Protein 4M99 (pdb70)

CATH classification: 3.40.50.20 (+1 more: 2.160.10.10)

Radius of gyration: 24.08 Å; Cα contacts (8 Å, |Δi|>4): 2022; chains: 3; bounding box: 70×69×48 Å

InterPro domains:
  IPR003362 Bacterial sugar transferase [PF02397] (6-180)
  IPR011004 Trimeric LpxA-like superfamily [SSF51161] (197-403)
  IPR020019 Acyltransferase PglD-like [TIGR03570] (201-401)
  IPR020019 Acyltransferase PglD-like [cd03360] (204-399)
  IPR041561 PglD, N-terminal [PF17836] (201-277)

Organism: Neisseria gonorrhoeae (strain ATCC 700825 / FA 1090) (NCBI:txid242231)

Sequence (617 aa):
GNRKLAVIGAGGHGKVVAELAAALGTYGEIVFLDDRTQGSVNGFPVIGTTLLLENSLSPEQFDITVAVGNNRIRRQITENAAALGFKLPVLIHPDATVSPSAIIGQGSVVMAKAVVQAGSVLKDGVIVNTAATVDHDCLLDAFVHISPGAHLSGNTRIGEESRIGTGACSRQQTTVGSGVTAGAGAVIVCDIPDGMTVAGNPAKPLGNRKLAVIGAGGHGKVVAELAAALGTYGEIVFLDDRTQGSVNGFPVIGTTLLLNSLSPEQFDITVAVGNNRIRRQITENAAALGFKLPVLIHPDATVSPSAIIGQGSVVMAKAVVQAGSVLKDGVIVNTAATVDHDCLLDAFVHISPGAHLSGNTRIGEESRIGTGACSRQQTTVGSGVTAGAGAVIVCDIPDGMTVAGNPAKPLGNRKLAVIGAGGHGKVVAELAAALGTYGEIVFLDDRTQGSVNGFPVIGTTLLLENSLSPEQFDITVAVGNNRIRRQITENAAALGFKLPVLIHPDATVSPSAIIGQGSVVMAKAVVQAGSVLKDGVIVNTAATVDHDCLLDAFVHISPGAHLSGNTRIGEESRIGTGACSRQQTTVGSGVTAGAGAVIVCDIPDGMTVAGNPAKPL

Nearest PDB structures (foldseek):
  4m98-assembly1_A  TM=1.001E+00  e=1.467E-33  Neisseria gonorrhoeae FA 1090
  4m99-assembly1_B  TM=1.004E+00  e=7.597E-33  Neisseria gonorrhoeae FA 1090
  4eaa-assembly1_A  TM=9.175E-01  e=2.043E-17  Caulobacter vibrioides
  4eab-assembly1_A  TM=9.177E-01  e=2.621E-17  Caulobacter vibrioides
  4ea7-assembly1_A  TM=9.152E-01  e=7.463E-17  Caulobacter vibrioides

B-factor: mean 52.98, std 10.92, range [29.69, 111.87]

Structure (mmCIF, N/CA/C/O backbone):
data_4M99
#
_entry.id   4M99
#
_cell.length_a   97.660
_cell.length_b   97.660
_cell.length_c   173.910
_cell.angle_alpha   90.000
_cell.angle_beta   90.000
_cell.angle_gamma   90.000
#
_symmetry.space_group_name_H-M   'P 43 21 2'
#
loop_
_entity.id
_entity.type
_entity.pdbx_description
1 polymer 'Pilin glycosylation protein'
2 non-polymer 'ACETYL COENZYME *A'
3 non-polymer 'SODIUM ION'
4 water water
#
loop_
_atom_site.group_PDB
_atom_site.id
_atom_site.type_symbol
_atom_site.label_atom_id
_atom_site.label_alt_id
_atom_site.label_comp_id
_atom_site.label_asym_id
_atom_site.label_entity_id
_atom_site.label_seq_id
_atom_site.pdbx_PDB_ins_code
_atom_site.Cartn_x
_atom_site.Cartn_y
_atom_site.Cartn_z
_atom_site.occupancy
_atom_site.B_iso_or_equiv
_atom_site.auth_seq_id
_atom_site.auth_comp_id
_atom_site.auth_asym_id
_atom_site.auth_atom_id
_atom_site.pdbx_PDB_model_num
ATOM 1 N N . GLY A 1 3 ? -1.420 -10.764 -47.961 1.00 52.75 198 GLY A N 1
ATOM 2 C CA . GLY A 1 3 ? -1.756 -11.002 -46.567 1.00 51.84 198 GLY A CA 1
ATOM 3 C C . GLY A 1 3 ? -2.946 -11.937 -46.411 1.00 54.24 198 GLY A C 1
ATOM 4 O O . GLY A 1 3 ? -3.663 -12.215 -47.390 1.00 46.76 198 GLY A O 1
ATOM 5 N N . ASN A 1 4 ? -3.161 -12.437 -45.194 1.00 47.16 199 ASN A N 1
ATOM 6 C CA . ASN A 1 4 ? -4.339 -13.258 -44.934 1.00 46.41 199 ASN A CA 1
ATOM 7 C C . ASN A 1 4 ? -5.622 -12.466 -45.153 1.00 44.37 199 ASN A C 1
ATOM 8 O O . ASN A 1 4 ? -5.679 -11.267 -44.858 1.00 41.82 199 ASN A O 1
ATOM 13 N N . ARG A 1 5 ? -6.644 -13.137 -45.673 1.00 39.80 200 ARG A N 1
ATOM 14 C CA . ARG A 1 5 ? -7.937 -12.507 -45.917 1.00 41.74 200 ARG A CA 1
ATOM 15 C C . ARG A 1 5 ? -8.947 -12.753 -44.773 1.00 47.21 200 ARG A C 1
ATOM 16 O O . ARG A 1 5 ? -10.062 -12.215 -44.769 1.00 43.85 200 ARG A O 1
ATOM 24 N N . LYS A 1 6 ? -8.539 -13.559 -43.799 1.00 43.08 201 LYS A N 1
ATOM 25 C CA . LYS A 1 6 ? -9.410 -13.923 -42.698 1.00 44.51 201 LYS A CA 1
ATOM 26 C C . LYS A 1 6 ? -8.760 -13.611 -41.362 1.00 45.62 201 LYS A C 1
ATOM 27 O O . LYS A 1 6 ? -7.549 -13.785 -41.185 1.00 45.95 201 LYS A O 1
ATOM 33 N N . LEU A 1 7 ? -9.573 -13.144 -40.423 1.00 40.78 202 LEU A N 1
ATOM 34 C CA . LEU A 1 7 ? -9.103 -12.882 -39.079 1.00 41.34 202 LEU A CA 1
ATOM 35 C C . LEU A 1 7 ? -9.932 -13.668 -38.058 1.00 44.12 202 LEU A C 1
ATOM 36 O O . LEU A 1 7 ? -11.169 -13.638 -38.092 1.00 42.37 202 LEU A O 1
ATOM 41 N N . ALA A 1 8 ? -9.244 -14.365 -37.160 1.00 41.45 203 ALA A N 1
ATOM 42 C CA . ALA A 1 8 ? -9.896 -15.069 -36.068 1.00 43.32 203 ALA A CA 1
ATOM 43 C C . ALA A 1 8 ? -9.623 -14.351 -34.759 1.00 46.61 203 ALA A C 1
ATOM 44 O O . ALA A 1 8 ? -8.470 -14.264 -34.311 1.00 41.05 203 ALA A O 1
ATOM 46 N N . VAL A 1 9 ? -10.699 -13.838 -34.160 1.00 42.84 204 VAL A N 1
ATOM 47 C CA . VAL A 1 9 ? -10.633 -13.126 -32.897 1.00 43.11 204 VAL A CA 1
ATOM 48 C C . VAL A 1 9 ? -10.938 -14.097 -31.769 1.00 46.17 204 VAL A C 1
ATOM 49 O O . VAL A 1 9 ? -12.052 -14.622 -31.668 1.00 42.92 204 VAL A O 1
ATOM 53 N N . ILE A 1 10 ? -9.942 -14.343 -30.928 1.00 47.83 205 ILE A N 1
ATOM 54 C CA . ILE A 1 10 ? -10.115 -15.233 -29.791 1.00 45.70 205 ILE A CA 1
ATOM 55 C C . ILE A 1 10 ? -10.680 -14.479 -28.590 1.00 44.58 205 ILE A C 1
ATOM 56 O O . ILE A 1 10 ? -10.060 -13.543 -28.078 1.00 43.68 205 ILE A O 1
ATOM 61 N N . GLY A 1 11 ? -11.869 -14.895 -28.157 1.00 42.95 206 GLY A N 1
ATOM 62 C CA . GLY A 1 11 ? -12.565 -14.244 -27.062 1.00 42.74 206 GLY A CA 1
ATOM 63 C C . GLY A 1 11 ? -13.771 -13.509 -27.601 1.00 50.38 206 GLY A C 1
ATOM 64 O O . GLY A 1 11 ? -13.614 -12.488 -28.275 1.00 52.53 206 GLY A O 1
ATOM 65 N N . ALA A 1 12 ? -14.967 -14.030 -27.335 1.00 45.72 207 ALA A N 1
ATOM 66 C CA . ALA A 1 12 ? -16.198 -13.411 -27.820 1.00 42.44 207 ALA A CA 1
ATOM 67 C C . ALA A 1 12 ? -16.943 -12.618 -26.739 1.00 44.36 207 ALA A C 1
ATOM 68 O O . ALA A 1 12 ? -18.136 -12.365 -26.852 1.00 43.18 207 ALA A O 1
ATOM 70 N N . GLY A 1 13 ? -16.233 -12.234 -25.683 1.00 49.88 208 GLY A N 1
ATOM 71 C CA . GLY A 1 13 ? -16.784 -11.335 -24.689 1.00 41.73 208 GLY A CA 1
ATOM 72 C C . GLY A 1 13 ? -16.996 -9.923 -25.225 1.00 48.66 208 GLY A C 1
ATOM 73 O O . GLY A 1 13 ? -17.022 -9.693 -26.441 1.00 50.88 208 GLY A O 1
ATOM 74 N N . GLY A 1 14 ? -17.153 -8.966 -24.312 1.00 52.99 209 GLY A N 1
ATOM 75 C CA . GLY A 1 14 ? -17.433 -7.582 -24.676 1.00 46.39 209 GLY A CA 1
ATOM 76 C C . GLY A 1 14 ? -16.227 -6.934 -25.336 1.00 48.69 209 GLY A C 1
ATOM 77 O O . GLY A 1 14 ? -16.358 -6.182 -26.318 1.00 46.63 209 GLY A O 1
ATOM 78 N N . HIS A 1 15 ? -15.049 -7.232 -24.796 1.00 41.02 210 HIS A N 1
ATOM 79 C CA . HIS A 1 15 ? -13.812 -6.846 -25.435 1.00 44.32 210 HIS A CA 1
ATOM 80 C C . HIS A 1 15 ? -13.748 -7.414 -26.861 1.00 50.23 210 HIS A C 1
ATOM 81 O O . HIS A 1 15 ? -13.486 -6.674 -27.821 1.00 44.89 210 HIS A O 1
ATOM 88 N N . GLY A 1 16 ? -13.993 -8.717 -26.991 1.00 45.34 211 GLY A N 1
ATOM 89 C CA . GLY A 1 16 ? -14.036 -9.350 -28.293 1.00 40.62 211 GLY A CA 1
ATOM 90 C C . GLY A 1 16 ? -14.935 -8.629 -29.281 1.00 42.55 211 GLY A C 1
ATOM 91 O O . GLY A 1 16 ? -14.626 -8.532 -30.465 1.00 44.39 211 GLY A O 1
ATOM 92 N N . LYS A 1 17 ? -16.051 -8.105 -28.798 1.00 42.77 212 LYS A N 1
ATOM 93 C CA . LYS A 1 17 ? -16.981 -7.433 -29.686 1.00 43.88 212 LYS A CA 1
ATOM 94 C C . LYS A 1 17 ? -16.388 -6.139 -30.212 1.00 42.61 212 LYS A C 1
ATOM 95 O O . LYS A 1 17 ? -16.596 -5.778 -31.357 1.00 43.91 212 LYS A O 1
ATOM 101 N N . VAL A 1 18 ? -15.651 -5.436 -29.364 1.00 45.32 213 VAL A N 1
ATOM 102 C CA . VAL A 1 18 ? -15.048 -4.178 -29.777 1.00 44.66 213 VAL A CA 1
ATOM 103 C C . VAL A 1 18 ? -13.888 -4.407 -30.752 1.00 43.83 213 VAL A C 1
ATOM 104 O O . VAL A 1 18 ? -13.746 -3.672 -31.736 1.00 39.83 213 VAL A O 1
ATOM 108 N N . VAL A 1 19 ? -13.065 -5.422 -30.473 1.00 41.13 214 VAL A N 1
ATOM 109 C CA . VAL A 1 19 ? -11.935 -5.745 -31.327 1.00 39.66 214 VAL A CA 1
ATOM 110 C C . VAL A 1 19 ? -12.418 -6.219 -32.700 1.00 44.27 214 VAL A C 1
ATOM 111 O O . VAL A 1 19 ? -11.849 -5.855 -33.726 1.00 44.06 214 VAL A O 1
ATOM 115 N N . ALA A 1 20 ? -13.468 -7.033 -32.717 1.00 43.59 215 ALA A N 1
ATOM 116 C CA . ALA A 1 20 ? -13.996 -7.529 -33.975 1.00 40.66 215 ALA A CA 1
ATOM 117 C C . ALA A 1 20 ? -14.503 -6.360 -34.789 1.00 42.19 215 ALA A C 1
ATOM 118 O O . ALA A 1 20 ? -14.288 -6.294 -36.002 1.00 44.54 215 ALA A O 1
ATOM 120 N N . GLU A 1 21 ? -15.172 -5.428 -34.122 1.00 41.89 216 GLU A N 1
ATOM 121 C CA . GLU A 1 21 ? -15.624 -4.217 -34.790 1.00 43.10 216 GLU A CA 1
ATOM 122 C C . GLU A 1 21 ? -14.447 -3.322 -35.205 1.00 43.98 216 GLU A C 1
ATOM 123 O O . GLU A 1 21 ? -14.512 -2.642 -36.232 1.00 43.20 216 GLU A O 1
ATOM 129 N N . LEU A 1 22 ? -13.373 -3.335 -34.422 1.00 38.96 217 LEU A N 1
ATOM 130 C CA . LEU A 1 22 ? -12.178 -2.599 -34.799 1.00 40.00 217 LEU A CA 1
ATOM 131 C C . LEU A 1 22 ? -11.701 -3.112 -36.143 1.00 44.74 217 LEU A C 1
ATOM 132 O O . LEU A 1 22 ? -11.498 -2.332 -37.077 1.00 44.86 217 LEU A O 1
ATOM 137 N N . ALA A 1 23 ? -11.515 -4.429 -36.223 1.00 45.19 218 ALA A N 1
ATOM 138 C CA . ALA A 1 23 ? -11.023 -5.081 -37.432 1.00 41.63 218 ALA A CA 1
ATOM 139 C C . ALA A 1 23 ? -11.985 -4.897 -38.591 1.00 42.00 218 ALA A C 1
ATOM 140 O O . ALA A 1 23 ? -11.566 -4.750 -39.740 1.00 47.56 218 ALA A O 1
ATOM 142 N N . ALA A 1 24 ? -13.278 -4.901 -38.293 1.00 42.34 219 ALA A N 1
ATOM 143 C CA . ALA A 1 24 ? -14.277 -4.663 -39.327 1.00 40.61 219 ALA A CA 1
ATOM 144 C C . ALA A 1 24 ? -14.146 -3.248 -39.889 1.00 41.32 219 ALA A C 1
ATOM 145 O O . ALA A 1 24 ? -14.293 -3.035 -41.094 1.00 41.00 219 ALA A O 1
ATOM 147 N N . ALA A 1 25 ? -13.851 -2.292 -39.010 1.00 42.34 220 ALA A N 1
ATOM 148 C CA . ALA A 1 25 ? -13.712 -0.889 -39.400 1.00 39.57 220 ALA A CA 1
ATOM 149 C C . ALA A 1 25 ? -12.535 -0.650 -40.353 1.00 41.82 220 ALA A C 1
ATOM 150 O O . ALA A 1 25 ? -12.599 0.251 -41.198 1.00 38.52 220 ALA A O 1
ATOM 152 N N . LEU A 1 26 ? -11.474 -1.453 -40.209 1.00 41.07 221 LEU A N 1
ATOM 153 C CA . LEU A 1 26 ? -10.301 -1.378 -41.082 1.00 36.74 221 LEU A CA 1
ATOM 154 C C . LEU A 1 26 ? -10.698 -1.629 -42.521 1.00 38.14 221 LEU A C 1
ATOM 155 O O . LEU A 1 26 ? -10.085 -1.095 -43.452 1.00 41.68 221 LEU A O 1
ATOM 160 N N . GLY A 1 27 ? -11.723 -2.455 -42.694 1.00 42.29 222 GLY A N 1
ATOM 161 C CA . GLY A 1 27 ? -12.286 -2.731 -44.003 1.00 41.15 222 GLY A CA 1
ATOM 162 C C . GLY A 1 27 ? -11.407 -3.582 -44.893 1.00 41.96 222 GLY A C 1
ATOM 163 O O . GLY A 1 27 ? -11.631 -3.634 -46.094 1.00 50.08 222 GLY A O 1
ATOM 164 N N . THR A 1 28 ? -10.416 -4.261 -44.325 1.00 41.85 223 THR A N 1
ATOM 165 C CA . THR A 1 28 ? -9.476 -4.998 -45.159 1.00 41.30 223 THR A CA 1
ATOM 166 C C . THR A 1 28 ? -9.698 -6.499 -45.202 1.00 42.53 223 THR A C 1
ATOM 167 O O . THR A 1 28 ? -9.304 -7.159 -46.159 1.00 46.80 223 THR A O 1
ATOM 171 N N . TYR A 1 29 ? -10.342 -7.052 -44.186 1.00 46.61 224 TYR A N 1
ATOM 172 C CA . TYR A 1 29 ? -10.559 -8.500 -44.167 1.00 44.61 224 TYR A CA 1
ATOM 173 C C . TYR A 1 29 ? -11.785 -8.934 -44.966 1.00 40.90 224 TYR A C 1
ATOM 174 O O . TYR A 1 29 ? -12.731 -8.176 -45.134 1.00 41.33 224 TYR A O 1
ATOM 183 N N . GLY A 1 30 ? -11.754 -10.161 -45.464 1.00 43.22 225 GLY A N 1
ATOM 184 C CA . GLY A 1 30 ? -12.894 -10.717 -46.172 1.00 45.14 225 GLY A CA 1
ATOM 185 C C . GLY A 1 30 ? -13.830 -11.461 -45.235 1.00 48.02 225 GLY A C 1
ATOM 186 O O . GLY A 1 30 ? -15.028 -11.558 -45.494 1.00 52.42 225 GLY A O 1
ATOM 187 N N . GLU A 1 31 ? -13.285 -12.008 -44.154 1.00 43.02 226 GLU A N 1
ATOM 188 C CA . GLU A 1 31 ? -14.112 -12.579 -43.099 1.00 46.33 226 GLU A CA 1
ATOM 189 C C . GLU A 1 31 ? -13.446 -12.445 -41.740 1.00 44.06 226 GLU A C 1
ATOM 190 O O . GLU A 1 31 ? -12.241 -12.646 -41.597 1.00 42.04 226 GLU A O 1
ATOM 196 N N . ILE A 1 32 ? -14.253 -12.097 -40.747 1.00 44.19 227 ILE A N 1
ATOM 197 C CA . ILE A 1 32 ? -13.807 -12.002 -39.366 1.00 45.11 227 ILE A CA 1
ATOM 198 C C . ILE A 1 32 ? -14.635 -12.939 -38.488 1.00 45.18 227 ILE A C 1
ATOM 199 O O . ILE A 1 32 ? -15.872 -12.884 -38.497 1.00 42.46 227 ILE A O 1
ATOM 204 N N . VAL A 1 33 ? -13.947 -13.805 -37.747 1.00 41.81 228 VAL A N 1
ATOM 205 C CA . VAL A 1 33 ? -14.617 -14.818 -36.942 1.00 42.65 228 VAL A CA 1
ATOM 206 C C . VAL A 1 33 ? -14.129 -14.845 -35.502 1.00 44.84 228 VAL A C 1
ATOM 207 O O . VAL A 1 33 ? -13.043 -14.336 -35.175 1.00 41.42 228 VAL A O 1
ATOM 211 N N . PHE A 1 34 ? -14.934 -15.482 -34.654 1.00 44.14 229 PHE A N 1
ATOM 212 C CA . PHE A 1 34 ? -14.640 -15.619 -33.231 1.00 45.78 229 PHE A CA 1
ATOM 213 C C . PHE A 1 34 ? -14.232 -17.048 -32.877 1.00 48.66 229 PHE A C 1
ATOM 214 O O . PHE A 1 34 ? -14.790 -18.012 -33.406 1.00 50.41 229 PHE A O 1
ATOM 222 N N . LEU A 1 35 ? -13.261 -17.180 -31.979 1.00 48.67 230 LEU A N 1
ATOM 223 C CA . LEU A 1 35 ? -13.056 -18.433 -31.256 1.00 49.13 230 LEU A CA 1
ATOM 224 C C . LEU A 1 35 ? -13.492 -18.207 -29.821 1.00 53.88 230 LEU A C 1
ATOM 225 O O . LEU A 1 35 ? -13.077 -17.228 -29.177 1.00 49.97 230 LEU A O 1
ATOM 230 N N . ASP A 1 36 ? -14.347 -19.095 -29.323 1.00 55.06 231 ASP A N 1
ATOM 231 C CA . ASP A 1 36 ? -14.781 -19.018 -27.935 1.00 53.92 231 ASP A CA 1
ATOM 232 C C . ASP A 1 36 ? -15.114 -20.396 -27.383 1.00 55.44 231 ASP A C 1
ATOM 233 O O . ASP A 1 36 ? -15.804 -21.192 -28.028 1.00 54.91 231 ASP A O 1
ATOM 238 N N . ASP A 1 37 ? -14.618 -20.661 -26.179 1.00 52.97 232 ASP A N 1
ATOM 239 C CA . ASP A 1 37 ? -14.848 -21.934 -25.511 1.00 52.55 232 ASP A CA 1
ATOM 240 C C . ASP A 1 37 ? -16.296 -22.125 -25.068 1.00 53.78 232 ASP A C 1
ATOM 241 O O . ASP A 1 37 ? -16.700 -23.241 -24.776 1.00 61.38 232 ASP A O 1
ATOM 246 N N . ARG A 1 38 ? -17.080 -21.051 -25.025 1.00 53.59 233 ARG A N 1
ATOM 247 C CA . ARG A 1 38 ? -18.457 -21.148 -24.524 1.00 53.09 233 ARG A CA 1
ATOM 248 C C . ARG A 1 38 ? -19.524 -20.621 -25.479 1.00 50.93 233 ARG A C 1
ATOM 249 O O . ARG A 1 38 ? -20.552 -21.248 -25.682 1.00 56.16 233 ARG A O 1
ATOM 257 N N . THR A 1 39 ? -19.299 -19.451 -26.051 1.00 54.55 234 THR A N 1
ATOM 258 C CA . THR A 1 39 ? -20.314 -18.860 -26.915 1.00 58.71 234 THR A CA 1
ATOM 259 C C . THR A 1 39 ? -20.470 -19.666 -28.205 1.00 57.47 234 THR A C 1
ATOM 260 O O . THR A 1 39 ? -19.502 -20.196 -28.739 1.00 60.17 234 THR A O 1
ATOM 264 N N . GLN A 1 40 ? -21.699 -19.780 -28.684 1.00 54.81 235 GLN A N 1
ATOM 265 C CA . GLN A 1 40 ? -21.971 -20.524 -29.901 1.00 53.88 235 GLN A CA 1
ATOM 266 C C . GLN A 1 40 ? -22.854 -19.675 -30.792 1.00 59.43 235 GLN A C 1
ATOM 267 O O . GLN A 1 40 ? -23.480 -18.724 -30.323 1.00 63.00 235 GLN A O 1
ATOM 273 N N . GLY A 1 41 ? -22.897 -20.017 -32.075 1.00 54.60 236 GLY A N 1
ATOM 274 C CA . GLY A 1 41 ? -23.684 -19.271 -33.032 1.00 53.19 236 GLY A CA 1
ATOM 275 C C . GLY A 1 41 ? -22.897 -18.120 -33.620 1.00 60.39 236 GLY A C 1
ATOM 276 O O . GLY A 1 41 ? -21.774 -18.297 -34.107 1.00 61.67 236 GLY A O 1
ATOM 277 N N . SER A 1 42 ? -23.492 -16.934 -33.585 1.00 58.96 237 SER A N 1
ATOM 278 C CA . SER A 1 42 ? -22.800 -15.737 -34.033 1.00 62.25 237 SER A CA 1
ATOM 279 C C . SER A 1 42 ? -22.984 -14.603 -33.030 1.00 62.52 237 SER A C 1
ATOM 280 O O . SER A 1 42 ? -24.020 -14.491 -32.380 1.00 64.57 237 SER A O 1
ATOM 283 N N . VAL A 1 43 ? -21.958 -13.775 -32.888 1.00 61.67 238 VAL A N 1
ATOM 284 C CA . VAL A 1 43 ? -22.007 -12.672 -31.940 1.00 57.99 238 VAL A CA 1
ATOM 285 C C . VAL A 1 43 ? -21.915 -11.360 -32.687 1.00 57.00 238 VAL A C 1
ATOM 286 O O . VAL A 1 43 ? -20.897 -11.065 -33.316 1.00 59.50 238 VAL A O 1
ATOM 290 N N . ASN A 1 44 ? -22.996 -10.593 -32.636 1.00 55.40 239 ASN A N 1
ATOM 291 C CA . ASN A 1 44 ? -23.031 -9.277 -33.246 1.00 56.44 239 ASN A CA 1
ATOM 292 C C . ASN A 1 44 ? -22.763 -9.363 -34.754 1.00 56.14 239 ASN A C 1
ATOM 293 O O . ASN A 1 44 ? -22.209 -8.438 -35.357 1.00 55.89 239 ASN A O 1
ATOM 298 N N . GLY A 1 45 ? -23.159 -10.489 -35.351 1.00 57.20 240 GLY A N 1
ATOM 299 C CA . GLY A 1 45 ? -23.027 -10.702 -36.785 1.00 48.82 240 GLY A CA 1
ATOM 300 C C . GLY A 1 45 ? -21.813 -11.551 -37.121 1.00 54.96 240 GLY A C 1
ATOM 301 O O . GLY A 1 45 ? -21.741 -12.160 -38.198 1.00 50.57 240 GLY A O 1
ATOM 302 N N . PHE A 1 46 ? -20.853 -11.586 -36.197 1.00 49.36 241 PHE A N 1
ATOM 303 C CA . PHE A 1 46 ? -19.621 -12.336 -36.403 1.00 49.99 241 PHE A CA 1
ATOM 304 C C . PHE A 1 46 ? -19.821 -13.778 -35.981 1.00 55.90 241 PHE A C 1
ATOM 305 O O . PHE A 1 46 ? -20.219 -14.041 -34.839 1.00 60.09 241 PHE A O 1
ATOM 313 N N . PRO A 1 47 ? -19.559 -14.721 -36.896 1.00 51.16 242 PRO A N 1
ATOM 314 C CA . PRO A 1 47 ? -19.767 -16.137 -36.571 1.00 50.51 242 PRO A CA 1
ATOM 315 C C . PRO A 1 47 ? -18.725 -16.644 -35.589 1.00 53.60 242 PRO A C 1
ATOM 316 O O . PRO A 1 47 ? -17.546 -16.276 -35.698 1.00 50.96 242 PRO A O 1
ATOM 320 N N . VAL A 1 48 ? -19.157 -17.448 -34.619 1.00 53.53 243 VAL A N 1
ATOM 321 C CA . VAL A 1 48 ? -18.218 -18.200 -33.803 1.00 48.82 243 VAL A CA 1
ATOM 322 C C . VAL A 1 48 ? -18.025 -19.522 -34.518 1.00 49.05 243 VAL A C 1
ATOM 323 O O . VAL A 1 48 ? -18.986 -20.250 -34.739 1.00 51.91 243 VAL A O 1
ATOM 327 N N . ILE A 1 49 ? -16.799 -19.827 -34.917 1.00 46.49 244 ILE A N 1
ATOM 328 C CA . ILE A 1 49 ? -16.576 -21.022 -35.730 1.00 51.86 244 ILE A CA 1
ATOM 329 C C . ILE A 1 49 ? -16.136 -22.201 -34.878 1.00 51.93 244 ILE A C 1
ATOM 330 O O . ILE A 1 49 ? -16.205 -23.354 -35.303 1.00 55.62 244 ILE A O 1
ATOM 335 N N . GLY A 1 50 ? -15.709 -21.908 -33.658 1.00 52.12 245 GLY A N 1
ATOM 336 C CA . GLY A 1 50 ? -15.315 -22.958 -32.753 1.00 48.85 245 GLY A CA 1
ATOM 337 C C . GLY A 1 50 ? -14.728 -22.406 -31.485 1.00 48.31 245 GLY A C 1
ATOM 338 O O . GLY A 1 50 ? -14.937 -21.246 -31.146 1.00 55.09 245 GLY A O 1
ATOM 339 N N . THR A 1 51 ? -13.981 -23.253 -30.794 1.00 45.89 246 THR A N 1
ATOM 340 C CA . THR A 1 51 ? -13.373 -22.917 -29.525 1.00 53.32 246 THR A CA 1
ATOM 341 C C . THR A 1 51 ? -11.904 -22.583 -29.724 1.00 55.32 246 THR A C 1
ATOM 342 O O . THR A 1 51 ? -11.394 -22.672 -30.844 1.00 53.20 246 THR A O 1
ATOM 346 N N . THR A 1 52 ? -11.206 -22.259 -28.633 1.00 55.22 247 THR A N 1
ATOM 347 C CA . THR A 1 52 ? -9.785 -21.929 -28.724 1.00 53.23 247 THR A CA 1
ATOM 348 C C . THR A 1 52 ? -8.939 -23.118 -29.185 1.00 57.23 247 THR A C 1
ATOM 349 O O . THR A 1 52 ? -7.727 -23.001 -29.353 1.00 58.76 247 THR A O 1
ATOM 353 N N . LEU A 1 53 ? -9.579 -24.263 -29.389 1.00 60.21 248 LEU A N 1
ATOM 354 C CA . LEU A 1 53 ? -8.855 -25.459 -29.808 1.00 62.69 248 LEU A CA 1
ATOM 355 C C . LEU A 1 53 ? -8.632 -25.508 -31.313 1.00 58.28 248 LEU A C 1
ATOM 356 O O . LEU A 1 53 ? -7.713 -26.189 -31.767 1.00 59.97 248 LEU A O 1
ATOM 361 N N . LEU A 1 54 ? -9.465 -24.797 -32.079 1.00 56.49 249 LEU A N 1
ATOM 362 C CA . LEU A 1 54 ? -9.265 -24.685 -33.528 1.00 54.62 249 LEU A CA 1
ATOM 363 C C . LEU A 1 54 ? -7.891 -24.116 -33.845 1.00 54.78 249 LEU A C 1
ATOM 364 O O . LEU A 1 54 ? -7.307 -24.418 -34.876 1.00 56.87 249 LEU A O 1
ATOM 369 N N . LEU A 1 55 ? -7.384 -23.299 -32.931 1.00 57.12 250 LEU A N 1
ATOM 370 C CA . LEU A 1 55 ? -6.051 -22.730 -33.030 1.00 57.48 250 LEU A CA 1
ATOM 371 C C . LEU A 1 55 ? -4.991 -23.816 -33.198 1.00 58.49 250 LEU A C 1
ATOM 372 O O . LEU A 1 55 ? -4.101 -23.702 -34.036 1.00 60.10 250 LEU A O 1
ATOM 377 N N . GLU A 1 56 ? -5.103 -24.876 -32.408 1.00 62.41 251 GLU A N 1
ATOM 378 C CA . GLU A 1 56 ? -4.109 -25.940 -32.396 1.00 60.71 251 GLU A CA 1
ATOM 379 C C . GLU A 1 56 ? -4.393 -26.982 -33.453 1.00 61.25 251 GLU A C 1
ATOM 380 O O . GLU A 1 56 ? -3.473 -27.619 -33.962 1.00 65.41 251 GLU A O 1
ATOM 386 N N . ASN A 1 57 ? -5.669 -27.154 -33.784 1.00 62.17 252 ASN A N 1
ATOM 387 C CA . ASN A 1 57 ? -6.108 -28.360 -34.481 1.00 62.78 252 ASN A CA 1
ATOM 388 C C . ASN A 1 57 ? -6.622 -28.201 -35.902 1.00 65.01 252 ASN A C 1
ATOM 389 O O . ASN A 1 57 ? -6.766 -29.196 -36.610 1.00 74.42 252 ASN A O 1
ATOM 394 N N . SER A 1 58 ? -6.898 -26.976 -36.336 1.00 65.55 253 SER A N 1
ATOM 395 C CA . SER A 1 58 ? -7.626 -26.808 -37.593 1.00 61.68 253 SER A CA 1
ATOM 396 C C . SER A 1 58 ? -7.321 -25.531 -38.375 1.00 61.82 253 SER A C 1
ATOM 397 O O . SER A 1 58 ? -7.370 -25.525 -39.609 1.00 66.21 253 SER A O 1
ATOM 400 N N . LEU A 1 59 ? -7.040 -24.441 -37.669 1.00 62.64 254 LEU A N 1
ATOM 401 C CA . LEU A 1 59 ? -6.778 -23.168 -38.343 1.00 57.10 254 LEU A CA 1
ATOM 402 C C . LEU A 1 59 ? -5.372 -23.131 -38.929 1.00 55.84 254 LEU A C 1
ATOM 403 O O . LEU A 1 59 ? -4.395 -23.515 -38.275 1.00 50.69 254 LEU A O 1
ATOM 408 N N . SER A 1 60 ? -5.283 -22.669 -40.171 1.00 54.29 255 SER A N 1
ATOM 409 C CA . SER A 1 60 ? -3.993 -22.515 -40.808 1.00 52.01 255 SER A CA 1
ATOM 410 C C . SER A 1 60 ? -3.438 -21.110 -40.628 1.00 50.22 255 SER A C 1
ATOM 411 O O . SER A 1 60 ? -4.141 -20.120 -40.856 1.00 50.50 255 SER A O 1
ATOM 414 N N . PRO A 1 61 ? -2.163 -21.021 -40.227 1.00 49.11 256 PRO A N 1
ATOM 415 C CA . PRO A 1 61 ? -1.431 -19.750 -40.183 1.00 52.36 256 PRO A CA 1
ATOM 416 C C . PRO A 1 61 ? -1.316 -19.102 -41.570 1.00 49.84 256 PRO A C 1
ATOM 417 O O . PRO A 1 61 ? -0.985 -17.924 -41.667 1.00 49.44 256 PRO A O 1
ATOM 421 N N . GLU A 1 62 ? -1.588 -19.859 -42.626 1.00 49.00 257 GLU A N 1
ATOM 422 C CA . GLU A 1 62 ? -1.544 -19.297 -43.975 1.00 51.65 257 GLU A CA 1
ATOM 423 C C . GLU A 1 62 ? -2.915 -18.914 -44.484 1.00 49.07 257 GLU A C 1
ATOM 424 O O . GLU A 1 62 ? -3.056 -18.510 -45.638 1.00 60.63 257 GLU A O 1
ATOM 430 N N . GLN A 1 63 ? -3.925 -19.037 -43.630 1.00 48.58 258 GLN A N 1
ATOM 431 C CA . GLN A 1 63 ? -5.258 -18.552 -43.976 1.00 50.05 258 GLN A CA 1
ATOM 432 C C . GLN A 1 63 ? -5.762 -17.522 -42.966 1.00 48.74 258 GLN A C 1
ATOM 433 O O . GLN A 1 63 ? -6.522 -16.621 -43.322 1.00 48.13 258 GLN A O 1
ATOM 439 N N . PHE A 1 64 ? -5.325 -17.647 -41.714 1.00 44.65 259 PHE A N 1
ATOM 440 C CA . PHE A 1 64 ? -5.892 -16.844 -40.638 1.00 44.25 259 PHE A CA 1
ATOM 441 C C . PHE A 1 64 ? -4.887 -15.989 -39.902 1.00 46.83 259 PHE A C 1
ATOM 442 O O . PHE A 1 64 ? -3.871 -16.500 -39.413 1.00 45.41 259 PHE A O 1
ATOM 450 N N . ASP A 1 65 ? -5.179 -14.691 -39.817 1.00 42.04 260 ASP A N 1
ATOM 451 C CA . ASP A 1 65 ? -4.531 -13.841 -38.825 1.00 44.60 260 ASP A CA 1
ATOM 452 C C . ASP A 1 65 ? -5.219 -14.069 -37.495 1.00 44.71 260 ASP A C 1
ATOM 453 O O . ASP A 1 65 ? -6.424 -14.320 -37.435 1.00 46.02 260 ASP A O 1
ATOM 458 N N . ILE A 1 66 ? -4.465 -13.959 -36.420 1.00 45.74 261 ILE A N 1
ATOM 459 C CA . ILE A 1 66 ? -5.043 -14.164 -35.106 1.00 46.19 261 ILE A CA 1
ATOM 460 C C . ILE A 1 66 ? -4.931 -12.923 -34.245 1.00 47.87 261 ILE A C 1
ATOM 461 O O . ILE A 1 66 ? -3.888 -12.254 -34.216 1.00 49.59 261 ILE A O 1
ATOM 466 N N . THR A 1 67 ? -6.005 -12.605 -33.537 1.00 47.17 262 THR A N 1
ATOM 467 C CA . THR A 1 67 ? -5.888 -11.633 -32.463 1.00 45.13 262 THR A CA 1
ATOM 468 C C . THR A 1 67 ? -6.527 -12.180 -31.175 1.00 45.05 262 THR A C 1
ATOM 469 O O . THR A 1 67 ? -7.534 -12.891 -31.209 1.00 45.82 262 THR A O 1
ATOM 473 N N . VAL A 1 68 ? -5.916 -11.884 -30.036 1.00 48.68 263 VAL A N 1
ATOM 474 C CA . VAL A 1 68 ? -6.445 -12.366 -28.758 1.00 43.58 263 VAL A CA 1
ATOM 475 C C . VAL A 1 68 ? -7.205 -11.269 -28.018 1.00 42.00 263 VAL A C 1
ATOM 476 O O . VAL A 1 68 ? -6.615 -10.398 -27.379 1.00 41.45 263 VAL A O 1
ATOM 480 N N . ALA A 1 69 ? -8.526 -11.318 -28.116 1.00 39.77 264 ALA A N 1
ATOM 481 C CA . ALA A 1 69 ? -9.373 -10.329 -27.465 1.00 43.30 264 ALA A CA 1
ATOM 482 C C . ALA A 1 69 ? -9.778 -10.744 -26.039 1.00 48.98 264 ALA A C 1
ATOM 483 O O . ALA A 1 69 ? -10.964 -10.761 -25.692 1.00 48.73 264 ALA A O 1
ATOM 485 N N . VAL A 1 70 ? -8.795 -11.090 -25.217 1.00 45.50 265 VAL A N 1
ATOM 486 C CA . VAL A 1 70 ? -9.073 -11.458 -23.837 1.00 48.17 265 VAL A CA 1
ATOM 487 C C . VAL A 1 70 ? -8.499 -10.400 -22.887 1.00 50.62 265 VAL A C 1
ATOM 488 O O . VAL A 1 70 ? -7.287 -10.131 -22.897 1.00 48.45 265 VAL A O 1
ATOM 492 N N . GLY A 1 71 ? -9.375 -9.812 -22.073 1.00 48.84 266 GLY A N 1
ATOM 493 C CA . GLY A 1 71 ? -9.001 -8.724 -21.186 1.00 42.57 266 GLY A CA 1
ATOM 494 C C . GLY A 1 71 ? -8.008 -9.095 -20.107 1.00 48.53 266 GLY A C 1
ATOM 495 O O . GLY A 1 71 ? -7.184 -8.276 -19.705 1.00 50.84 266 GLY A O 1
ATOM 496 N N . ASN A 1 72 ? -8.078 -10.328 -19.620 1.00 51.49 267 ASN A N 1
ATOM 497 C CA . ASN A 1 72 ? -7.168 -10.749 -18.564 1.00 49.56 267 ASN A CA 1
ATOM 498 C C . ASN A 1 72 ? -5.743 -10.864 -19.089 1.00 51.92 267 ASN A C 1
ATOM 499 O O . ASN A 1 72 ? -5.433 -11.752 -19.887 1.00 55.29 267 ASN A O 1
ATOM 504 N N . ASN A 1 73 ? -4.883 -9.965 -18.630 1.00 45.71 268 ASN A N 1
ATOM 505 C CA . ASN A 1 73 ? -3.516 -9.886 -19.113 1.00 43.06 268 ASN A CA 1
ATOM 506 C C . ASN A 1 73 ? -2.767 -11.209 -19.121 1.00 53.41 268 ASN A C 1
ATOM 507 O O . ASN A 1 73 ? -2.156 -11.570 -20.136 1.00 56.77 268 ASN A O 1
ATOM 512 N N . ARG A 1 74 ? -2.846 -11.955 -18.022 1.00 59.76 269 ARG A N 1
ATOM 513 C CA . ARG A 1 74 ? -2.143 -13.237 -17.943 1.00 59.57 269 ARG A CA 1
ATOM 514 C C . ARG A 1 74 ? -2.672 -14.275 -18.941 1.00 57.55 269 ARG A C 1
ATOM 515 O O . ARG A 1 74 ? -1.882 -14.996 -19.563 1.00 57.68 269 ARG A O 1
ATOM 523 N N . ILE A 1 75 ? -3.992 -14.349 -19.098 1.00 51.97 270 ILE A N 1
ATOM 524 C CA . ILE A 1 75 ? -4.577 -15.253 -20.088 1.00 54.28 270 ILE A CA 1
ATOM 525 C C . ILE A 1 75 ? -4.301 -14.777 -21.509 1.00 54.95 270 ILE A C 1
ATOM 526 O O . ILE A 1 75 ? -4.055 -15.587 -22.407 1.00 56.01 270 ILE A O 1
ATOM 531 N N . ARG A 1 76 ? -4.331 -13.464 -21.720 1.00 54.72 271 ARG A N 1
ATOM 532 C CA . ARG A 1 76 ? -3.972 -12.939 -23.028 1.00 54.87 271 ARG A CA 1
ATOM 533 C C . ARG A 1 76 ? -2.531 -13.336 -23.351 1.00 50.46 271 ARG A C 1
ATOM 534 O O . ARG A 1 76 ? -2.239 -13.749 -24.464 1.00 48.20 271 ARG A O 1
ATOM 542 N N . ARG A 1 77 ? -1.639 -13.254 -22.373 1.00 49.39 272 ARG A N 1
ATOM 543 C CA . ARG A 1 77 ? -0.257 -13.669 -22.616 1.00 50.55 272 ARG A CA 1
ATOM 544 C C . ARG A 1 77 ? -0.171 -15.145 -22.985 1.00 55.22 272 ARG A C 1
ATOM 545 O O . ARG A 1 77 ? 0.562 -15.548 -23.897 1.00 55.06 272 ARG A O 1
ATOM 553 N N . GLN A 1 78 ? -0.942 -15.939 -22.257 1.00 59.15 273 GLN A N 1
ATOM 554 C CA . GLN A 1 78 ? -0.984 -17.381 -22.419 1.00 59.06 273 GLN A CA 1
ATOM 555 C C . GLN A 1 78 ? -1.331 -17.758 -23.855 1.00 54.97 273 GLN A C 1
ATOM 556 O O . GLN A 1 78 ? -0.557 -18.440 -24.522 1.00 54.89 273 GLN A O 1
ATOM 562 N N . ILE A 1 79 ? -2.485 -17.287 -24.321 1.00 53.82 274 ILE A N 1
ATOM 563 C CA . ILE A 1 79 ? -2.994 -17.609 -25.649 1.00 49.14 274 ILE A CA 1
ATOM 564 C C . ILE A 1 79 ? -2.197 -16.946 -26.772 1.00 52.34 274 ILE A C 1
ATOM 565 O O . ILE A 1 79 ? -2.054 -17.515 -27.859 1.00 56.67 274 ILE A O 1
ATOM 570 N N . THR A 1 80 ? -1.669 -15.751 -26.508 1.00 54.03 275 THR A N 1
ATOM 571 C CA . THR A 1 80 ? -0.858 -15.016 -27.491 1.00 53.78 275 THR A CA 1
ATOM 572 C C . THR A 1 80 ? 0.467 -15.720 -27.758 1.00 53.83 275 THR A C 1
ATOM 573 O O . THR A 1 80 ? 0.849 -15.939 -28.908 1.00 54.75 275 THR A O 1
ATOM 577 N N . GLU A 1 81 ? 1.175 -16.056 -26.689 1.00 52.92 276 GLU A N 1
ATOM 578 C CA . GLU A 1 81 ? 2.425 -16.794 -26.824 1.00 54.35 276 GLU A CA 1
ATOM 579 C C . GLU A 1 81 ? 2.164 -18.113 -27.535 1.00 56.56 276 GLU A C 1
ATOM 580 O O . GLU A 1 81 ? 2.909 -18.500 -28.447 1.00 56.09 276 GLU A O 1
ATOM 586 N N . ASN A 1 82 ? 1.078 -18.772 -27.143 1.00 52.14 277 ASN A N 1
ATOM 587 C CA . ASN A 1 82 ? 0.642 -19.995 -27.803 1.00 59.20 277 ASN A CA 1
ATOM 588 C C . ASN A 1 82 ? 0.519 -19.826 -29.313 1.00 58.90 277 ASN A C 1
ATOM 589 O O . ASN A 1 82 ? 1.170 -20.538 -30.076 1.00 59.32 277 ASN A O 1
ATOM 594 N N . ALA A 1 83 ? -0.321 -18.879 -29.730 1.00 60.37 278 ALA A N 1
ATOM 595 C CA . ALA A 1 83 ? -0.566 -18.618 -31.143 1.00 55.42 278 ALA A CA 1
ATOM 596 C C . ALA A 1 83 ? 0.725 -18.337 -31.900 1.00 54.67 278 ALA A C 1
ATOM 597 O O . ALA A 1 83 ? 0.928 -18.850 -33.006 1.00 58.52 278 ALA A O 1
ATOM 599 N N . ALA A 1 84 ? 1.597 -17.531 -31.301 1.00 49.35 279 ALA A N 1
ATOM 600 C CA . ALA A 1 84 ? 2.856 -17.163 -31.945 1.00 53.27 279 ALA A CA 1
ATOM 601 C C . ALA A 1 84 ? 3.765 -18.375 -32.136 1.00 55.41 279 ALA A C 1
ATOM 602 O O . ALA A 1 84 ? 4.515 -18.460 -33.105 1.00 56.33 279 ALA A O 1
ATOM 604 N N . ALA A 1 85 ? 3.689 -19.314 -31.204 1.00 59.47 280 ALA A N 1
ATOM 605 C CA . ALA A 1 85 ? 4.537 -20.489 -31.253 1.00 54.06 280 ALA A CA 1
ATOM 606 C C . ALA A 1 85 ? 4.064 -21.447 -32.337 1.00 56.93 280 ALA A C 1
ATOM 607 O O . ALA A 1 85 ? 4.833 -22.278 -32.814 1.00 62.61 280 ALA A O 1
ATOM 609 N N . LEU A 1 86 ? 2.802 -21.318 -32.737 1.00 53.89 281 LEU A N 1
ATOM 610 C CA . LEU A 1 86 ? 2.243 -22.139 -33.809 1.00 54.65 281 LEU A CA 1
ATOM 611 C C . LEU A 1 86 ? 2.348 -21.430 -35.159 1.00 56.85 281 LEU A C 1
ATOM 612 O O . LEU A 1 86 ? 1.720 -21.839 -36.143 1.00 54.63 281 LEU A O 1
ATOM 617 N N . GLY A 1 87 ? 3.125 -20.352 -35.194 1.00 56.40 282 GLY A N 1
ATOM 618 C CA . GLY A 1 87 ? 3.415 -19.659 -36.438 1.00 55.89 282 GLY A CA 1
ATOM 619 C C . GLY A 1 87 ? 2.300 -18.817 -37.033 1.00 57.41 282 GLY A C 1
ATOM 620 O O . GLY A 1 87 ? 2.301 -18.536 -38.235 1.00 52.15 282 GLY A O 1
ATOM 621 N N . PHE A 1 88 ? 1.343 -18.409 -36.207 1.00 55.97 283 PHE A N 1
ATOM 622 C CA . PHE A 1 88 ? 0.313 -17.502 -36.688 1.00 52.52 283 PHE A CA 1
ATOM 623 C C . PHE A 1 88 ? 0.862 -16.089 -36.675 1.00 55.18 283 PHE A C 1
ATOM 624 O O . PHE A 1 88 ? 1.751 -15.765 -35.869 1.00 51.52 283 PHE A O 1
ATOM 632 N N . LYS A 1 89 ? 0.343 -15.252 -37.566 1.00 49.72 284 LYS A N 1
ATOM 633 C CA . LYS A 1 89 ? 0.601 -13.830 -37.460 1.00 46.75 284 LYS A CA 1
ATOM 634 C C . LYS A 1 89 ? -0.388 -13.210 -36.471 1.00 48.01 284 LYS A C 1
ATOM 635 O O . LYS A 1 89 ? -1.579 -13.529 -36.473 1.00 45.05 284 LYS A O 1
ATOM 641 N N . LEU A 1 90 ? 0.117 -12.323 -35.629 1.00 43.85 285 LEU A N 1
ATOM 642 C CA . LEU A 1 90 ? -0.715 -11.578 -34.700 1.00 45.34 285 LEU A CA 1
ATOM 643 C C . LEU A 1 90 ? -0.590 -10.083 -35.008 1.00 47.07 285 LEU A C 1
ATOM 644 O O . LEU A 1 90 ? 0.147 -9.355 -34.330 1.00 43.85 285 LEU A O 1
ATOM 649 N N . PRO A 1 91 ? -1.312 -9.618 -36.037 1.00 41.95 286 PRO A N 1
ATOM 650 C CA . PRO A 1 91 ? -1.163 -8.241 -36.510 1.00 42.93 286 PRO A CA 1
ATOM 651 C C . PRO A 1 91 ? -1.486 -7.241 -35.420 1.00 43.91 286 PRO A C 1
ATOM 652 O O . PRO A 1 91 ? -2.475 -7.422 -34.723 1.00 50.25 286 PRO A O 1
ATOM 656 N N . VAL A 1 92 ? -0.660 -6.213 -35.265 1.00 39.90 287 VAL A N 1
ATOM 657 C CA . VAL A 1 92 ? -1.042 -5.056 -34.470 1.00 40.09 287 VAL A CA 1
ATOM 658 C C . VAL A 1 92 ? -2.311 -4.442 -35.059 1.00 40.50 287 VAL A C 1
ATOM 659 O O . VAL A 1 92 ? -2.325 -4.025 -36.221 1.00 46.74 287 VAL A O 1
ATOM 663 N N . LEU A 1 93 ? -3.389 -4.416 -34.283 1.00 37.71 288 LEU A N 1
ATOM 664 C CA . LEU A 1 93 ? -4.658 -3.895 -34.793 1.00 38.03 288 LEU A CA 1
ATOM 665 C C . LEU A 1 93 ? -4.892 -2.462 -34.313 1.00 39.39 288 LEU A C 1
ATOM 666 O O . LEU A 1 93 ? -5.029 -2.211 -33.113 1.00 40.74 288 LEU A O 1
ATOM 671 N N . ILE A 1 94 ? -4.926 -1.521 -35.253 1.00 38.16 289 ILE A N 1
ATOM 672 C CA . ILE A 1 94 ? -5.094 -0.119 -34.913 1.00 36.30 289 ILE A CA 1
ATOM 673 C C . ILE A 1 94 ? -6.378 0.421 -35.493 1.00 36.07 289 ILE A C 1
ATOM 674 O O . ILE A 1 94 ? -6.523 0.450 -36.708 1.00 40.72 289 ILE A O 1
ATOM 679 N N . HIS A 1 95 ? -7.302 0.866 -34.640 1.00 35.47 290 HIS A N 1
ATOM 680 C CA . HIS A 1 95 ? -8.574 1.425 -35.113 1.00 33.86 290 HIS A CA 1
ATOM 681 C C . HIS A 1 95 ? -8.365 2.606 -36.080 1.00 36.96 290 HIS A C 1
ATOM 682 O O . HIS A 1 95 ? -7.491 3.447 -35.849 1.00 37.44 290 HIS A O 1
ATOM 689 N N . PRO A 1 96 ? -9.170 2.679 -37.160 1.00 38.78 291 PRO A N 1
ATOM 690 C CA . PRO A 1 96 ? -9.076 3.808 -38.105 1.00 40.35 291 PRO A CA 1
ATOM 691 C C . PRO A 1 96 ? -9.160 5.167 -37.419 1.00 36.03 291 PRO A C 1
ATOM 692 O O . PRO A 1 96 ? -8.624 6.142 -37.935 1.00 41.68 291 PRO A O 1
ATOM 696 N N . ASP A 1 97 ? -9.819 5.237 -36.271 1.00 36.91 292 ASP A N 1
ATOM 697 C CA . ASP A 1 97 ? -9.942 6.510 -35.564 1.00 34.63 292 ASP A CA 1
ATOM 698 C C . ASP A 1 97 ? -8.991 6.634 -34.405 1.00 33.52 292 ASP A C 1
ATOM 699 O O . ASP A 1 97 ? -9.148 7.506 -33.573 1.00 39.69 292 ASP A O 1
ATOM 704 N N . ALA A 1 98 ? -8.009 5.749 -34.338 1.00 36.57 293 ALA A N 1
ATOM 705 C CA . ALA A 1 98 ? -6.905 5.941 -33.412 1.00 35.58 293 ALA A CA 1
ATOM 706 C C . ALA A 1 98 ? -5.832 6.750 -34.135 1.00 43.38 293 ALA A C 1
ATOM 707 O O . ALA A 1 98 ? -5.862 6.883 -35.378 1.00 43.37 293 ALA A O 1
ATOM 709 N N . THR A 1 99 ? -4.892 7.301 -33.373 1.00 38.32 294 THR A N 1
ATOM 710 C CA . THR A 1 99 ? -3.764 7.993 -33.977 1.00 39.00 294 THR A CA 1
ATOM 711 C C . THR A 1 99 ? -2.503 7.407 -33.399 1.00 40.36 294 THR A C 1
ATOM 712 O O . THR A 1 99 ? -2.231 7.575 -32.217 1.00 42.23 294 THR A O 1
ATOM 716 N N . VAL A 1 100 ? -1.734 6.717 -34.227 1.00 40.25 295 VAL A N 1
ATOM 717 C CA . VAL A 1 100 ? -0.493 6.097 -33.771 1.00 41.67 295 VAL A CA 1
ATOM 718 C C . VAL A 1 100 ? 0.703 6.731 -34.473 1.00 44.66 295 VAL A C 1
ATOM 719 O O . VAL A 1 100 ? 0.749 6.777 -35.707 1.00 45.53 295 VAL A O 1
ATOM 723 N N . SER A 1 101 ? 1.663 7.216 -33.687 1.00 40.70 296 SER A N 1
ATOM 724 C CA . SER A 1 101 ? 2.852 7.863 -34.231 1.00 39.26 296 SER A CA 1
ATOM 725 C C . SER A 1 101 ? 3.672 6.932 -35.117 1.00 42.97 296 SER A C 1
ATOM 726 O O . SER A 1 101 ? 3.791 5.732 -34.842 1.00 42.78 296 SER A O 1
ATOM 729 N N . PRO A 1 102 ? 4.242 7.485 -36.198 1.00 45.85 297 PRO A N 1
ATOM 730 C CA . PRO A 1 102 ? 5.035 6.665 -37.117 1.00 42.20 297 PRO A CA 1
ATOM 731 C C . PRO A 1 102 ? 6.352 6.237 -36.474 1.00 41.49 297 PRO A C 1
ATOM 732 O O . PRO A 1 102 ? 7.006 5.318 -36.953 1.00 44.51 297 PRO A O 1
ATOM 736 N N . SER A 1 103 ? 6.742 6.891 -35.394 1.00 41.68 298 SER A N 1
ATOM 737 C CA . SER A 1 103 ? 7.984 6.518 -34.743 1.00 42.47 298 SER A CA 1
ATOM 738 C C . SER A 1 103 ? 7.698 5.632 -33.538 1.00 45.53 298 SER A C 1
ATOM 739 O O . SER A 1 103 ? 8.609 5.267 -32.803 1.00 48.85 298 SER A O 1
ATOM 742 N N . ALA A 1 104 ? 6.429 5.283 -33.335 1.00 46.40 299 ALA A N 1
ATOM 743 C CA . ALA A 1 104 ? 6.083 4.350 -32.263 1.00 45.95 299 ALA A CA 1
ATOM 744 C C . ALA A 1 104 ? 6.439 2.928 -32.703 1.00 45.26 299 ALA A C 1
ATOM 745 O O . ALA A 1 104 ? 6.370 2.604 -33.895 1.00 45.25 299 ALA A O 1
ATOM 747 N N . ILE A 1 105 ? 6.847 2.102 -31.746 1.00 40.05 300 ILE A N 1
ATOM 748 C CA . ILE A 1 105 ? 7.095 0.694 -31.996 1.00 41.29 300 ILE A CA 1
ATOM 749 C C . ILE A 1 105 ? 6.097 -0.106 -31.173 1.00 42.98 300 ILE A C 1
ATOM 750 O O . ILE A 1 105 ? 5.983 0.092 -29.960 1.00 46.05 300 ILE A O 1
ATOM 755 N N . ILE A 1 106 ? 5.356 -0.993 -31.832 1.00 40.28 301 ILE A N 1
ATOM 756 C CA . ILE A 1 106 ? 4.274 -1.712 -31.168 1.00 40.94 301 ILE A CA 1
ATOM 757 C C . ILE A 1 106 ? 4.319 -3.205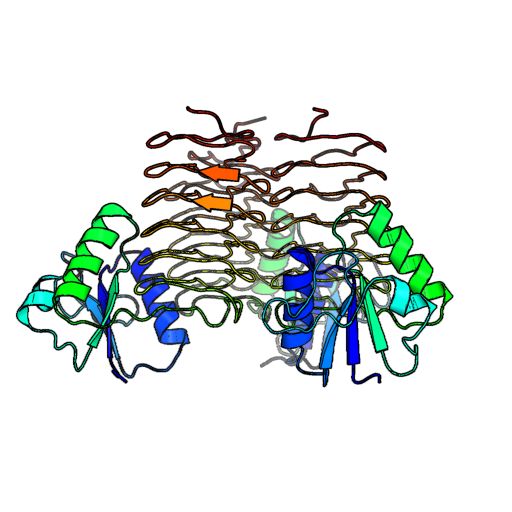 -31.463 1.00 44.55 301 ILE A C 1
ATOM 758 O O . ILE A 1 106 ? 4.234 -3.627 -32.630 1.00 47.04 301 ILE A O 1
ATOM 763 N N . GLY A 1 107 ? 4.463 -3.997 -30.405 1.00 39.14 302 GLY A N 1
ATOM 764 C CA . GLY A 1 107 ? 4.633 -5.429 -30.541 1.00 40.60 302 GLY A CA 1
ATOM 765 C C . GLY A 1 107 ? 3.389 -6.162 -30.987 1.00 41.20 302 GLY A C 1
ATOM 766 O O . GLY A 1 107 ? 2.275 -5.659 -30.853 1.00 43.12 302 GLY A O 1
ATOM 767 N N . GLN A 1 108 ? 3.586 -7.363 -31.510 1.00 42.54 303 GLN A N 1
ATOM 768 C CA . GLN A 1 108 ? 2.497 -8.147 -32.092 1.00 42.95 303 GLN A CA 1
ATOM 769 C C . GLN A 1 108 ? 1.346 -8.392 -31.124 1.00 42.16 303 GLN A C 1
ATOM 770 O O . GLN A 1 108 ? 1.539 -8.508 -29.910 1.00 41.16 303 GLN A O 1
ATOM 776 N N . GLY A 1 109 ? 0.143 -8.474 -31.675 1.00 41.48 304 GLY A N 1
ATOM 777 C CA . GLY A 1 109 ? -1.025 -8.795 -30.889 1.00 39.43 304 GLY A CA 1
ATOM 778 C C . GLY A 1 109 ? -1.601 -7.621 -30.125 1.00 40.95 304 GLY A C 1
ATOM 779 O O . GLY A 1 109 ? -2.706 -7.719 -29.599 1.00 39.48 304 GLY A O 1
ATOM 780 N N . SER A 1 110 ? -0.865 -6.516 -30.049 1.00 38.09 305 SER A N 1
ATOM 781 C CA . SER A 1 110 ? -1.405 -5.314 -29.436 1.00 35.22 305 SER A CA 1
ATOM 782 C C . SER A 1 110 ? -2.651 -4.796 -30.162 1.00 39.32 305 SER A C 1
ATOM 783 O O . SER A 1 110 ? -2.917 -5.117 -31.322 1.00 38.31 305 SER A O 1
ATOM 786 N N . VAL A 1 111 ? -3.414 -3.977 -29.457 1.00 42.40 306 VAL A N 1
ATOM 787 C CA . VAL A 1 111 ? -4.699 -3.485 -29.949 1.00 42.77 306 VAL A CA 1
ATOM 788 C C . VAL A 1 111 ? -4.833 -2.024 -29.518 1.00 42.48 306 VAL A C 1
ATOM 789 O O . VAL A 1 111 ? -4.691 -1.718 -28.321 1.00 39.69 306 VAL A O 1
ATOM 793 N N . VAL A 1 112 ? -5.067 -1.129 -30.482 1.00 36.13 307 VAL A N 1
ATOM 794 C CA . VAL A 1 112 ? -5.220 0.291 -30.182 1.00 37.21 307 VAL A CA 1
ATOM 795 C C . VAL A 1 112 ? -6.620 0.748 -30.583 1.00 40.66 307 VAL A C 1
ATOM 796 O O . VAL A 1 112 ? -6.983 0.730 -31.778 1.00 39.61 307 VAL A O 1
ATOM 800 N N . MET A 1 113 ? -7.398 1.179 -29.593 1.00 35.67 308 MET A N 1
ATOM 801 C CA . MET A 1 113 ? -8.835 1.355 -29.796 1.00 40.70 308 MET A CA 1
ATOM 802 C C . MET A 1 113 ? -9.233 2.689 -30.436 1.00 37.01 308 MET A C 1
ATOM 803 O O . MET A 1 113 ? -8.403 3.588 -30.594 1.00 36.35 308 MET A O 1
ATOM 808 N N . ALA A 1 114 ? -10.507 2.806 -30.803 1.00 33.10 309 ALA A N 1
ATOM 809 C CA . ALA A 1 114 ? -11.047 4.065 -31.289 1.00 33.81 309 ALA A CA 1
ATOM 810 C C . ALA A 1 114 ? -10.606 5.230 -30.400 1.00 39.28 309 ALA A C 1
ATOM 811 O O . ALA A 1 114 ? -10.562 5.102 -29.161 1.00 40.47 309 ALA A O 1
ATOM 813 N N . LYS A 1 115 ? -10.219 6.334 -31.048 1.00 36.41 310 LYS A N 1
ATOM 814 C CA . LYS A 1 115 ? -9.825 7.569 -30.373 1.00 35.17 310 LYS A CA 1
ATOM 815 C C . LYS A 1 115 ? -8.581 7.493 -29.478 1.00 38.34 310 LYS A C 1
ATOM 816 O O . LYS A 1 115 ? -8.236 8.468 -28.812 1.00 39.67 310 LYS A O 1
ATOM 822 N N . ALA A 1 116 ? -7.899 6.356 -29.451 1.00 37.89 311 ALA A N 1
ATOM 823 C CA . ALA A 1 116 ? -6.686 6.267 -28.642 1.00 36.43 311 ALA A CA 1
ATOM 824 C C . ALA A 1 116 ? -5.506 6.880 -29.404 1.00 36.62 311 ALA A C 1
ATOM 825 O O . ALA A 1 116 ? -5.513 6.949 -30.632 1.00 40.94 311 ALA A O 1
ATOM 827 N N . VAL A 1 117 ? -4.496 7.336 -28.677 1.00 38.67 312 VAL A N 1
ATOM 828 C CA . VAL A 1 117 ? -3.338 7.983 -29.290 1.00 37.02 312 VAL A CA 1
ATOM 829 C C . VAL A 1 117 ? -2.047 7.439 -28.692 1.00 39.88 312 VAL A C 1
ATOM 830 O O . VAL A 1 117 ? -1.935 7.287 -27.464 1.00 37.92 312 VAL A O 1
ATOM 834 N N . VAL A 1 118 ? -1.087 7.127 -29.561 1.00 36.40 313 VAL A N 1
ATOM 835 C CA . VAL A 1 118 ? 0.256 6.748 -29.125 1.00 35.97 313 VAL A CA 1
ATOM 836 C C . VAL A 1 118 ? 1.254 7.682 -29.796 1.00 40.69 313 VAL A C 1
ATOM 837 O O . VAL A 1 118 ? 1.379 7.691 -31.027 1.00 44.23 313 VAL A O 1
ATOM 841 N N . GLN A 1 119 ? 1.961 8.469 -28.991 1.00 41.36 314 GLN A N 1
ATOM 842 C CA . GLN A 1 119 ? 2.824 9.520 -29.520 1.00 38.40 314 GLN A CA 1
ATOM 843 C C . GLN A 1 119 ? 4.263 9.077 -29.770 1.00 43.36 314 GLN A C 1
ATOM 844 O O . GLN A 1 119 ? 4.645 7.930 -29.485 1.00 41.89 314 GLN A O 1
ATOM 850 N N . ALA A 1 120 ? 5.046 10.016 -30.301 1.00 42.17 315 ALA A N 1
ATOM 851 C CA . ALA A 1 120 ? 6.402 9.768 -30.776 1.00 41.85 315 ALA A CA 1
ATOM 852 C C . ALA A 1 120 ? 7.277 8.998 -29.798 1.00 46.97 315 ALA A C 1
ATOM 853 O O . ALA A 1 120 ? 7.295 9.284 -28.585 1.00 46.37 315 ALA A O 1
ATOM 855 N N . GLY A 1 121 ? 8.011 8.027 -30.339 1.00 47.78 316 GLY A N 1
ATOM 856 C CA . GLY A 1 121 ? 9.055 7.340 -29.596 1.00 46.49 316 GLY A CA 1
ATOM 857 C C . GLY A 1 121 ? 8.581 6.374 -28.530 1.00 48.97 316 GLY A C 1
ATOM 858 O O . GLY A 1 121 ? 9.400 5.806 -27.809 1.00 54.40 316 GLY A O 1
ATOM 859 N N . SER A 1 122 ? 7.268 6.182 -28.422 1.00 47.78 317 SER A N 1
ATOM 860 C CA . SER A 1 122 ? 6.733 5.204 -27.487 1.00 43.79 317 SER A CA 1
ATOM 861 C C . SER A 1 122 ? 6.989 3.777 -27.957 1.00 45.10 317 SER A C 1
ATOM 862 O O . SER A 1 122 ? 6.941 3.467 -29.152 1.00 42.88 317 SER A O 1
ATOM 865 N N . VAL A 1 123 ? 7.282 2.910 -26.995 1.00 47.56 318 VAL A N 1
ATOM 866 C CA . VAL A 1 123 ? 7.525 1.506 -27.283 1.00 44.21 318 VAL A CA 1
ATOM 867 C C . VAL A 1 123 ? 6.495 0.645 -26.568 1.00 45.79 318 VAL A C 1
ATOM 868 O O . VAL A 1 123 ? 6.368 0.699 -25.340 1.00 52.12 318 VAL A O 1
ATOM 872 N N . LEU A 1 124 ? 5.748 -0.134 -27.342 1.00 44.91 319 LEU A N 1
ATOM 873 C CA . LEU A 1 124 ? 4.770 -1.055 -26.778 1.00 43.11 319 LEU A CA 1
ATOM 874 C C . LEU A 1 124 ? 5.195 -2.472 -27.087 1.00 44.80 319 LEU A C 1
ATOM 875 O O . LEU A 1 124 ? 5.389 -2.823 -28.253 1.00 49.28 319 LEU A O 1
ATOM 880 N N . LYS A 1 125 ? 5.344 -3.292 -26.055 1.00 43.63 320 LYS A N 1
ATOM 881 C CA . LYS A 1 125 ? 5.671 -4.686 -26.286 1.00 44.80 320 LYS A CA 1
ATOM 882 C C . LYS A 1 125 ? 4.476 -5.475 -26.828 1.00 44.10 320 LYS A C 1
ATOM 883 O O . LYS A 1 125 ? 3.513 -4.894 -27.339 1.00 48.28 320 LYS A O 1
ATOM 889 N N . ASP A 1 126 ? 4.549 -6.796 -26.739 1.00 42.74 321 ASP A N 1
ATOM 890 C CA . ASP A 1 126 ? 3.496 -7.655 -27.269 1.00 42.17 321 ASP A CA 1
ATOM 891 C C . ASP A 1 126 ? 2.167 -7.573 -26.501 1.00 44.74 321 ASP A C 1
ATOM 892 O O . ASP A 1 126 ? 2.134 -7.342 -25.280 1.00 43.21 321 ASP A O 1
ATOM 897 N N . GLY A 1 127 ? 1.079 -7.778 -27.237 1.00 41.97 322 GLY A N 1
ATOM 898 C CA . GLY A 1 127 ? -0.258 -7.881 -26.674 1.00 42.85 322 GLY A CA 1
ATOM 899 C C . GLY A 1 127 ? -0.741 -6.750 -25.779 1.00 46.35 322 GLY A C 1
ATOM 900 O O . GLY A 1 127 ? -1.593 -6.967 -24.908 1.00 49.01 322 GLY A O 1
ATOM 901 N N . VAL A 1 128 ? -0.218 -5.545 -25.977 1.00 39.11 323 VAL A N 1
ATOM 902 C CA . VAL A 1 128 ? -0.680 -4.414 -25.189 1.00 38.01 323 VAL A CA 1
ATOM 903 C C . VAL A 1 128 ? -2.088 -4.022 -25.620 1.00 39.85 323 VAL A C 1
ATOM 904 O O . VAL A 1 128 ? -2.468 -4.233 -26.766 1.00 42.75 323 VAL A O 1
ATOM 908 N N . ILE A 1 129 ? -2.888 -3.503 -24.694 1.00 42.69 324 ILE A N 1
ATOM 909 C CA . ILE A 1 129 ? -4.174 -2.904 -25.045 1.00 37.11 324 ILE A CA 1
ATOM 910 C C . ILE A 1 129 ? -4.158 -1.430 -24.681 1.00 38.18 324 ILE A C 1
ATOM 911 O O . ILE A 1 129 ? -3.896 -1.061 -23.535 1.00 45.74 324 ILE A O 1
ATOM 916 N N . VAL A 1 130 ? -4.421 -0.580 -25.659 1.00 40.74 325 VAL A N 1
ATOM 917 C CA . VAL A 1 130 ? -4.631 0.831 -25.392 1.00 38.65 325 VAL A CA 1
ATOM 918 C C . VAL A 1 130 ? -6.101 1.033 -25.711 1.00 38.69 325 VAL A C 1
ATOM 919 O O . VAL A 1 130 ? -6.495 1.085 -26.875 1.00 38.29 325 VAL A O 1
ATOM 923 N N . ASN A 1 131 ? -6.925 1.081 -24.670 1.00 42.37 326 ASN A N 1
ATOM 924 C CA . ASN A 1 131 ? -8.370 1.005 -24.865 1.00 39.41 326 ASN A CA 1
ATOM 925 C C . ASN A 1 131 ? -8.998 2.344 -25.250 1.00 40.26 326 ASN A C 1
ATOM 926 O O . ASN A 1 131 ? -8.273 3.316 -25.493 1.00 40.37 326 ASN A O 1
ATOM 931 N N . THR A 1 132 ? -10.330 2.384 -25.316 1.00 36.19 327 THR A N 1
ATOM 932 C CA . THR A 1 132 ? -11.060 3.537 -25.862 1.00 36.55 327 THR A CA 1
ATOM 933 C C . THR A 1 132 ? -10.569 4.910 -25.374 1.00 42.42 327 THR A C 1
ATOM 934 O O . THR A 1 132 ? -10.603 5.203 -24.184 1.00 42.96 327 THR A O 1
ATOM 938 N N . ALA A 1 133 ? -10.104 5.743 -26.306 1.00 44.09 328 ALA A N 1
ATOM 939 C CA . ALA A 1 133 ? -9.700 7.121 -25.999 1.00 42.03 328 ALA A CA 1
ATOM 940 C C . ALA A 1 133 ? -8.558 7.241 -24.970 1.00 39.79 328 ALA A C 1
ATOM 941 O O . ALA A 1 133 ? -8.314 8.309 -24.416 1.00 42.96 328 ALA A O 1
ATOM 943 N N . ALA A 1 134 ? -7.852 6.145 -24.730 1.00 38.19 329 ALA A N 1
ATOM 944 C CA . ALA A 1 134 ? -6.660 6.192 -23.904 1.00 36.37 329 ALA A CA 1
ATOM 945 C C . ALA A 1 134 ? -5.495 6.804 -24.686 1.00 40.95 329 ALA A C 1
ATOM 946 O O . ALA A 1 134 ? -5.346 6.584 -25.890 1.00 41.45 329 ALA A O 1
ATOM 948 N N . THR A 1 135 ? -4.660 7.579 -24.013 1.00 41.27 330 THR A N 1
ATOM 949 C CA . THR A 1 135 ? -3.496 8.141 -24.682 1.00 40.38 330 THR A CA 1
ATOM 950 C C . THR A 1 135 ? -2.179 7.788 -23.995 1.00 43.25 330 THR A C 1
ATOM 951 O O . THR A 1 135 ? -2.026 7.916 -22.781 1.00 43.16 330 THR A O 1
ATOM 955 N N . VAL A 1 136 ? -1.235 7.337 -24.805 1.00 38.69 331 VAL A N 1
ATOM 956 C CA . VAL A 1 136 ? 0.097 7.046 -24.354 1.00 37.09 331 VAL A CA 1
ATOM 957 C C . VAL A 1 136 ? 0.997 8.121 -24.930 1.00 43.62 331 VAL A C 1
ATOM 958 O O . VAL A 1 136 ? 1.234 8.160 -26.152 1.00 42.82 331 VAL A O 1
ATOM 962 N N . ASP A 1 137 ? 1.488 9.023 -24.085 1.00 43.59 332 ASP A N 1
ATOM 963 C CA . ASP A 1 137 ? 2.234 10.137 -24.649 1.00 44.21 332 ASP A CA 1
ATOM 964 C C . ASP A 1 137 ? 3.672 9.829 -25.077 1.00 48.05 332 ASP A C 1
ATOM 965 O O . ASP A 1 137 ? 4.073 8.659 -25.172 1.00 44.90 332 ASP A O 1
ATOM 970 N N . HIS A 1 138 ? 4.437 10.875 -25.376 1.00 47.15 333 HIS A N 1
ATOM 971 C CA . HIS A 1 138 ? 5.750 10.666 -25.973 1.00 47.73 333 HIS A CA 1
ATOM 972 C C . HIS A 1 138 ? 6.724 9.929 -25.035 1.00 48.36 333 HIS A C 1
ATOM 973 O O . HIS A 1 138 ? 6.796 10.215 -23.842 1.00 45.51 333 HIS A O 1
ATOM 980 N N . ASP A 1 139 ? 7.449 8.972 -25.606 1.00 47.21 334 ASP A N 1
ATOM 981 C CA . ASP A 1 139 ? 8.571 8.310 -24.949 1.00 48.19 334 ASP A CA 1
ATOM 982 C C . ASP A 1 139 ? 8.187 7.399 -23.792 1.00 50.50 334 ASP A C 1
ATOM 983 O O . ASP A 1 139 ? 8.992 7.163 -22.886 1.00 50.11 334 ASP A O 1
ATOM 988 N N . CYS A 1 140 ? 6.967 6.877 -23.838 1.00 46.71 335 CYS A N 1
ATOM 989 C CA . CYS A 1 140 ? 6.534 5.908 -22.852 1.00 42.68 335 CYS A CA 1
ATOM 990 C C . CYS A 1 140 ? 7.020 4.522 -23.209 1.00 49.80 335 CYS A C 1
ATOM 991 O O . CYS A 1 140 ? 7.324 4.231 -24.378 1.00 48.13 335 CYS A O 1
ATOM 994 N N . LEU A 1 141 ? 7.095 3.666 -22.195 1.00 49.39 336 LEU A N 1
ATOM 995 C CA . LEU A 1 141 ? 7.384 2.260 -22.417 1.00 49.55 336 LEU A CA 1
ATOM 996 C C . LEU A 1 141 ? 6.297 1.420 -21.757 1.00 52.63 336 LEU A C 1
ATOM 997 O O . LEU A 1 141 ? 6.090 1.486 -20.534 1.00 52.74 336 LEU A O 1
ATOM 1002 N N . LEU A 1 142 ? 5.588 0.649 -22.575 1.00 48.85 337 LEU A N 1
ATOM 1003 C CA . LEU A 1 142 ? 4.525 -0.207 -22.073 1.00 46.62 337 LEU A CA 1
ATOM 1004 C C . LEU A 1 142 ? 4.938 -1.646 -22.292 1.00 49.95 337 LEU A C 1
ATOM 1005 O O . LEU A 1 142 ? 5.027 -2.100 -23.448 1.00 48.28 337 LEU A O 1
ATOM 1010 N N . ASP A 1 143 ? 5.206 -2.357 -21.193 1.00 50.33 338 ASP A N 1
ATOM 1011 C CA . ASP A 1 143 ? 5.738 -3.713 -21.287 1.00 47.69 338 ASP A CA 1
ATOM 1012 C C . ASP A 1 143 ? 4.683 -4.743 -21.694 1.00 44.28 338 ASP A C 1
ATOM 1013 O O . ASP A 1 143 ? 3.512 -4.406 -21.851 1.00 45.56 338 ASP A O 1
ATOM 1018 N N . ALA A 1 144 ? 5.105 -5.990 -21.880 1.00 43.42 339 ALA A N 1
ATOM 1019 C CA . ALA A 1 144 ? 4.228 -7.015 -22.447 1.00 43.68 339 ALA A CA 1
ATOM 1020 C C . ALA A 1 144 ? 2.873 -7.166 -21.730 1.00 48.85 339 ALA A C 1
ATOM 1021 O O . ALA A 1 144 ? 2.785 -7.226 -20.495 1.00 44.14 339 ALA A O 1
ATOM 1023 N N . PHE A 1 145 ? 1.816 -7.191 -22.533 1.00 50.53 340 PHE A N 1
ATOM 1024 C CA . PHE A 1 145 ? 0.465 -7.488 -22.056 1.00 49.43 340 PHE A CA 1
ATOM 1025 C C . PHE A 1 145 ? -0.126 -6.514 -21.036 1.00 45.22 340 PHE A C 1
ATOM 1026 O O . PHE A 1 145 ? -1.072 -6.843 -20.340 1.00 46.80 340 PHE A O 1
ATOM 1034 N N . VAL A 1 146 ? 0.424 -5.305 -20.985 1.00 42.91 341 VAL A N 1
ATOM 1035 C CA . VAL A 1 146 ? -0.182 -4.194 -20.257 1.00 42.81 341 VAL A CA 1
ATOM 1036 C C . VAL A 1 146 ? -1.538 -3.822 -20.866 1.00 42.69 341 VAL A C 1
ATOM 1037 O O . VAL A 1 146 ? -1.758 -3.988 -22.064 1.00 45.47 341 VAL A O 1
ATOM 1041 N N . HIS A 1 147 ? -2.452 -3.343 -20.034 1.00 44.22 342 HIS A N 1
ATOM 1042 C CA . HIS A 1 147 ? -3.744 -2.862 -20.496 1.00 44.20 342 HIS A CA 1
ATOM 1043 C C . HIS A 1 147 ? -3.939 -1.426 -20.010 1.00 46.91 342 HIS A C 1
ATOM 1044 O O . HIS A 1 147 ? -3.935 -1.180 -18.800 1.00 46.54 342 HIS A O 1
ATOM 1051 N N . ILE A 1 148 ? -4.098 -0.476 -20.935 1.00 42.09 343 ILE A N 1
ATOM 1052 C CA . ILE A 1 148 ? -4.484 0.882 -20.554 1.00 39.78 343 ILE A CA 1
ATOM 1053 C C . ILE A 1 148 ? -5.980 1.029 -20.822 1.00 44.65 343 ILE A C 1
ATOM 1054 O O . ILE A 1 148 ? -6.421 0.999 -21.984 1.00 45.43 343 ILE A O 1
ATOM 1059 N N . SER A 1 149 ? -6.760 1.169 -19.752 1.00 43.14 344 SER A N 1
ATOM 1060 C CA . SER A 1 149 ? -8.224 1.184 -19.845 1.00 44.15 344 SER A CA 1
ATOM 1061 C C . SER A 1 14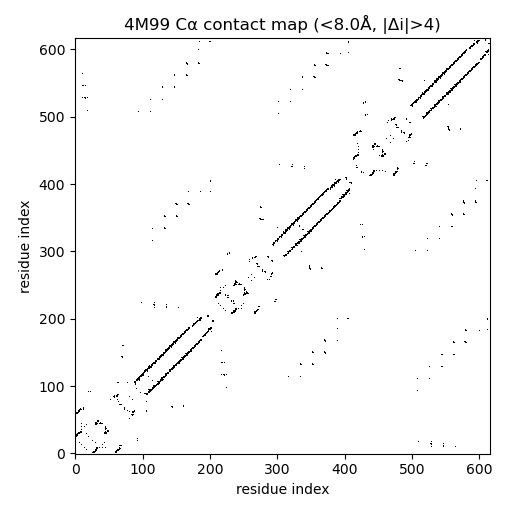9 ? -8.740 2.506 -20.414 1.00 44.43 344 SER A C 1
ATOM 1062 O O . SER A 1 149 ? -7.984 3.485 -20.480 1.00 41.77 344 SER A O 1
ATOM 1065 N N . PRO A 1 150 ? -10.021 2.536 -20.839 1.00 42.43 345 PRO A N 1
ATOM 1066 C CA . PRO A 1 150 ? -10.603 3.722 -21.473 1.00 40.57 345 PRO A CA 1
ATOM 1067 C C . PRO A 1 150 ? -10.339 5.058 -20.781 1.00 43.84 345 PRO A C 1
ATOM 1068 O O . PRO A 1 150 ? -10.481 5.185 -19.564 1.00 42.09 345 PRO A O 1
ATOM 1072 N N . GLY A 1 151 ? -9.933 6.045 -21.577 1.00 42.56 346 GLY A N 1
ATOM 1073 C CA . GLY A 1 151 ? -9.756 7.402 -21.098 1.00 42.53 346 GLY A CA 1
ATOM 1074 C C . GLY A 1 151 ? -8.614 7.624 -20.121 1.00 44.72 346 GLY A C 1
ATOM 1075 O O . GLY A 1 151 ? -8.556 8.668 -19.462 1.00 48.93 346 GLY A O 1
ATOM 1076 N N . ALA A 1 152 ? -7.702 6.664 -20.014 1.00 39.87 347 ALA A N 1
ATOM 1077 C CA . ALA A 1 152 ? -6.544 6.860 -19.152 1.00 41.59 347 ALA A CA 1
ATOM 1078 C C . ALA A 1 152 ? -5.520 7.662 -19.927 1.00 46.82 347 ALA A C 1
ATOM 1079 O O . ALA A 1 152 ? -5.405 7.513 -21.154 1.00 43.18 347 ALA A O 1
ATOM 1081 N N . HIS A 1 153 ? -4.763 8.502 -19.232 1.00 44.41 348 HIS A N 1
ATOM 1082 C CA . HIS A 1 153 ? -3.767 9.318 -19.918 1.00 44.58 348 HIS A CA 1
ATOM 1083 C C . HIS A 1 153 ? -2.406 9.219 -19.244 1.00 49.23 348 HIS A C 1
ATOM 1084 O O . HIS A 1 153 ? -2.248 9.584 -18.082 1.00 49.64 348 HIS A O 1
ATOM 1091 N N . LEU A 1 154 ? -1.423 8.720 -19.980 1.00 47.92 349 LEU A N 1
ATOM 1092 C CA . LEU A 1 154 ? -0.062 8.668 -19.482 1.00 47.92 349 LEU A CA 1
ATOM 1093 C C . LEU A 1 154 ? 0.702 9.892 -19.982 1.00 52.14 349 LEU A C 1
ATOM 1094 O O . LEU A 1 154 ? 0.700 10.182 -21.173 1.00 48.48 349 LEU A O 1
ATOM 1099 N N . SER A 1 155 ? 1.343 10.625 -19.075 1.00 51.35 350 SER A N 1
ATOM 1100 C CA . SER A 1 155 ? 2.169 11.740 -19.505 1.00 47.63 350 SER A CA 1
ATOM 1101 C C . SER A 1 155 ? 3.458 11.199 -20.120 1.00 50.17 350 SER A C 1
ATOM 1102 O O . SER A 1 155 ? 3.672 9.982 -20.151 1.00 50.72 350 SER A O 1
ATOM 1105 N N . GLY A 1 156 ? 4.302 12.088 -20.633 1.00 45.51 351 GLY A N 1
ATOM 1106 C CA . GLY A 1 156 ? 5.494 11.661 -21.344 1.00 48.06 351 GLY A CA 1
ATOM 1107 C C . GLY A 1 156 ? 6.430 10.840 -20.472 1.00 52.26 351 GLY A C 1
ATOM 1108 O O . GLY A 1 156 ? 6.412 10.983 -19.245 1.00 52.98 351 GLY A O 1
ATOM 1109 N N . ASN A 1 157 ? 7.239 9.988 -21.103 1.00 47.23 352 ASN A N 1
ATOM 1110 C CA . ASN A 1 157 ? 8.192 9.140 -20.394 1.00 49.01 352 ASN A CA 1
ATOM 1111 C C . ASN A 1 157 ? 7.592 8.380 -19.218 1.00 54.41 352 ASN A C 1
ATOM 1112 O O . ASN A 1 157 ? 8.196 8.324 -18.145 1.00 57.18 352 ASN A O 1
ATOM 1117 N N . THR A 1 158 ? 6.399 7.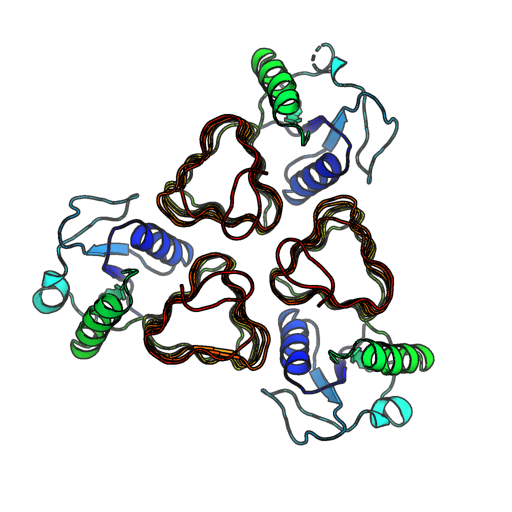825 -19.402 1.00 51.09 353 THR A N 1
ATOM 1118 C CA . THR A 1 158 ? 5.815 6.960 -18.391 1.00 51.63 353 THR A CA 1
ATOM 1119 C C . THR A 1 158 ? 6.186 5.524 -18.725 1.00 53.63 353 THR A C 1
ATOM 1120 O O . THR A 1 158 ? 6.017 5.098 -19.870 1.00 51.47 353 THR A O 1
ATOM 1124 N N . ARG A 1 159 ? 6.713 4.782 -17.752 1.00 48.77 354 ARG A N 1
ATOM 1125 C CA . ARG A 1 159 ? 6.900 3.347 -17.950 1.00 50.41 354 ARG A CA 1
ATOM 1126 C C . ARG A 1 159 ? 5.844 2.525 -17.208 1.00 51.84 354 ARG A C 1
ATOM 1127 O O . ARG A 1 159 ? 5.528 2.816 -16.055 1.00 49.13 354 ARG A O 1
ATOM 1135 N N . ILE A 1 160 ? 5.302 1.503 -17.870 1.00 48.00 355 ILE A N 1
ATOM 1136 C CA . ILE A 1 160 ? 4.390 0.574 -17.218 1.00 44.68 355 ILE A CA 1
ATOM 1137 C C . ILE A 1 160 ? 4.910 -0.845 -17.380 1.00 52.71 355 ILE A C 1
ATOM 1138 O O . ILE A 1 160 ? 5.224 -1.262 -18.497 1.00 53.64 355 ILE A O 1
ATOM 1143 N N . GLY A 1 161 ? 4.997 -1.587 -16.273 1.00 48.67 356 GLY A N 1
ATOM 1144 C CA . GLY A 1 161 ? 5.590 -2.915 -16.286 1.00 42.50 356 GLY A CA 1
ATOM 1145 C C . GLY A 1 161 ? 4.657 -4.005 -16.774 1.00 45.11 356 GLY A C 1
ATOM 1146 O O . GLY A 1 161 ? 3.443 -3.815 -16.823 1.00 44.40 356 GLY A O 1
ATOM 1147 N N . GLU A 1 162 ? 5.237 -5.151 -17.121 1.00 46.03 357 GLU A N 1
ATOM 1148 C CA . GLU A 1 162 ? 4.510 -6.302 -17.663 1.00 47.20 357 GLU A CA 1
ATOM 1149 C C . GLU A 1 162 ? 3.193 -6.617 -16.941 1.00 48.19 357 GLU A C 1
ATOM 1150 O O . GLU A 1 162 ? 3.130 -6.609 -15.712 1.00 54.11 357 GLU A O 1
ATOM 1152 N N . GLU A 1 163 ? 2.147 -6.869 -17.724 1.00 48.91 358 GLU A N 1
ATOM 1153 C CA . GLU A 1 163 ? 0.840 -7.300 -17.221 1.00 49.50 358 GLU A CA 1
ATOM 1154 C C . GLU A 1 163 ? 0.114 -6.314 -16.297 1.00 46.85 358 GLU A C 1
ATOM 1155 O O . GLU A 1 163 ? -0.987 -6.605 -15.799 1.00 38.28 358 GLU A O 1
ATOM 1161 N N . SER A 1 164 ? 0.706 -5.147 -16.077 1.00 46.18 359 SER A N 1
ATOM 1162 C CA . SER A 1 164 ? 0.046 -4.144 -15.250 1.00 46.58 359 SER A CA 1
ATOM 1163 C C . SER A 1 164 ? -1.237 -3.644 -15.909 1.00 48.70 359 SER A C 1
ATOM 1164 O O . SER A 1 164 ? -1.434 -3.773 -17.126 1.00 47.83 359 SER A O 1
ATOM 1167 N N . ARG A 1 165 ? -2.116 -3.085 -15.091 1.00 47.94 360 ARG A N 1
ATOM 1168 C CA . ARG A 1 165 ? -3.435 -2.716 -15.555 1.00 44.58 360 ARG A CA 1
ATOM 1169 C C . ARG A 1 165 ? -3.696 -1.309 -15.076 1.00 49.20 360 ARG A C 1
ATOM 1170 O O . ARG A 1 165 ? -3.678 -1.051 -13.874 1.00 50.37 360 ARG A O 1
ATOM 1178 N N . ILE A 1 166 ? -3.896 -0.383 -16.008 1.00 49.88 361 ILE A N 1
ATOM 1179 C CA . ILE A 1 166 ? -4.167 0.998 -15.630 1.00 44.29 361 ILE A CA 1
ATOM 1180 C C . ILE A 1 166 ? -5.629 1.270 -15.921 1.00 46.24 361 ILE A C 1
ATOM 1181 O O . ILE A 1 166 ? -6.086 1.062 -17.046 1.00 47.61 361 ILE A O 1
ATOM 1186 N N . GLY A 1 167 ? -6.366 1.716 -14.907 1.00 46.23 362 GLY A N 1
ATOM 1187 C CA . GLY A 1 167 ? -7.811 1.742 -14.986 1.00 41.36 362 GLY A CA 1
ATOM 1188 C C . GLY A 1 167 ? -8.434 2.933 -15.676 1.00 43.36 362 GLY A C 1
ATOM 1189 O O . GLY A 1 167 ? -7.782 3.963 -15.877 1.00 41.59 362 GLY A O 1
ATOM 1190 N N . THR A 1 168 ? -9.710 2.775 -16.033 1.00 42.60 363 THR A N 1
ATOM 1191 C CA . THR A 1 168 ? -10.494 3.809 -16.705 1.00 40.87 363 THR A CA 1
ATOM 1192 C C . THR A 1 168 ? -10.308 5.177 -16.069 1.00 46.83 363 THR A C 1
ATOM 1193 O O . THR A 1 168 ? -10.429 5.326 -14.857 1.00 47.15 363 THR A O 1
ATOM 1197 N N . GLY A 1 169 ? -9.980 6.169 -16.887 1.00 42.52 364 GLY A N 1
ATOM 1198 C CA . GLY A 1 169 ? -9.878 7.531 -16.410 1.00 41.88 364 GLY A CA 1
ATOM 1199 C C . GLY A 1 169 ? -8.671 7.821 -15.537 1.00 43.23 364 GLY A C 1
ATOM 1200 O O . GLY A 1 169 ? -8.571 8.911 -14.970 1.00 46.78 364 GLY A O 1
ATOM 1201 N N . ALA A 1 170 ? -7.753 6.869 -15.406 1.00 41.27 365 ALA A N 1
ATOM 1202 C CA . ALA A 1 170 ? -6.559 7.122 -14.597 1.00 43.81 365 ALA A CA 1
ATOM 1203 C C . ALA A 1 170 ? -5.643 8.078 -15.318 1.00 45.12 365 ALA A C 1
ATOM 1204 O O . ALA A 1 170 ? -5.887 8.424 -16.462 1.00 50.19 365 ALA A O 1
ATOM 1206 N N . CYS A 1 171 ? -4.580 8.506 -14.658 1.00 47.10 366 CYS A N 1
ATOM 1207 C CA . CYS A 1 171 ? -3.584 9.324 -15.338 1.00 48.78 366 CYS A CA 1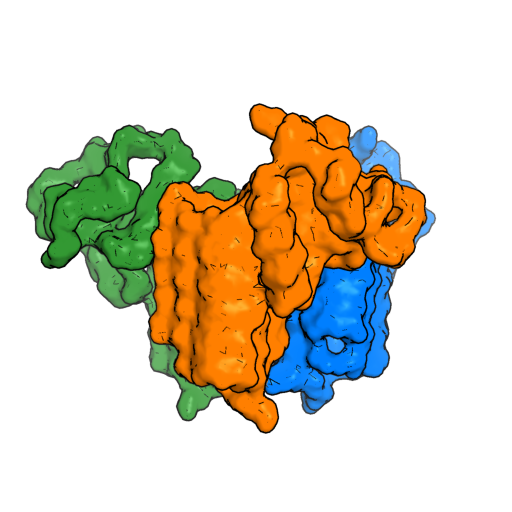
ATOM 1208 C C . CYS A 1 171 ? -2.257 9.238 -14.631 1.00 48.81 366 CYS A C 1
ATOM 1209 O O . CYS A 1 171 ? -2.173 8.709 -13.530 1.00 52.37 366 CYS A O 1
ATOM 1212 N N . SER A 1 172 ? -1.216 9.752 -15.268 1.00 46.62 367 SER A N 1
ATOM 1213 C CA . SER A 1 172 ? 0.099 9.760 -14.649 1.00 51.43 367 SER A CA 1
ATOM 1214 C C . SER A 1 172 ? 0.817 11.067 -14.915 1.00 53.28 367 SER A C 1
ATOM 1215 O O . SER A 1 172 ? 0.588 11.736 -15.915 1.00 56.97 367 SER A O 1
ATOM 1218 N N . ARG A 1 173 ? 1.678 11.427 -13.984 1.00 56.50 368 ARG A N 1
ATOM 1219 C CA . ARG A 1 173 ? 2.557 12.561 -14.125 1.00 56.26 368 ARG A CA 1
ATOM 1220 C C . ARG A 1 173 ? 3.681 12.078 -15.037 1.00 56.13 368 ARG A C 1
ATOM 1221 O O . ARG A 1 173 ? 3.885 10.868 -15.182 1.00 54.96 368 ARG A O 1
ATOM 1229 N N . GLN A 1 174 ? 4.406 13.000 -15.661 1.00 55.61 369 GLN A N 1
ATOM 1230 C CA . GLN A 1 174 ? 5.500 12.605 -16.527 1.00 52.94 369 GLN A CA 1
ATOM 1231 C C . GLN A 1 174 ? 6.635 11.979 -15.718 1.00 53.01 369 GLN A C 1
ATOM 1232 O O . GLN A 1 174 ? 6.740 12.200 -14.518 1.00 60.19 369 GLN A O 1
ATOM 1238 N N . GLN A 1 175 ? 7.467 11.184 -16.380 1.00 53.60 370 GLN A N 1
ATOM 1239 C CA . GLN A 1 175 ? 8.610 10.522 -15.745 1.00 57.39 370 GLN A CA 1
ATOM 1240 C C . GLN A 1 175 ? 8.232 9.581 -14.598 1.00 58.26 370 GLN A C 1
ATOM 1241 O O . GLN A 1 175 ? 9.056 9.305 -13.734 1.00 56.81 370 GLN A O 1
ATOM 1247 N N . THR A 1 176 ? 6.999 9.085 -14.584 1.00 58.43 371 THR A N 1
ATOM 1248 C CA . THR A 1 176 ? 6.597 8.140 -13.540 1.00 59.49 371 THR A CA 1
ATOM 1249 C C . THR A 1 176 ? 6.816 6.684 -13.979 1.00 54.89 371 THR A C 1
ATOM 1250 O O . THR A 1 176 ? 6.753 6.372 -15.164 1.00 56.17 371 THR A O 1
ATOM 1254 N N . THR A 1 177 ? 7.090 5.808 -13.017 1.00 53.74 372 THR A N 1
ATOM 1255 C CA . THR A 1 177 ? 7.388 4.409 -13.311 1.00 53.39 372 THR A CA 1
ATOM 1256 C C . THR A 1 177 ? 6.466 3.461 -12.542 1.00 55.20 372 THR A C 1
ATOM 1257 O O . THR A 1 177 ? 6.415 3.493 -11.318 1.00 58.72 372 THR A O 1
ATOM 1261 N N . VAL A 1 178 ? 5.737 2.626 -13.269 1.00 50.79 373 VAL A N 1
ATOM 1262 C CA . VAL A 1 178 ? 4.862 1.640 -12.669 1.00 48.70 373 VAL A CA 1
ATOM 1263 C C . VAL A 1 178 ? 5.445 0.263 -12.940 1.00 52.45 373 VAL A C 1
ATOM 1264 O O . VAL A 1 178 ? 5.844 -0.034 -14.069 1.00 51.32 373 VAL A O 1
ATOM 1268 N N . GLY A 1 179 ? 5.510 -0.573 -11.902 1.00 55.78 374 GLY A N 1
ATOM 1269 C CA . GLY A 1 179 ? 6.086 -1.899 -12.031 1.00 48.37 374 GLY A CA 1
ATOM 1270 C C . GLY A 1 179 ? 5.146 -2.876 -12.707 1.00 48.59 374 GLY A C 1
ATOM 1271 O O . GLY A 1 179 ? 4.114 -2.482 -13.256 1.00 45.33 374 GLY A O 1
ATOM 1272 N N . SER A 1 180 ? 5.503 -4.157 -12.655 1.00 50.52 375 SER A N 1
ATOM 1273 C CA . SER A 1 180 ? 4.683 -5.226 -13.224 1.00 48.59 375 SER A CA 1
ATOM 1274 C C . SER A 1 180 ? 3.581 -5.672 -12.261 1.00 53.76 375 SER A C 1
ATOM 1275 O O . SER A 1 180 ? 3.587 -5.308 -11.078 1.00 52.15 375 SER A O 1
ATOM 1278 N N . GLY A 1 181 ? 2.624 -6.442 -12.778 1.00 54.09 376 GLY A N 1
ATOM 1279 C CA . GLY A 1 181 ? 1.453 -6.861 -12.019 1.00 49.07 376 GLY A CA 1
ATOM 1280 C C . GLY A 1 181 ? 0.762 -5.808 -11.158 1.00 50.04 376 GLY A C 1
ATOM 1281 O O . GLY A 1 181 ? 0.083 -6.152 -10.183 1.00 58.56 376 GLY A O 1
ATOM 1282 N N . VAL A 1 182 ? 0.934 -4.533 -11.499 1.00 44.36 377 VAL A N 1
ATOM 1283 C CA . VAL A 1 182 ? 0.291 -3.439 -10.772 1.00 44.70 377 VAL A CA 1
ATOM 1284 C C . VAL A 1 182 ? -1.161 -3.263 -11.240 1.00 49.16 377 VAL A C 1
ATOM 1285 O O . VAL A 1 182 ? -1.519 -3.652 -12.358 1.00 50.89 377 VAL A O 1
ATOM 1289 N N . THR A 1 183 ? -2.013 -2.729 -10.369 1.00 52.58 378 THR A N 1
ATOM 1290 C CA . THR A 1 183 ? -3.382 -2.379 -10.740 1.00 48.79 378 THR A CA 1
ATOM 1291 C C . THR A 1 183 ? -3.676 -0.966 -10.259 1.00 52.59 378 THR A C 1
ATOM 1292 O O . THR A 1 183 ? -3.776 -0.711 -9.061 1.00 55.11 378 THR A O 1
ATOM 1296 N N . ALA A 1 184 ? -3.789 -0.034 -11.191 1.00 54.07 379 ALA A N 1
ATOM 1297 C CA . ALA A 1 184 ? -4.218 1.302 -10.835 1.00 52.17 379 ALA A CA 1
ATOM 1298 C C . ALA A 1 184 ? -5.704 1.301 -11.089 1.00 50.68 379 ALA A C 1
ATOM 1299 O O . ALA A 1 184 ? -6.148 0.885 -12.164 1.00 54.01 379 ALA A O 1
ATOM 1301 N N . GLY A 1 185 ? -6.483 1.733 -10.105 1.00 50.29 380 GLY A N 1
ATOM 1302 C CA . GLY A 1 185 ? -7.927 1.725 -10.263 1.00 50.36 380 GLY A CA 1
ATOM 1303 C C . GLY A 1 185 ? -8.428 2.798 -11.211 1.00 49.31 380 GLY A C 1
ATOM 1304 O O . GLY A 1 185 ? -7.690 3.710 -11.599 1.00 49.20 380 GLY A O 1
ATOM 1305 N N . ALA A 1 186 ? -9.691 2.690 -11.591 1.00 46.36 381 ALA A N 1
ATOM 1306 C CA . ALA A 1 186 ? -10.339 3.779 -12.291 1.00 46.35 381 ALA A CA 1
ATOM 1307 C C . ALA A 1 186 ? -10.055 5.097 -11.560 1.00 51.05 381 ALA A C 1
ATOM 1308 O O . ALA A 1 186 ? -10.102 5.145 -10.335 1.00 56.24 381 ALA A O 1
ATOM 1310 N N . GLY A 1 187 ? -9.724 6.150 -12.305 1.00 50.36 382 GLY A N 1
ATOM 1311 C CA . GLY A 1 187 ? -9.548 7.474 -11.732 1.00 40.93 382 GLY A CA 1
ATOM 1312 C C . GLY A 1 187 ? -8.228 7.718 -11.023 1.00 46.14 382 GLY A C 1
ATOM 1313 O O . GLY A 1 187 ? -7.962 8.841 -10.592 1.00 50.75 382 GLY A O 1
ATOM 1314 N N . ALA A 1 188 ? -7.394 6.688 -10.894 1.00 43.82 383 ALA A N 1
ATOM 1315 C CA . ALA A 1 188 ? -6.135 6.835 -10.153 1.00 46.14 383 ALA A CA 1
ATOM 1316 C C . ALA A 1 188 ? -5.216 7.905 -10.735 1.00 49.14 383 ALA A C 1
ATOM 1317 O O . ALA A 1 188 ? -4.925 7.891 -11.927 1.00 55.58 383 ALA A O 1
ATOM 1319 N N . VAL A 1 189 ? -4.757 8.825 -9.889 1.00 54.11 384 VAL A N 1
ATOM 1320 C CA . VAL A 1 189 ? -3.822 9.872 -10.296 1.00 46.89 384 VAL A CA 1
ATOM 1321 C C . VAL A 1 189 ? -2.408 9.515 -9.843 1.00 51.70 384 VAL A C 1
ATOM 1322 O O . VAL A 1 189 ? -2.025 9.755 -8.707 1.00 55.20 384 VAL A O 1
ATOM 1326 N N . ILE A 1 190 ? -1.631 8.938 -10.746 1.00 52.89 385 ILE A N 1
ATOM 1327 C CA . ILE A 1 190 ? -0.338 8.382 -10.388 1.00 52.31 385 ILE A CA 1
ATOM 1328 C C . ILE A 1 190 ? 0.773 9.428 -10.409 1.00 58.41 385 ILE A C 1
ATOM 1329 O O . ILE A 1 190 ? 1.376 9.685 -11.453 1.00 61.75 385 ILE A O 1
ATOM 1334 N N . VAL A 1 191 ? 1.051 10.026 -9.254 1.00 56.11 386 VAL A N 1
ATOM 1335 C CA . VAL A 1 191 ? 2.061 11.076 -9.180 1.00 57.24 386 VAL A CA 1
ATOM 1336 C C . VAL A 1 191 ? 3.408 10.616 -8.611 1.00 58.76 386 VAL A C 1
ATOM 1337 O O . VAL A 1 191 ? 4.273 11.437 -8.318 1.00 60.23 386 VAL A O 1
ATOM 1341 N N . CYS A 1 192 ? 3.596 9.310 -8.474 1.00 54.20 387 CYS A N 1
ATOM 1342 C CA . CYS A 1 192 ? 4.875 8.778 -8.003 1.00 59.69 387 CYS A CA 1
ATOM 1343 C C . CYS A 1 192 ? 5.018 7.304 -8.373 1.00 54.40 387 CYS A C 1
ATOM 1344 O O . CYS A 1 192 ? 4.020 6.602 -8.530 1.00 59.06 387 CYS A O 1
ATOM 1347 N N . ASP A 1 193 ? 6.256 6.837 -8.485 1.00 48.24 388 ASP A N 1
ATOM 1348 C CA . ASP A 1 193 ? 6.520 5.463 -8.882 1.00 53.15 388 ASP A CA 1
ATOM 1349 C C . ASP A 1 193 ? 5.721 4.439 -8.070 1.00 58.46 388 ASP A C 1
ATOM 1350 O O . ASP A 1 193 ? 5.428 4.652 -6.893 1.00 61.88 388 ASP A O 1
ATOM 1355 N N . ILE A 1 194 ? 5.341 3.346 -8.724 1.00 58.65 389 ILE A N 1
ATOM 1356 C CA . ILE A 1 194 ? 4.543 2.310 -8.084 1.00 58.90 389 ILE A CA 1
ATOM 1357 C C . ILE A 1 194 ? 5.253 0.972 -8.201 1.00 58.97 389 ILE A C 1
ATOM 1358 O O . ILE A 1 194 ? 5.454 0.469 -9.311 1.00 61.30 389 ILE A O 1
ATOM 1363 N N . PRO A 1 195 ? 5.633 0.393 -7.051 1.00 62.79 390 PRO A N 1
ATOM 1364 C CA . PRO A 1 195 ? 6.350 -0.887 -6.947 1.00 57.89 390 PRO A CA 1
ATOM 1365 C C . PRO A 1 195 ? 5.522 -2.033 -7.523 1.00 51.04 390 PRO A C 1
ATOM 1366 O O . PRO A 1 195 ? 4.307 -1.889 -7.642 1.00 52.45 390 PRO A O 1
ATOM 1370 N N . ASP A 1 196 ? 6.166 -3.151 -7.846 1.00 49.34 391 ASP A N 1
ATOM 1371 C CA . ASP A 1 196 ? 5.488 -4.299 -8.443 1.00 50.78 391 ASP A CA 1
ATOM 1372 C C . ASP A 1 196 ? 4.305 -4.796 -7.604 1.00 50.34 391 ASP A C 1
ATOM 1373 O O . ASP A 1 196 ? 4.219 -4.514 -6.417 1.00 58.02 391 ASP A O 1
ATOM 1378 N N . GLY A 1 197 ? 3.385 -5.519 -8.239 1.00 52.07 392 GLY A N 1
ATOM 1379 C CA . GLY A 1 197 ? 2.269 -6.165 -7.563 1.00 49.76 392 GLY A CA 1
ATOM 1380 C C . GLY A 1 197 ? 1.246 -5.322 -6.812 1.00 52.66 392 GLY A C 1
ATOM 1381 O O . GLY A 1 197 ? 0.177 -5.827 -6.451 1.00 50.44 392 GLY A O 1
ATOM 1382 N N . MET A 1 198 ? 1.552 -4.048 -6.571 1.00 52.25 393 MET A N 1
ATOM 1383 C CA . MET A 1 198 ? 0.672 -3.202 -5.761 1.00 52.67 393 MET A CA 1
ATOM 1384 C C . MET A 1 198 ? -0.659 -2.878 -6.442 1.00 55.07 393 MET A C 1
ATOM 1385 O O . MET A 1 198 ? -0.788 -2.952 -7.663 1.00 55.97 393 MET A O 1
ATOM 1387 N N . THR A 1 199 ? -1.651 -2.539 -5.628 1.00 53.98 394 THR A N 1
ATOM 1388 C CA . THR A 1 199 ? -2.949 -2.097 -6.118 1.00 50.98 394 THR A CA 1
ATOM 1389 C C . THR A 1 199 ? -3.228 -0.747 -5.500 1.00 54.46 394 THR A C 1
ATOM 1390 O O . THR A 1 199 ? -3.383 -0.630 -4.285 1.00 60.69 394 THR A O 1
ATOM 1394 N N . VAL A 1 200 ? -3.277 0.274 -6.343 1.00 52.19 395 VAL A N 1
ATOM 1395 C CA . VAL A 1 200 ? -3.409 1.635 -5.873 1.00 51.79 395 VAL A CA 1
ATOM 1396 C C . VAL A 1 200 ? -4.677 2.268 -6.430 1.00 52.90 395 VAL A C 1
ATOM 1397 O O . VAL A 1 200 ? -5.270 1.767 -7.373 1.00 56.70 395 VAL A O 1
ATOM 1401 N N . ALA A 1 201 ? -5.085 3.376 -5.834 1.00 53.75 396 ALA A N 1
ATOM 1402 C CA . ALA A 1 201 ? -6.257 4.109 -6.282 1.00 53.45 396 ALA A CA 1
ATOM 1403 C C . ALA A 1 201 ? -6.268 5.482 -5.610 1.00 57.93 396 ALA A C 1
ATOM 1404 O O . ALA A 1 201 ? -5.368 5.805 -4.833 1.00 58.30 396 ALA A O 1
ATOM 1406 N N . GLY A 1 202 ? -7.268 6.296 -5.929 1.00 57.87 397 GLY A N 1
ATOM 1407 C CA . GLY A 1 202 ? -7.386 7.611 -5.341 1.00 54.95 397 GLY A CA 1
ATOM 1408 C C . GLY A 1 202 ? -6.502 8.682 -5.951 1.00 59.81 397 GLY A C 1
ATOM 1409 O O . GLY A 1 202 ? -5.683 8.420 -6.832 1.00 57.81 397 GLY A O 1
ATOM 1410 N N . ASN A 1 203 ? -6.680 9.899 -5.445 1.00 63.45 398 ASN A N 1
ATOM 1411 C CA . ASN A 1 203 ? -6.022 11.106 -5.928 1.00 58.25 398 ASN A CA 1
ATOM 1412 C C . ASN A 1 203 ? -5.331 11.807 -4.742 1.00 64.42 398 ASN A C 1
ATOM 1413 O O . ASN A 1 203 ? -5.988 12.518 -3.970 1.00 56.38 398 ASN A O 1
ATOM 1418 N N . PRO A 1 204 ? -4.002 11.618 -4.593 1.00 64.37 399 PRO A N 1
ATOM 1419 C CA . PRO A 1 204 ? -3.102 10.854 -5.461 1.00 59.19 399 PRO A CA 1
ATOM 1420 C C . PRO A 1 204 ? -3.229 9.359 -5.257 1.00 59.53 399 PRO A C 1
ATOM 1421 O O . PRO A 1 204 ? -3.802 8.914 -4.263 1.00 59.18 399 PRO A O 1
ATOM 1425 N N . ALA A 1 205 ? -2.686 8.600 -6.203 1.00 59.33 400 ALA A N 1
ATOM 1426 C CA . ALA A 1 205 ? -2.757 7.149 -6.177 1.00 60.13 400 ALA A CA 1
ATOM 1427 C C . ALA A 1 205 ? -1.974 6.560 -5.000 1.00 60.77 400 ALA A C 1
ATOM 1428 O O . ALA A 1 205 ? -0.768 6.774 -4.853 1.00 54.76 400 ALA A O 1
ATOM 1430 N N . LYS A 1 206 ? -2.677 5.810 -4.161 1.00 66.15 401 LYS A N 1
ATOM 1431 C CA . LYS A 1 206 ? -2.068 5.185 -2.983 1.00 67.96 401 LYS A CA 1
ATOM 1432 C C . LYS A 1 206 ? -2.660 3.796 -2.754 1.00 61.92 401 LYS A C 1
ATOM 1433 O O . LYS A 1 206 ? -3.806 3.538 -3.135 1.00 61.78 401 LYS A O 1
ATOM 1439 N N . PRO A 1 207 ? -1.865 2.885 -2.176 1.00 60.94 402 PRO A N 1
ATOM 1440 C CA . PRO A 1 207 ? -2.288 1.491 -1.997 1.00 64.49 402 PRO A CA 1
ATOM 1441 C C . PRO A 1 207 ? -3.659 1.389 -1.347 1.00 68.25 402 PRO A C 1
ATOM 1442 O O . PRO A 1 207 ? -3.877 2.026 -0.319 1.00 64.91 402 PRO A O 1
ATOM 1446 N N . LEU A 1 208 ? -4.570 0.631 -1.955 1.00 66.97 403 LEU A N 1
ATOM 1447 C CA . LEU A 1 208 ? -5.864 0.359 -1.341 1.00 68.94 403 LEU A CA 1
ATOM 1448 C C . LEU A 1 208 ? -5.671 -0.622 -0.200 1.00 77.69 403 LEU A C 1
ATOM 1449 O O . LEU A 1 208 ? -6.323 -0.538 0.847 1.00 84.74 403 LEU A O 1
ATOM 1455 N N . GLY B 1 3 ? 2.701 30.440 -49.444 1.00 66.65 198 GLY B N 1
ATOM 1456 C CA . GLY B 1 3 ? 3.207 30.387 -48.084 1.00 62.81 198 GLY B CA 1
ATOM 1457 C C . GLY B 1 3 ? 4.549 29.681 -48.003 1.00 64.64 198 GLY B C 1
ATOM 1458 O O . GLY B 1 3 ? 4.952 28.997 -48.950 1.00 65.16 198 GLY B O 1
ATOM 1459 N N . ASN B 1 4 ? 5.242 29.843 -46.875 1.00 59.29 199 ASN B N 1
ATOM 1460 C CA . ASN B 1 4 ? 6.538 29.192 -46.681 1.00 60.55 199 ASN B CA 1
ATOM 1461 C C . ASN B 1 4 ? 6.482 27.668 -46.789 1.00 61.91 199 ASN B C 1
ATOM 1462 O O . ASN B 1 4 ? 5.549 27.034 -46.303 1.00 62.86 199 ASN B O 1
ATOM 1467 N N . ARG B 1 5 ? 7.490 27.092 -47.432 1.00 59.40 200 ARG B N 1
ATOM 1468 C CA . ARG B 1 5 ? 7.537 25.658 -47.657 1.00 54.24 200 ARG B CA 1
ATOM 1469 C C . ARG B 1 5 ? 8.342 24.958 -46.569 1.00 56.48 200 ARG B C 1
ATOM 1470 O O . ARG B 1 5 ? 8.285 23.735 -46.439 1.00 59.62 200 ARG B O 1
ATOM 1478 N N . LYS B 1 6 ? 9.093 25.723 -45.786 1.00 51.31 201 LYS B N 1
ATOM 1479 C CA . LYS B 1 6 ? 9.955 25.127 -44.776 1.00 52.72 201 LYS B CA 1
ATOM 1480 C C . LYS B 1 6 ? 9.514 25.516 -43.384 1.00 54.79 201 LYS B C 1
ATOM 1481 O O . LYS B 1 6 ? 9.041 26.635 -43.161 1.00 56.39 201 LYS B O 1
ATOM 1487 N N . LEU B 1 7 ? 9.677 24.591 -42.442 1.00 52.99 202 LEU B N 1
ATOM 1488 C CA . LEU B 1 7 ? 9.323 24.859 -41.050 1.00 54.09 202 LEU B CA 1
ATOM 1489 C C . LEU B 1 7 ? 10.485 24.547 -40.120 1.00 53.70 202 LEU B C 1
ATOM 1490 O O . LEU B 1 7 ? 11.113 23.491 -40.239 1.00 51.65 202 LEU B O 1
ATOM 1495 N N . ALA B 1 8 ? 10.768 25.467 -39.199 1.00 52.14 203 ALA B N 1
ATOM 1496 C CA . ALA B 1 8 ? 11.756 25.211 -38.163 1.00 50.46 203 ALA B CA 1
ATOM 1497 C C . ALA B 1 8 ? 11.060 25.097 -36.829 1.00 50.60 203 ALA B C 1
ATOM 1498 O O . ALA B 1 8 ? 10.291 25.979 -36.429 1.00 54.30 203 ALA B O 1
ATOM 1500 N N . VAL B 1 9 ? 11.332 23.989 -36.154 1.00 48.54 204 VAL B N 1
ATOM 1501 C CA . VAL B 1 9 ? 10.771 23.719 -34.847 1.00 51.83 204 VAL B CA 1
ATOM 1502 C C . VAL B 1 9 ? 11.851 23.930 -33.796 1.00 50.57 204 VAL B C 1
ATOM 1503 O O . VAL B 1 9 ? 12.858 23.220 -33.781 1.00 50.28 204 VAL B O 1
ATOM 1507 N N . ILE B 1 10 ? 11.636 24.909 -32.925 1.00 50.53 205 ILE B N 1
ATOM 1508 C CA . ILE B 1 10 ? 12.593 25.221 -31.871 1.00 54.36 205 ILE B CA 1
ATOM 1509 C C . ILE B 1 10 ? 12.329 24.353 -30.637 1.00 51.74 205 ILE B C 1
ATOM 1510 O O . ILE B 1 10 ? 11.278 24.455 -29.991 1.00 47.34 205 ILE B O 1
ATOM 1515 N N . GLY B 1 11 ? 13.293 23.494 -30.322 1.00 50.60 206 GLY B N 1
ATOM 1516 C CA . GLY B 1 11 ? 13.181 22.588 -29.193 1.00 48.99 206 GLY B CA 1
ATOM 1517 C C . GLY B 1 11 ? 13.047 21.168 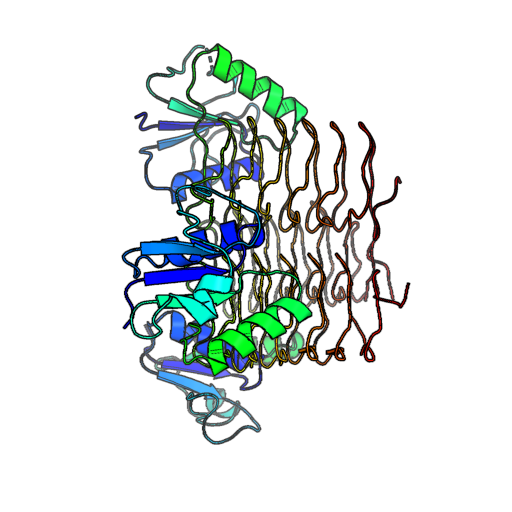-29.693 1.00 54.24 206 GLY B C 1
ATOM 1518 O O . GLY B 1 11 ? 12.010 20.793 -30.249 1.00 56.65 206 GLY B O 1
ATOM 1519 N N . ALA B 1 12 ? 14.092 20.369 -29.518 1.00 50.73 207 ALA B N 1
ATOM 1520 C CA . ALA B 1 12 ? 14.067 19.010 -30.050 1.00 51.31 207 ALA B CA 1
ATOM 1521 C C . ALA B 1 12 ? 13.830 17.968 -28.968 1.00 49.90 207 ALA B C 1
ATOM 1522 O O . ALA B 1 12 ? 14.155 16.796 -29.154 1.00 49.47 207 ALA B O 1
ATOM 1524 N N . GLY B 1 13 ? 13.245 18.387 -27.847 1.00 46.70 208 GLY B N 1
ATOM 1525 C CA . GLY B 1 13 ? 12.870 17.445 -26.810 1.00 42.13 208 GLY B CA 1
ATOM 1526 C C . GLY B 1 13 ? 11.698 16.555 -27.222 1.00 50.31 208 GLY B C 1
ATOM 1527 O O . GLY B 1 13 ? 11.341 16.475 -28.407 1.00 49.42 208 GLY B O 1
ATOM 1528 N N . GLY B 1 14 ? 11.095 15.885 -26.240 1.00 47.84 209 GLY B N 1
ATOM 1529 C CA . GLY B 1 14 ? 9.978 14.992 -26.487 1.00 44.84 209 GLY B CA 1
ATOM 1530 C C . GLY B 1 14 ? 8.782 15.718 -27.070 1.00 46.91 209 GLY B C 1
ATOM 1531 O O . GLY B 1 14 ? 8.152 15.234 -28.013 1.00 47.07 209 GLY B O 1
ATOM 1532 N N . HIS B 1 15 ? 8.477 16.881 -26.506 1.00 42.75 210 HIS B N 1
ATOM 1533 C CA . HIS B 1 15 ? 7.423 17.745 -27.013 1.00 41.65 210 HIS B CA 1
ATOM 1534 C C . HIS B 1 15 ? 7.724 18.147 -28.445 1.00 47.41 210 HIS B C 1
ATOM 1535 O O . HIS B 1 15 ? 6.833 18.197 -29.305 1.00 45.49 210 HIS B O 1
ATOM 1542 N N . GLY B 1 16 ? 8.995 18.443 -28.692 1.00 47.93 211 GLY B N 1
ATOM 1543 C CA . GLY B 1 16 ? 9.416 18.912 -29.993 1.00 44.59 211 GLY B CA 1
ATOM 1544 C C . GLY B 1 16 ? 9.295 17.812 -31.020 1.00 47.56 211 GLY B C 1
ATOM 1545 O O . GLY B 1 16 ? 9.094 18.081 -32.207 1.00 47.44 211 GLY B O 1
ATOM 1546 N N . LYS B 1 17 ? 9.431 16.570 -30.566 1.00 42.65 212 LYS B N 1
ATOM 1547 C CA . LYS B 1 17 ? 9.276 15.443 -31.462 1.00 47.22 212 LYS B CA 1
ATOM 1548 C C . LYS B 1 17 ? 7.816 15.293 -31.874 1.00 44.70 212 LYS B C 1
ATOM 1549 O O . LYS B 1 17 ? 7.510 15.045 -33.028 1.00 44.60 212 LYS B O 1
ATOM 1555 N N . VAL B 1 18 ? 6.917 15.470 -30.917 1.00 47.29 213 VAL B N 1
ATOM 1556 C CA . VAL B 1 18 ? 5.485 15.375 -31.172 1.00 43.71 213 VAL B CA 1
ATOM 1557 C C . VAL B 1 18 ? 5.059 16.481 -32.138 1.00 44.94 213 VAL B C 1
ATOM 1558 O O . VAL B 1 18 ? 4.338 16.226 -33.107 1.00 40.63 213 VAL B O 1
ATOM 1562 N N . VAL B 1 19 ? 5.509 17.708 -31.864 1.00 45.75 214 VAL B N 1
ATOM 1563 C CA . VAL B 1 19 ? 5.187 18.850 -32.708 1.00 44.01 214 VAL B CA 1
ATOM 1564 C C . VAL B 1 19 ? 5.718 18.623 -34.119 1.00 43.09 214 VAL B C 1
ATOM 1565 O O . VAL B 1 19 ? 5.015 18.865 -35.091 1.00 45.38 214 VAL B O 1
ATOM 1569 N N . ALA B 1 20 ? 6.941 18.122 -34.236 1.00 39.80 215 ALA B N 1
ATOM 1570 C CA . ALA B 1 20 ? 7.512 17.889 -35.551 1.00 42.95 215 ALA B CA 1
ATOM 1571 C C . ALA B 1 20 ? 6.674 16.843 -36.298 1.00 47.52 215 ALA B C 1
ATOM 1572 O O . ALA B 1 20 ? 6.377 16.988 -37.503 1.00 42.08 215 ALA B O 1
ATOM 1574 N N . GLU B 1 21 ? 6.264 15.805 -35.577 1.00 41.58 216 GLU B N 1
ATOM 1575 C CA . GLU B 1 21 ? 5.392 14.815 -36.177 1.00 40.15 216 GLU B CA 1
ATOM 1576 C C . GLU B 1 21 ? 4.021 15.392 -36.530 1.00 39.86 216 GLU B C 1
ATOM 1577 O O . GLU B 1 21 ? 3.410 14.983 -37.505 1.00 38.07 216 GLU B O 1
ATOM 1583 N N . LEU B 1 22 ? 3.549 16.352 -35.744 1.00 37.45 217 LEU B N 1
ATOM 1584 C CA . LEU B 1 22 ? 2.276 16.995 -36.026 1.00 37.31 217 LEU B CA 1
ATOM 1585 C C . LEU B 1 22 ? 2.388 17.712 -37.351 1.00 42.08 217 LEU B C 1
ATOM 1586 O O . LEU B 1 22 ? 1.528 17.580 -38.219 1.00 41.33 217 LEU B O 1
ATOM 1591 N N . ALA B 1 23 ? 3.463 18.480 -37.488 1.00 43.80 218 ALA B N 1
ATOM 1592 C CA . ALA B 1 23 ? 3.721 19.268 -38.677 1.00 43.13 218 ALA B CA 1
ATOM 1593 C C . ALA B 1 23 ? 3.857 18.377 -39.910 1.00 46.35 218 ALA B C 1
ATOM 1594 O O . ALA B 1 23 ? 3.336 18.708 -40.994 1.00 46.52 218 ALA B O 1
ATOM 1596 N N . ALA B 1 24 ? 4.543 17.247 -39.742 1.00 38.57 219 ALA B N 1
ATOM 1597 C CA . ALA B 1 24 ? 4.686 16.289 -40.827 1.00 37.86 219 ALA B CA 1
ATOM 1598 C C . ALA B 1 24 ? 3.326 15.708 -41.183 1.00 41.09 219 ALA B C 1
ATOM 1599 O O . ALA B 1 24 ? 3.032 15.476 -42.356 1.00 42.26 219 ALA B O 1
ATOM 1601 N N . ALA B 1 25 ? 2.493 15.471 -40.172 1.00 44.10 220 ALA B N 1
ATOM 1602 C CA . ALA B 1 25 ? 1.159 14.924 -40.409 1.00 42.61 220 ALA B CA 1
ATOM 1603 C C . ALA B 1 25 ? 0.332 15.869 -41.284 1.00 41.83 220 ALA B C 1
ATOM 1604 O O . ALA B 1 25 ? -0.554 15.439 -42.009 1.00 39.58 220 ALA B O 1
ATOM 1606 N N . LEU B 1 26 ? 0.638 17.159 -41.216 1.00 41.96 221 LEU B N 1
ATOM 1607 C CA . LEU B 1 26 ? -0.063 18.144 -42.018 1.00 43.81 221 LEU B CA 1
ATOM 1608 C C . LEU B 1 26 ? 0.207 17.959 -43.516 1.00 41.52 221 LEU B C 1
ATOM 1609 O O . LEU B 1 26 ? -0.640 18.275 -44.342 1.00 46.29 221 LEU B O 1
ATOM 1614 N N . GLY B 1 27 ? 1.385 17.449 -43.853 1.00 42.49 222 GLY B N 1
ATOM 1615 C CA . GLY B 1 27 ? 1.734 17.140 -45.227 1.00 42.00 222 GLY B CA 1
ATOM 1616 C C . GLY B 1 27 ? 1.924 18.341 -46.136 1.00 46.31 222 GLY B C 1
ATOM 1617 O O . GLY B 1 27 ? 1.844 18.208 -47.352 1.00 50.06 222 GLY B O 1
ATOM 1618 N N . THR B 1 28 ? 2.191 19.513 -45.568 1.00 50.44 223 THR B N 1
ATOM 1619 C CA . THR B 1 28 ? 2.205 20.738 -46.366 1.00 50.36 223 THR B CA 1
ATOM 1620 C C . THR B 1 28 ? 3.553 21.444 -46.413 1.00 51.93 223 THR B C 1
ATOM 1621 O O . THR B 1 28 ? 3.668 22.527 -46.976 1.00 56.90 223 THR B O 1
ATOM 1625 N N . TYR B 1 29 ? 4.567 20.845 -45.809 1.00 53.04 224 TYR B N 1
ATOM 1626 C CA . TYR B 1 29 ? 5.899 21.425 -45.824 1.00 48.31 224 TYR B CA 1
ATOM 1627 C C . TYR B 1 29 ? 6.807 20.525 -46.641 1.00 50.23 224 TYR B C 1
ATOM 1628 O O . TYR B 1 29 ? 6.558 19.330 -46.745 1.00 47.77 224 TYR B O 1
ATOM 1637 N N . GLY B 1 30 ? 7.849 21.100 -47.235 1.00 53.90 225 GLY B N 1
ATOM 1638 C CA . GLY B 1 30 ? 8.811 20.322 -47.989 1.00 52.21 225 GLY B CA 1
ATOM 1639 C C . GLY B 1 30 ? 9.905 19.833 -47.062 1.00 54.14 225 GLY B C 1
ATOM 1640 O O . GLY B 1 30 ? 10.506 18.766 -47.263 1.00 52.55 225 GLY B O 1
ATOM 1641 N N . GLU B 1 31 ? 10.173 20.623 -46.032 1.00 48.46 226 GLU B N 1
ATOM 1642 C CA . GLU B 1 31 ? 11.144 20.213 -45.045 1.00 51.32 226 GLU B CA 1
ATOM 1643 C C . GLU B 1 31 ? 10.825 20.809 -43.695 1.00 50.55 226 GLU B C 1
ATOM 1644 O O . GLU B 1 31 ? 10.417 21.970 -43.599 1.00 52.36 226 GLU B O 1
ATOM 1650 N N . ILE B 1 32 ? 10.990 19.982 -42.665 1.00 49.81 227 ILE B N 1
ATOM 1651 C CA . ILE B 1 32 ? 10.773 20.371 -41.280 1.00 48.22 227 ILE B CA 1
ATOM 1652 C C . ILE B 1 32 ? 12.073 20.093 -40.555 1.00 48.49 227 ILE B C 1
ATOM 1653 O O . ILE B 1 32 ? 12.617 18.983 -40.647 1.00 46.61 227 ILE B O 1
ATOM 1658 N N . VAL B 1 33 ? 12.586 21.102 -39.856 1.00 44.98 228 VAL B N 1
ATOM 1659 C CA . VAL B 1 33 ? 13.889 20.981 -39.216 1.00 49.57 228 VAL B CA 1
ATOM 1660 C C . VAL B 1 33 ? 13.844 21.435 -37.773 1.00 48.10 228 VAL B C 1
ATOM 1661 O O . VAL B 1 33 ? 12.959 22.203 -37.376 1.00 46.57 228 VAL B O 1
ATOM 1665 N N . PHE B 1 34 ? 14.831 20.981 -37.007 1.00 47.45 229 PHE B N 1
ATOM 1666 C CA . PHE B 1 34 ? 14.955 21.338 -35.596 1.00 52.32 229 PHE B CA 1
ATOM 1667 C C . PHE B 1 34 ? 16.045 22.373 -35.326 1.00 54.30 229 PHE B C 1
ATOM 1668 O O . PHE B 1 34 ? 17.153 22.276 -35.853 1.00 57.73 229 PHE B O 1
ATOM 1676 N N . LEU B 1 35 ? 15.727 23.357 -34.494 1.00 54.62 230 LEU B N 1
ATOM 1677 C CA . LEU B 1 35 ? 16.751 24.175 -33.846 1.00 59.54 230 LEU B CA 1
ATOM 1678 C C . LEU B 1 35 ? 16.867 23.698 -32.403 1.00 63.61 230 LEU B C 1
ATOM 1679 O O . LEU B 1 35 ? 15.885 23.713 -31.657 1.00 60.81 230 LEU B O 1
ATOM 1684 N N . ASP B 1 36 ? 18.056 23.259 -32.009 1.00 70.90 231 ASP B N 1
ATOM 1685 C CA . ASP B 1 36 ? 18.267 22.817 -30.639 1.00 73.06 231 ASP B CA 1
ATOM 1686 C C . ASP B 1 36 ? 19.651 23.223 -30.145 1.00 78.13 231 ASP B C 1
ATOM 1687 O O . ASP B 1 36 ? 20.655 22.995 -30.827 1.00 77.83 231 ASP B O 1
ATOM 1692 N N . ASP B 1 37 ? 19.697 23.820 -28.955 1.00 80.97 232 ASP B N 1
ATOM 1693 C CA . ASP B 1 37 ? 20.950 24.316 -28.387 1.00 81.37 232 ASP B CA 1
ATOM 1694 C C . ASP B 1 37 ? 21.846 23.181 -27.929 1.00 80.54 232 ASP B C 1
ATOM 1695 O O . ASP B 1 37 ? 23.039 23.365 -27.700 1.00 83.01 232 ASP B O 1
ATOM 1700 N N . ARG B 1 38 ? 21.265 22.000 -27.797 1.00 82.20 233 ARG B N 1
ATOM 1701 C CA . ARG B 1 38 ? 22.029 20.853 -27.351 1.00 84.62 233 ARG B CA 1
ATOM 1702 C C . ARG B 1 38 ? 22.325 19.925 -28.519 1.00 83.09 233 ARG B C 1
ATOM 1703 O O . ARG B 1 38 ? 23.386 20.003 -29.139 1.00 85.01 233 ARG B O 1
ATOM 1705 N N . THR B 1 39 ? 21.359 19.066 -28.824 1.00 84.04 234 THR B N 1
ATOM 1706 C CA . THR B 1 39 ? 21.556 17.949 -29.741 1.00 85.14 234 THR B CA 1
ATOM 1707 C C . THR B 1 39 ? 22.043 18.368 -31.125 1.00 84.69 234 THR B C 1
ATOM 1708 O O . THR B 1 39 ? 21.877 19.521 -31.534 1.00 84.25 234 THR B O 1
ATOM 1712 N N . GLN B 1 40 ? 22.665 17.422 -31.826 1.00 81.24 235 GLN B N 1
ATOM 1713 C CA . GLN B 1 40 ? 23.202 17.656 -33.160 1.00 82.71 235 GLN B CA 1
ATOM 1714 C C . GLN B 1 40 ? 22.921 16.443 -34.054 1.00 82.80 235 GLN B C 1
ATOM 1715 O O . GLN B 1 40 ? 22.862 15.305 -33.573 1.00 79.72 235 GLN B O 1
ATOM 1721 N N . GLY B 1 41 ? 22.741 16.689 -35.349 1.00 67.49 236 GLY B N 1
ATOM 1722 C CA . GLY B 1 41 ? 22.481 15.620 -36.294 1.00 68.00 236 GLY B CA 1
ATOM 1723 C C . GLY B 1 41 ? 21.021 15.595 -36.699 1.00 69.38 236 GLY B C 1
ATOM 1724 O O . GLY B 1 41 ? 20.475 16.604 -37.154 1.00 69.12 236 GLY B O 1
ATOM 1725 N N . SER B 1 42 ? 20.382 14.441 -36.548 1.00 68.85 237 SER B N 1
ATOM 1726 C CA . SER B 1 42 ? 18.937 14.370 -36.730 1.00 63.99 237 SER B CA 1
ATOM 1727 C C . SER B 1 42 ? 18.253 13.768 -35.508 1.00 60.71 237 SER B C 1
ATOM 1728 O O . SER B 1 42 ? 18.829 12.943 -34.797 1.00 60.29 237 SER B O 1
ATOM 1731 N N . VAL B 1 43 ? 17.030 14.219 -35.257 1.00 60.10 238 VAL B N 1
ATOM 1732 C CA . VAL B 1 43 ? 16.205 13.693 -34.176 1.00 52.19 238 VAL B CA 1
ATOM 1733 C C . VAL B 1 43 ? 14.906 13.168 -34.773 1.00 50.05 238 VAL B C 1
ATOM 1734 O O . VAL B 1 43 ? 14.086 13.954 -35.278 1.00 50.63 238 VAL B O 1
ATOM 1738 N N . ASN B 1 44 ? 14.728 11.851 -34.725 1.00 40.96 239 ASN B N 1
ATOM 1739 C CA . ASN B 1 44 ? 13.492 11.234 -35.185 1.00 44.61 239 ASN B CA 1
ATOM 1740 C C . ASN B 1 44 ? 13.302 11.455 -36.687 1.00 47.76 239 ASN B C 1
ATOM 1741 O O . ASN B 1 44 ? 12.190 11.669 -37.169 1.00 44.35 239 ASN B O 1
ATOM 1746 N N . GLY B 1 45 ? 14.411 11.432 -37.417 1.00 50.36 240 GLY B N 1
ATOM 1747 C CA . GLY B 1 45 ? 14.391 11.610 -38.858 1.00 47.48 240 GLY B CA 1
ATOM 1748 C C . GLY B 1 45 ? 14.384 13.063 -39.300 1.00 49.74 240 GLY B C 1
ATOM 1749 O O . GLY B 1 45 ? 14.563 13.354 -40.482 1.00 48.16 240 GLY B O 1
ATOM 1750 N N . PHE B 1 46 ? 14.158 13.976 -38.361 1.00 48.36 241 PHE B N 1
ATOM 1751 C CA . PHE B 1 46 ? 14.170 15.399 -38.683 1.00 51.68 241 PHE B CA 1
ATOM 1752 C C . PHE B 1 46 ? 15.561 15.958 -38.421 1.00 54.01 241 PHE B C 1
ATOM 1753 O O . PHE B 1 46 ? 16.140 15.730 -37.358 1.00 58.25 241 PHE B O 1
ATOM 1761 N N . PRO B 1 47 ? 16.101 16.707 -39.382 1.00 53.03 242 PRO B N 1
ATOM 1762 C CA . PRO B 1 47 ? 17.455 17.222 -39.189 1.00 58.29 242 PRO B CA 1
ATOM 1763 C C . PRO B 1 47 ? 17.500 18.411 -38.227 1.00 58.15 242 PRO B C 1
ATOM 1764 O O . PRO B 1 47 ? 16.651 19.304 -38.297 1.00 56.59 242 PRO B O 1
ATOM 1768 N N . VAL B 1 48 ? 18.462 18.386 -37.306 1.00 61.21 243 VAL B N 1
ATOM 1769 C CA . VAL B 1 48 ? 18.815 19.570 -36.534 1.00 59.08 243 VAL B CA 1
ATOM 1770 C C . VAL B 1 48 ? 19.825 20.352 -37.354 1.00 58.61 243 VAL B C 1
ATOM 1771 O O . VAL B 1 48 ? 20.847 19.803 -37.771 1.00 61.07 243 VAL B O 1
ATOM 1775 N N . ILE B 1 49 ? 19.542 21.624 -37.605 1.00 57.85 244 ILE B N 1
ATOM 1776 C CA . ILE B 1 49 ? 20.402 22.418 -38.482 1.00 61.58 244 ILE B CA 1
ATOM 1777 C C . ILE B 1 49 ? 21.150 23.531 -37.743 1.00 61.07 244 ILE B C 1
ATOM 1778 O O . ILE B 1 49 ? 21.852 24.337 -38.361 1.00 60.75 244 ILE B O 1
ATOM 1783 N N . GLY B 1 50 ? 21.003 23.569 -36.426 1.00 56.67 245 GLY B N 1
ATOM 1784 C CA . GLY B 1 50 ? 21.696 24.556 -35.629 1.00 59.74 245 GLY B CA 1
ATOM 1785 C C . GLY B 1 50 ? 20.962 24.858 -34.343 1.00 66.98 245 GLY B C 1
ATOM 1786 O O . GLY B 1 50 ? 20.141 24.066 -33.865 1.00 72.50 245 GLY B O 1
ATOM 1787 N N . THR B 1 51 ? 21.258 26.020 -33.783 1.00 65.82 246 THR B N 1
ATOM 1788 C CA . THR B 1 51 ? 20.699 26.417 -32.508 1.00 69.17 246 THR B CA 1
ATOM 1789 C C . THR B 1 51 ? 19.760 27.582 -32.718 1.00 69.31 246 THR B C 1
ATOM 1790 O O . THR B 1 51 ? 19.651 28.107 -33.838 1.00 66.77 246 THR B O 1
ATOM 1794 N N . THR B 1 52 ? 19.111 28.001 -31.634 1.00 72.49 247 THR B N 1
ATOM 1795 C CA . THR B 1 52 ? 18.190 29.128 -31.668 1.00 73.16 247 THR B CA 1
ATOM 1796 C C . THR B 1 52 ? 18.866 30.405 -32.174 1.00 74.86 247 THR B C 1
ATOM 1797 O O . THR B 1 52 ? 18.206 31.401 -32.451 1.00 72.32 247 THR B O 1
ATOM 1801 N N . LEU B 1 53 ? 20.188 30.369 -32.284 1.00 76.31 248 LEU B N 1
ATOM 1802 C CA . LEU B 1 53 ? 20.956 31.505 -32.771 1.00 74.90 248 LEU B CA 1
ATOM 1803 C C . LEU B 1 53 ? 20.747 31.746 -34.255 1.00 76.62 248 LEU B C 1
ATOM 1804 O O . LEU B 1 53 ? 20.926 32.867 -34.735 1.00 77.39 248 LEU B O 1
ATOM 1809 N N . LEU B 1 54 ? 20.363 30.709 -34.990 1.00 72.52 249 LEU B N 1
ATOM 1810 C CA . LEU B 1 54 ? 20.141 30.882 -36.420 1.00 68.17 249 LEU B CA 1
ATOM 1811 C C . LEU B 1 54 ? 18.940 31.788 -36.651 1.00 68.77 249 LEU B C 1
ATOM 1812 O O . LEU B 1 54 ? 18.701 32.235 -37.769 1.00 70.56 249 LEU B O 1
ATOM 1817 N N . LEU B 1 55 ? 18.194 32.061 -35.585 1.00 65.97 250 LEU B N 1
ATOM 1818 C CA . LEU B 1 55 ? 17.070 32.986 -35.647 1.00 70.64 250 LEU B CA 1
ATOM 1819 C C . LEU B 1 55 ? 17.516 34.360 -36.115 1.00 75.82 250 LEU B C 1
ATOM 1820 O O . LEU B 1 55 ? 17.360 34.694 -37.288 1.00 80.07 250 LEU B O 1
ATOM 1825 N N . ASN B 1 57 ? 19.877 36.325 -37.516 1.00 63.75 252 ASN B N 1
ATOM 1826 C CA . ASN B 1 57 ? 21.031 35.688 -38.155 1.00 77.70 252 ASN B CA 1
ATOM 1827 C C . ASN B 1 57 ? 20.760 35.046 -39.538 1.00 81.99 252 ASN B C 1
ATOM 1828 O O . ASN B 1 57 ? 20.432 35.727 -40.516 1.00 83.79 252 ASN B O 1
ATOM 1830 N N . SER B 1 58 ? 20.920 33.727 -39.596 1.00 77.80 253 SER B N 1
ATOM 1831 C CA . SER B 1 58 ? 20.920 32.984 -40.847 1.00 77.51 253 SER B CA 1
ATOM 1832 C C . SER B 1 58 ? 19.544 32.782 -41.492 1.00 79.11 253 SER B C 1
ATOM 1833 O O . SER B 1 58 ? 19.429 32.701 -42.710 1.00 81.59 253 SER B O 1
ATOM 1836 N N . LEU B 1 59 ? 18.508 32.690 -40.670 1.00 73.71 254 LEU B N 1
ATOM 1837 C CA . LEU B 1 59 ? 17.190 32.263 -41.131 1.00 72.32 254 LEU B CA 1
ATOM 1838 C C . LEU B 1 59 ? 16.306 33.386 -41.660 1.00 72.21 254 LEU B C 1
ATOM 1839 O O . LEU B 1 59 ? 16.110 34.404 -40.999 1.00 73.68 254 LEU B O 1
ATOM 1844 N N . SER B 1 60 ? 15.745 33.176 -42.846 1.00 70.11 255 SER B N 1
ATOM 1845 C CA . SER B 1 60 ? 14.874 34.165 -43.458 1.00 66.36 255 SER B CA 1
ATOM 1846 C C . SER B 1 60 ? 13.405 33.859 -43.206 1.00 68.60 255 SER B C 1
ATOM 1847 O O . SER B 1 60 ? 12.916 32.780 -43.558 1.00 69.43 255 SER B O 1
ATOM 1850 N N . PRO B 1 61 ? 12.685 34.819 -42.612 1.00 63.01 256 PRO B N 1
ATOM 1851 C CA . PRO B 1 61 ? 11.229 34.730 -42.472 1.00 64.42 256 PRO B CA 1
ATOM 1852 C C . PRO B 1 61 ? 10.516 34.556 -43.816 1.00 68.23 256 PRO B C 1
ATOM 1853 O O . PRO B 1 61 ? 9.313 34.311 -43.847 1.00 73.31 256 PRO B O 1
ATOM 1857 N N . GLU B 1 62 ? 11.248 34.689 -44.914 1.00 67.98 257 GLU B N 1
ATOM 1858 C CA . GLU B 1 62 ? 10.676 34.507 -46.238 1.00 66.84 257 GLU B CA 1
ATOM 1859 C C . GLU B 1 62 ? 10.839 33.069 -46.708 1.00 69.97 257 GLU B C 1
ATOM 1860 O O . GLU B 1 62 ? 10.384 32.705 -47.799 1.00 71.53 257 GLU B O 1
ATOM 1866 N N . GLN B 1 63 ? 11.487 32.252 -45.885 1.00 63.82 258 GLN B N 1
ATOM 1867 C CA . GLN B 1 63 ? 11.718 30.863 -46.248 1.00 65.50 258 GLN B CA 1
ATOM 1868 C C . GLN B 1 63 ? 11.173 29.869 -45.205 1.00 65.72 258 GLN B C 1
ATOM 1869 O O . GLN B 1 63 ? 10.648 28.814 -45.569 1.00 60.99 258 GLN B O 1
ATOM 1875 N N . PHE B 1 64 ? 11.291 30.216 -43.921 1.00 61.65 259 PHE B N 1
ATOM 1876 C CA . PHE B 1 64 ? 10.908 29.324 -42.826 1.00 59.18 259 PHE B CA 1
ATOM 1877 C C . PHE B 1 64 ? 9.773 29.857 -41.964 1.00 60.66 259 PHE B C 1
ATOM 1878 O O . PHE B 1 64 ? 9.881 30.964 -41.431 1.00 57.54 259 PHE B O 1
ATOM 1886 N N . ASP B 1 65 ? 8.710 29.066 -41.785 1.00 55.15 260 ASP B N 1
ATOM 1887 C CA . ASP B 1 65 ? 7.808 29.295 -40.650 1.00 55.60 260 ASP B CA 1
ATOM 1888 C C . ASP B 1 65 ? 8.510 28.823 -39.380 1.00 52.37 260 ASP B C 1
ATOM 1889 O O . ASP B 1 65 ? 9.431 28.000 -39.429 1.00 50.98 260 ASP B O 1
ATOM 1894 N N . ILE B 1 66 ? 8.066 29.330 -38.238 1.00 54.70 261 ILE B N 1
ATOM 1895 C CA . ILE B 1 66 ? 8.689 28.974 -36.965 1.00 54.29 261 ILE B CA 1
ATOM 1896 C C . ILE B 1 66 ? 7.638 28.448 -36.009 1.00 54.20 261 ILE B C 1
ATOM 1897 O O . ILE B 1 66 ? 6.504 28.926 -36.000 1.00 54.91 261 ILE B O 1
ATOM 1902 N N . THR B 1 67 ? 8.000 27.434 -35.230 1.00 54.54 262 THR B N 1
ATOM 1903 C CA . THR B 1 67 ? 7.191 27.072 -34.063 1.00 51.23 262 THR B CA 1
ATOM 1904 C C . THR B 1 67 ? 8.086 26.790 -32.852 1.00 48.82 262 THR B C 1
ATOM 1905 O O . THR B 1 67 ? 9.199 26.261 -32.993 1.00 48.38 262 THR B O 1
ATOM 1909 N N . VAL B 1 68 ? 7.614 27.174 -31.669 1.00 49.82 263 VAL B N 1
ATOM 1910 C CA . VAL B 1 68 ? 8.409 27.008 -30.458 1.00 49.03 263 VAL B CA 1
ATOM 1911 C C . VAL B 1 68 ? 7.914 25.824 -29.636 1.00 52.30 263 VAL B C 1
ATOM 1912 O O . VAL B 1 68 ? 7.010 25.955 -28.798 1.00 54.12 263 VAL B O 1
ATOM 1916 N N . ALA B 1 69 ? 8.511 24.663 -29.882 1.00 49.92 264 ALA B N 1
ATOM 1917 C CA . ALA B 1 69 ? 8.125 23.442 -29.184 1.00 49.87 264 ALA B CA 1
ATOM 1918 C C . ALA B 1 69 ? 8.872 23.304 -27.874 1.00 50.56 264 ALA B C 1
ATOM 1919 O O . ALA B 1 69 ? 9.681 22.385 -27.708 1.00 49.36 264 ALA B O 1
ATOM 1921 N N . VAL B 1 70 ? 8.602 24.222 -26.950 1.00 51.70 265 VAL B N 1
ATOM 1922 C CA . VAL B 1 70 ? 9.179 24.168 -25.617 1.00 44.75 265 VAL B CA 1
ATOM 1923 C C . VAL B 1 70 ? 8.031 24.061 -24.645 1.00 52.91 265 VAL B C 1
ATOM 1924 O O . VAL B 1 70 ? 7.081 24.858 -24.711 1.00 52.69 265 VAL B O 1
ATOM 1928 N N . GLY B 1 71 ? 8.106 23.073 -23.751 1.00 53.31 266 GLY B N 1
ATOM 1929 C CA . GLY B 1 71 ? 7.061 22.858 -22.760 1.00 48.26 266 GLY B CA 1
ATOM 1930 C C . GLY B 1 71 ? 6.919 24.003 -21.776 1.00 52.82 266 GLY B C 1
ATOM 1931 O O . GLY B 1 71 ? 5.803 24.402 -21.434 1.00 51.81 266 GLY B O 1
ATOM 1932 N N . ASN B 1 72 ? 8.056 24.529 -21.321 1.00 55.09 267 ASN B N 1
ATOM 1933 C CA . ASN B 1 72 ? 8.075 25.572 -20.300 1.00 52.68 267 ASN B CA 1
ATOM 1934 C C . ASN B 1 72 ? 7.393 26.837 -20.792 1.00 56.11 267 ASN B C 1
ATOM 1935 O O . ASN B 1 72 ? 7.796 27.422 -21.802 1.00 52.53 267 ASN B O 1
ATOM 1940 N N . ASN B 1 73 ? 6.362 27.261 -20.069 1.00 56.51 268 ASN B N 1
ATOM 1941 C CA . ASN B 1 73 ? 5.587 28.432 -20.470 1.00 58.65 268 ASN B CA 1
ATOM 1942 C C . ASN B 1 73 ? 6.401 29.723 -20.520 1.00 65.60 268 ASN B C 1
ATOM 1943 O O . ASN B 1 73 ? 6.293 30.501 -21.478 1.00 65.34 268 ASN B O 1
ATOM 1948 N N . ARG B 1 74 ? 7.223 29.937 -19.496 1.00 64.29 269 ARG B N 1
ATOM 1949 C CA . ARG B 1 74 ? 8.114 31.088 -19.471 1.00 64.28 269 ARG B CA 1
ATOM 1950 C C . ARG B 1 74 ? 9.050 31.090 -20.690 1.00 62.48 269 ARG B C 1
ATOM 1951 O O . ARG B 1 74 ? 9.126 32.070 -21.418 1.00 64.75 269 ARG B O 1
ATOM 1954 N N . ILE B 1 75 ? 9.738 29.983 -20.924 1.00 56.14 270 ILE B N 1
ATOM 1955 C CA . ILE B 1 75 ? 10.735 29.934 -21.988 1.00 59.35 270 ILE B CA 1
ATOM 1956 C C . ILE B 1 75 ? 10.132 29.974 -23.397 1.00 64.76 270 ILE B C 1
ATOM 1957 O O . ILE B 1 75 ? 10.678 30.614 -24.302 1.00 67.44 270 ILE B O 1
ATOM 1962 N N . ARG B 1 76 ? 9.000 29.302 -23.580 1.00 65.52 271 ARG B N 1
ATOM 1963 C CA . ARG B 1 76 ? 8.286 29.355 -24.849 1.00 58.25 271 ARG B CA 1
ATOM 1964 C C . ARG B 1 76 ? 7.836 30.783 -25.106 1.00 62.29 271 ARG B C 1
ATOM 1965 O O . ARG B 1 76 ? 7.806 31.240 -26.248 1.00 63.29 271 ARG B O 1
ATOM 1973 N N . ARG B 1 77 ? 7.501 31.497 -24.037 1.00 64.20 272 ARG B N 1
ATOM 1974 C CA . ARG B 1 77 ? 7.106 32.900 -24.169 1.00 65.19 272 ARG B CA 1
ATOM 1975 C C . ARG B 1 77 ? 8.259 33.761 -24.670 1.00 66.44 272 ARG B C 1
ATOM 1976 O O . ARG B 1 77 ? 8.097 34.550 -25.604 1.00 70.18 272 ARG B O 1
ATOM 1984 N N . GLN B 1 78 ? 9.423 33.598 -24.052 1.00 64.33 273 GLN B N 1
ATOM 1985 C CA . GLN B 1 78 ? 10.610 34.329 -24.475 1.00 71.05 273 GLN B CA 1
ATOM 1986 C C . GLN B 1 78 ? 10.913 34.128 -25.961 1.00 68.14 273 GLN B C 1
ATOM 1987 O O . GLN B 1 78 ? 10.891 35.092 -26.735 1.00 71.04 273 GLN B O 1
ATOM 1993 N N . ILE B 1 79 ? 11.169 32.882 -26.357 1.00 62.11 274 ILE B N 1
ATOM 1994 C CA . ILE B 1 79 ? 11.518 32.572 -27.744 1.00 62.73 274 ILE B CA 1
ATOM 1995 C C . ILE B 1 79 ? 10.444 32.991 -28.754 1.00 65.63 274 ILE B C 1
ATOM 1996 O O . ILE B 1 79 ? 10.756 33.420 -29.863 1.00 69.45 274 ILE B O 1
ATOM 2001 N N . THR B 1 80 ? 9.180 32.877 -28.366 1.00 65.26 275 THR B N 1
ATOM 2002 C CA . THR B 1 80 ? 8.081 33.203 -29.269 1.00 67.82 275 THR B CA 1
ATOM 2003 C C . THR B 1 80 ? 8.068 34.689 -29.625 1.00 70.63 275 THR B C 1
ATOM 2004 O O . THR B 1 80 ? 8.015 35.051 -30.809 1.00 66.76 275 THR B O 1
ATOM 2008 N N . GLU B 1 81 ? 8.111 35.538 -28.597 1.00 72.36 276 GLU B N 1
ATOM 2009 C CA . GLU B 1 81 ? 8.157 36.989 -28.788 1.00 72.67 276 GLU B CA 1
ATOM 2010 C C . GLU B 1 81 ? 9.393 37.378 -29.613 1.00 72.18 276 GLU B C 1
ATOM 2011 O O . GLU B 1 81 ? 9.307 38.179 -30.550 1.00 71.39 276 GLU B O 1
ATOM 2017 N N . ASN B 1 82 ? 10.528 36.779 -29.261 1.00 69.45 277 ASN B N 1
ATOM 2018 C CA . ASN B 1 82 ? 11.769 36.905 -30.017 1.00 72.16 277 ASN B CA 1
ATOM 2019 C C . ASN B 1 82 ? 11.551 36.708 -31.521 1.00 74.46 277 ASN B C 1
ATOM 2020 O O . ASN B 1 82 ? 11.771 37.622 -32.314 1.00 76.03 277 ASN B O 1
ATOM 2025 N N . ALA B 1 83 ? 11.122 35.510 -31.904 1.00 73.03 278 ALA B N 1
ATOM 2026 C CA . ALA B 1 83 ? 10.901 35.188 -33.308 1.00 69.64 278 ALA B CA 1
ATOM 2027 C C . ALA B 1 83 ? 9.857 36.098 -33.951 1.00 68.81 278 ALA B C 1
ATOM 2028 O O . ALA B 1 83 ? 9.954 36.440 -35.126 1.00 74.33 278 ALA B O 1
ATOM 2030 N N . ALA B 1 84 ? 8.849 36.477 -33.178 1.00 72.39 279 ALA B N 1
ATOM 2031 C CA . ALA B 1 84 ? 7.811 37.371 -33.665 1.00 70.28 279 ALA B CA 1
ATOM 2032 C C . ALA B 1 84 ? 8.434 38.719 -34.014 1.00 79.13 279 ALA B C 1
ATOM 2033 O O . ALA B 1 84 ? 8.199 39.270 -35.098 1.00 75.45 279 ALA B O 1
ATOM 2035 N N . ALA B 1 85 ? 9.235 39.237 -33.083 1.00 79.07 280 ALA B N 1
ATOM 2036 C CA . ALA B 1 85 ? 9.923 40.513 -33.259 1.00 75.78 280 ALA B CA 1
ATOM 2037 C C . ALA B 1 85 ? 10.868 40.482 -34.451 1.00 74.08 280 ALA B C 1
ATOM 2038 O O . ALA B 1 85 ? 11.018 41.479 -35.153 1.00 74.85 280 ALA B O 1
ATOM 2040 N N . LEU B 1 86 ? 11.506 39.336 -34.671 1.00 72.44 281 LEU B N 1
ATOM 2041 C CA . LEU B 1 86 ? 12.346 39.133 -35.849 1.00 71.96 281 LEU B CA 1
ATOM 2042 C C . LEU B 1 86 ? 11.518 38.999 -37.130 1.00 70.54 281 LEU B C 1
ATOM 2043 O O . LEU B 1 86 ? 12.075 38.830 -38.221 1.00 69.84 281 LEU B O 1
ATOM 2048 N N . GLY B 1 87 ? 10.193 39.058 -36.996 1.00 70.43 282 GLY B N 1
ATOM 2049 C CA . GLY B 1 87 ? 9.309 39.055 -38.151 1.00 70.43 282 GLY B CA 1
ATOM 2050 C C . GLY B 1 87 ? 9.027 37.687 -38.751 1.00 72.71 282 GLY B C 1
ATOM 2051 O O . GLY B 1 87 ? 8.759 37.569 -39.952 1.00 66.14 282 GLY B O 1
ATOM 2052 N N . PHE B 1 88 ? 9.083 36.647 -37.922 1.00 70.38 283 PHE B N 1
ATOM 2053 C CA . PHE B 1 88 ? 8.784 35.298 -38.390 1.00 66.03 283 PHE B CA 1
ATOM 2054 C C . PHE B 1 88 ? 7.299 34.999 -38.272 1.00 63.42 283 PHE B C 1
ATOM 2055 O O . PHE B 1 88 ? 6.652 35.435 -37.313 1.00 59.01 283 PHE B O 1
ATOM 2063 N N . LYS B 1 89 ? 6.758 34.269 -39.252 1.00 62.50 284 LYS B N 1
ATOM 2064 C CA . LYS B 1 89 ? 5.412 33.721 -39.111 1.00 63.42 284 LYS B CA 1
ATOM 2065 C C . LYS B 1 89 ? 5.431 32.498 -38.199 1.00 62.60 284 LYS B C 1
ATOM 2066 O O . LYS B 1 89 ? 6.132 31.514 -38.461 1.00 60.57 284 LYS B O 1
ATOM 2072 N N . LEU B 1 90 ? 4.655 32.584 -37.127 1.00 58.78 285 LEU B N 1
ATOM 2073 C CA . LEU B 1 90 ? 4.481 31.486 -36.209 1.00 56.62 285 LEU B CA 1
ATOM 2074 C C . LEU B 1 90 ? 3.084 30.921 -36.405 1.00 55.34 285 LEU B C 1
ATOM 2075 O O . LEU B 1 90 ? 2.145 31.314 -35.706 1.00 57.12 285 LEU B O 1
ATOM 2080 N N . PRO B 1 91 ? 2.941 29.989 -37.358 1.00 51.15 286 PRO B N 1
ATOM 2081 C CA . PRO B 1 91 ? 1.633 29.423 -37.712 1.00 57.03 286 PRO B CA 1
ATOM 2082 C C . PRO B 1 91 ? 0.979 28.699 -36.538 1.00 50.91 286 PRO B C 1
ATOM 2083 O O . PRO B 1 91 ? 1.678 28.173 -35.678 1.00 51.19 286 PRO B O 1
ATOM 2087 N N . VAL B 1 92 ? -0.349 28.699 -36.496 1.00 50.02 287 VAL B N 1
ATOM 2088 C CA . VAL B 1 92 ? -1.074 27.845 -35.571 1.00 49.44 287 VAL B CA 1
ATOM 2089 C C . VAL B 1 92 ? -1.063 26.430 -36.137 1.00 52.09 287 VAL B C 1
ATOM 2090 O O . VAL B 1 92 ? -1.565 26.181 -37.248 1.00 50.72 287 VAL B O 1
ATOM 2094 N N . LEU B 1 93 ? -0.452 25.513 -35.392 1.00 49.00 288 LEU B N 1
ATOM 2095 C CA . LEU B 1 93 ? -0.315 24.139 -35.847 1.00 44.91 288 LEU B CA 1
ATOM 2096 C C . LEU B 1 93 ? -1.403 23.269 -35.206 1.00 46.71 288 LEU B C 1
ATOM 2097 O O . LEU B 1 93 ? -1.401 23.037 -33.993 1.00 45.79 288 LEU B O 1
ATOM 2102 N N . ILE B 1 94 ? -2.338 22.818 -36.038 1.00 40.64 289 ILE B N 1
ATOM 2103 C CA . ILE B 1 94 ? -3.451 22.007 -35.601 1.00 42.02 289 ILE B CA 1
ATOM 2104 C C . ILE B 1 94 ? -3.305 20.610 -36.170 1.00 39.18 289 ILE B C 1
ATOM 2105 O O . ILE B 1 94 ? -3.230 20.434 -37.380 1.00 43.08 289 ILE B O 1
ATOM 2110 N N . HIS B 1 95 ? -3.260 19.609 -35.301 1.00 39.25 290 HIS B N 1
ATOM 2111 C CA . HIS B 1 95 ? -3.112 18.245 -35.769 1.00 37.52 290 HIS B CA 1
ATOM 2112 C C . HIS B 1 95 ? -4.337 17.884 -36.603 1.00 40.10 290 HIS B C 1
ATOM 2113 O O . HIS B 1 95 ? -5.453 18.310 -36.284 1.00 41.80 290 HIS B O 1
ATOM 2120 N N . PRO B 1 96 ? -4.127 17.135 -37.695 1.00 35.67 291 PRO B N 1
ATOM 2121 C CA . PRO B 1 96 ? -5.227 16.649 -38.543 1.00 38.49 291 PRO B CA 1
ATOM 2122 C C . PRO B 1 96 ? -6.296 15.887 -37.734 1.00 41.67 291 PRO B C 1
ATOM 2123 O O . PRO B 1 96 ? -7.495 15.993 -38.046 1.00 39.04 291 PRO B O 1
ATOM 2127 N N . ASP B 1 97 ? -5.867 15.145 -36.708 1.00 37.59 292 ASP B N 1
ATOM 2128 C CA . ASP B 1 97 ? -6.793 14.358 -35.899 1.00 39.12 292 ASP B CA 1
ATOM 2129 C C . ASP B 1 97 ? -7.298 15.134 -34.704 1.00 41.23 292 ASP B C 1
ATOM 2130 O O . ASP B 1 97 ? -7.836 14.551 -33.764 1.00 46.01 292 ASP B O 1
ATOM 2135 N N . ALA B 1 98 ? -7.118 16.451 -34.730 1.00 40.86 293 ALA B N 1
ATOM 2136 C CA . ALA B 1 98 ? -7.733 17.311 -33.719 1.00 43.43 293 ALA B CA 1
ATOM 2137 C C . ALA B 1 98 ? -8.949 17.971 -34.348 1.00 42.84 293 ALA B C 1
ATOM 2138 O O . ALA B 1 98 ? -9.046 18.063 -35.575 1.00 44.33 293 ALA B O 1
ATOM 2140 N N . THR B 1 99 ? -9.875 18.420 -33.511 1.00 41.35 294 THR B N 1
ATOM 2141 C CA . THR B 1 99 ? -11.061 19.092 -34.006 1.00 44.67 294 THR B CA 1
ATOM 2142 C C . THR B 1 99 ? -11.157 20.488 -33.426 1.00 44.17 294 THR B C 1
ATOM 2143 O O . THR B 1 99 ? -11.361 20.658 -32.215 1.00 42.70 294 THR B O 1
ATOM 2147 N N . VAL B 1 100 ? -11.011 21.485 -34.295 1.00 44.05 295 VAL B N 1
ATOM 2148 C CA . VAL B 1 100 ? -11.077 22.873 -33.868 1.00 45.03 295 VAL B CA 1
ATOM 2149 C C . VAL B 1 100 ? -12.327 23.520 -34.448 1.00 40.98 295 VAL B C 1
ATOM 2150 O O . VAL B 1 100 ? -12.539 23.457 -35.658 1.00 46.51 295 VAL B O 1
ATOM 2154 N N . SER B 1 101 ? -13.158 24.121 -33.596 1.00 38.98 296 SER B N 1
ATOM 2155 C CA . SER B 1 101 ? -14.349 24.817 -34.083 1.00 41.99 296 SER B CA 1
ATOM 2156 C C . SER B 1 101 ? -13.961 25.882 -35.090 1.00 45.62 296 SER B C 1
ATOM 2157 O O . SER B 1 101 ? -12.901 26.496 -34.961 1.00 49.10 296 SER B O 1
ATOM 2160 N N . PRO B 1 102 ? -14.810 26.114 -36.102 1.00 48.34 297 PRO B N 1
ATOM 2161 C CA . PRO B 1 102 ? -14.529 27.200 -37.047 1.00 48.06 297 PRO B CA 1
ATOM 2162 C C . PRO B 1 102 ? -14.786 28.583 -36.453 1.00 49.10 297 PRO B C 1
ATOM 2163 O O . PRO B 1 102 ? -14.443 29.591 -37.064 1.00 52.70 297 PRO B O 1
ATOM 2167 N N . SER B 1 103 ? -15.394 28.626 -35.278 1.00 48.75 298 SER B N 1
ATOM 2168 C CA . SER B 1 103 ? -15.656 29.894 -34.613 1.00 51.91 298 SER B CA 1
ATOM 2169 C C . SER B 1 103 ? -14.674 30.089 -33.458 1.00 52.89 298 SER B C 1
ATOM 2170 O O . SER B 1 103 ? -14.771 31.059 -32.707 1.00 56.25 298 SER B O 1
ATOM 2173 N N . ALA B 1 104 ? -13.737 29.160 -33.307 1.00 47.41 299 ALA B N 1
ATOM 2174 C CA . ALA B 1 104 ? -12.694 29.330 -32.315 1.00 48.75 299 ALA B CA 1
ATOM 2175 C C . ALA B 1 104 ? -11.682 30.328 -32.868 1.00 53.76 299 ALA B C 1
ATOM 2176 O O . ALA B 1 104 ? -11.514 30.442 -34.088 1.00 45.62 299 ALA B O 1
ATOM 2178 N N . ILE B 1 105 ? -11.025 31.056 -31.965 1.00 53.87 300 ILE B N 1
ATOM 2179 C CA . ILE B 1 105 ? -9.991 32.017 -32.330 1.00 50.46 300 ILE B CA 1
ATOM 2180 C C . ILE B 1 105 ? -8.709 31.595 -31.631 1.00 51.07 300 ILE B C 1
ATOM 2181 O O . ILE B 1 105 ? -8.699 31.386 -30.409 1.00 51.83 300 ILE B O 1
ATOM 2186 N N . ILE B 1 106 ? -7.633 31.437 -32.395 1.00 48.22 301 ILE B N 1
ATOM 2187 C CA . ILE B 1 106 ? -6.409 30.867 -31.838 1.00 49.06 301 ILE B CA 1
ATOM 2188 C C . ILE B 1 106 ? -5.170 31.691 -32.183 1.00 50.80 301 ILE B C 1
ATOM 2189 O O . ILE B 1 106 ? -4.892 31.962 -33.349 1.00 51.99 301 ILE B O 1
ATOM 2194 N N . GLY B 1 107 ? -4.423 32.091 -31.161 1.00 54.41 302 GLY B N 1
ATOM 2195 C CA . GLY B 1 107 ? -3.258 32.932 -31.375 1.00 55.83 302 GLY B CA 1
ATOM 2196 C C . GLY B 1 107 ? -2.098 32.229 -32.052 1.00 54.50 302 GLY B C 1
ATOM 2197 O O . GLY B 1 107 ? -1.940 31.009 -31.940 1.00 55.46 302 GLY B O 1
ATOM 2198 N N . GLN B 1 108 ? -1.279 33.008 -32.751 1.00 56.35 303 GLN B N 1
ATOM 2199 C CA . GLN B 1 108 ? -0.092 32.490 -33.424 1.00 56.01 303 GLN B CA 1
ATOM 2200 C C . GLN B 1 108 ? 0.755 31.682 -32.457 1.00 52.28 303 GLN B C 1
ATOM 2201 O O . GLN B 1 108 ? 0.705 31.910 -31.254 1.00 53.94 303 GLN B O 1
ATOM 2207 N N . GLY B 1 109 ? 1.524 30.733 -32.983 1.00 52.71 304 GLY B N 1
ATOM 2208 C CA . GLY B 1 109 ? 2.408 29.926 -32.158 1.00 51.65 304 GLY B CA 1
ATOM 2209 C C . GLY B 1 109 ? 1.736 28.816 -31.366 1.00 50.15 304 GLY B C 1
ATOM 2210 O O . GLY B 1 109 ? 2.420 27.949 -30.818 1.00 48.35 304 GLY B O 1
ATOM 2211 N N . SER B 1 110 ? 0.405 28.837 -31.297 1.00 48.74 305 SER B N 1
ATOM 2212 C CA . SER B 1 110 ? -0.338 27.804 -30.582 1.00 47.38 305 SER B CA 1
ATOM 2213 C C . SER B 1 110 ? -0.276 26.446 -31.291 1.00 50.79 305 SER B C 1
ATOM 2214 O O . SER B 1 110 ? -0.239 26.356 -32.526 1.00 53.66 305 SER B O 1
ATOM 2217 N N . VAL B 1 111 ? -0.274 25.390 -30.490 1.00 46.22 306 VAL B N 1
ATOM 2218 C CA . VAL B 1 111 ? -0.219 24.028 -30.992 1.00 45.26 306 VAL B CA 1
ATOM 2219 C C . VAL B 1 111 ? -1.401 23.232 -30.426 1.00 48.29 306 VAL B C 1
ATOM 2220 O O . VAL B 1 111 ? -1.616 23.206 -29.203 1.00 46.39 306 VAL B O 1
ATOM 2224 N N . VAL B 1 112 ? -2.183 22.626 -31.320 1.00 40.15 307 VAL B N 1
ATOM 2225 C CA . VAL B 1 112 ? -3.335 21.823 -30.926 1.00 43.50 307 VAL B CA 1
ATOM 2226 C C . VAL B 1 112 ? -3.076 20.377 -31.339 1.00 45.02 307 VAL B C 1
ATOM 2227 O O . VAL B 1 112 ? -3.103 20.050 -32.532 1.00 40.39 307 VAL B O 1
ATOM 2231 N N . MET B 1 113 ? -2.813 19.525 -30.347 1.00 41.09 308 MET B N 1
ATOM 2232 C CA . MET B 1 113 ? -2.313 18.167 -30.585 1.00 42.25 308 MET B CA 1
ATOM 2233 C C . MET B 1 113 ? -3.382 17.184 -31.080 1.00 40.45 308 MET B C 1
ATOM 2234 O O . MET B 1 113 ? -4.568 17.520 -31.123 1.00 40.82 308 MET B O 1
ATOM 2239 N N . ALA B 1 114 ? -2.957 15.974 -31.449 1.00 36.51 309 ALA B N 1
ATOM 2240 C CA . ALA B 1 114 ? -3.886 14.929 -31.891 1.00 38.41 309 ALA B CA 1
ATOM 2241 C C . ALA B 1 114 ? -5.009 14.677 -30.881 1.00 39.79 309 ALA B C 1
ATOM 2242 O O . ALA B 1 114 ? -4.780 14.663 -29.663 1.00 41.67 309 ALA B O 1
ATOM 2244 N N . LYS B 1 115 ? -6.219 14.484 -31.400 1.00 38.74 310 LYS B N 1
ATOM 2245 C CA . LYS B 1 115 ? -7.395 14.193 -30.581 1.00 40.65 310 LYS B CA 1
ATOM 2246 C C . LYS B 1 115 ? -7.802 15.321 -29.627 1.00 43.70 310 LYS B C 1
ATOM 2247 O O . LYS B 1 115 ? -8.762 15.160 -28.868 1.00 47.55 310 LYS B O 1
ATOM 2253 N N . ALA B 1 116 ? -7.105 16.461 -29.667 1.00 39.20 311 ALA B N 1
ATOM 2254 C CA . ALA B 1 116 ? -7.523 17.621 -28.868 1.00 40.75 311 ALA B CA 1
ATOM 2255 C C . ALA B 1 116 ? -8.748 18.275 -29.502 1.00 42.71 311 ALA B C 1
ATOM 2256 O O . ALA B 1 116 ? -8.906 18.253 -30.739 1.00 41.73 311 ALA B O 1
ATOM 2258 N N . VAL B 1 117 ? -9.620 18.848 -28.675 1.00 38.78 312 VAL B N 1
ATOM 2259 C CA . VAL B 1 117 ? -10.806 19.530 -29.205 1.00 40.47 312 VAL B CA 1
ATOM 2260 C C . VAL B 1 117 ? -10.926 20.952 -28.684 1.00 43.68 312 VAL B C 1
ATOM 2261 O O . VAL B 1 117 ? -10.794 21.191 -27.486 1.00 46.26 312 VAL B O 1
ATOM 2265 N N . VAL B 1 118 ? -11.177 21.893 -29.588 1.00 42.71 313 VAL B N 1
ATOM 2266 C CA . VAL B 1 118 ? -11.485 23.264 -29.203 1.00 42.53 313 VAL B CA 1
ATOM 2267 C C . VAL B 1 118 ? -12.865 23.640 -29.745 1.00 43.68 313 VAL B C 1
ATOM 2268 O O . VAL B 1 118 ? -13.072 23.693 -30.965 1.00 40.94 313 VAL B O 1
ATOM 2272 N N . GLN B 1 119 ? -13.800 23.909 -28.837 1.00 43.60 314 GLN B N 1
ATOM 2273 C CA . GLN B 1 119 ? -15.202 24.108 -29.211 1.00 46.79 314 GLN B CA 1
ATOM 2274 C C . GLN B 1 119 ? -15.572 25.564 -29.504 1.00 50.22 314 GLN B C 1
ATOM 2275 O O . GLN B 1 119 ? -14.743 26.464 -29.351 1.00 52.07 314 GLN B O 1
ATOM 2281 N N . ALA B 1 120 ? -16.823 25.772 -29.920 1.00 49.92 315 ALA B N 1
ATOM 2282 C CA . ALA B 1 120 ? -17.300 27.065 -30.421 1.00 49.62 315 ALA B CA 1
ATOM 2283 C C . ALA B 1 120 ? -17.014 28.219 -29.481 1.00 51.80 315 ALA B C 1
ATOM 2284 O O . ALA B 1 120 ? -17.145 28.089 -28.266 1.00 47.43 315 ALA B O 1
ATOM 2286 N N . GLY B 1 121 ? -16.611 29.347 -30.059 1.00 53.00 316 GLY B N 1
ATOM 2287 C CA . GLY B 1 121 ? -16.466 30.579 -29.307 1.00 55.85 316 GLY B CA 1
ATOM 2288 C C . GLY B 1 121 ? -15.388 30.582 -28.238 1.00 57.95 316 GLY B C 1
ATOM 2289 O O . GLY B 1 121 ? -15.388 31.443 -27.351 1.00 60.13 316 GLY B O 1
ATOM 2290 N N . SER B 1 122 ? -14.470 29.622 -28.307 1.00 55.45 317 SER B N 1
ATOM 2291 C CA . SER B 1 122 ? -13.341 29.613 -27.393 1.00 52.03 317 SER B CA 1
ATOM 2292 C C . SER B 1 122 ? -12.286 30.555 -27.923 1.00 50.60 317 SER B C 1
ATOM 2293 O O . SER B 1 122 ? -12.081 30.636 -29.141 1.00 51.52 317 SER B O 1
ATOM 2296 N N . VAL B 1 123 ? -11.626 31.277 -27.022 1.00 46.59 318 VAL B N 1
ATOM 2297 C CA . VAL B 1 123 ? -10.548 32.166 -27.444 1.00 49.19 318 VAL B CA 1
ATOM 2298 C C . VAL B 1 123 ? -9.210 31.748 -26.850 1.00 49.21 318 VAL B C 1
ATOM 2299 O O . VAL B 1 123 ? -9.072 31.598 -25.632 1.00 54.41 318 VAL B O 1
ATOM 2303 N N . LEU B 1 124 ? -8.232 31.557 -27.728 1.00 45.79 319 LEU B N 1
ATOM 2304 C CA . LEU B 1 124 ? -6.886 31.192 -27.324 1.00 52.32 319 LEU B CA 1
ATOM 2305 C C . LEU B 1 124 ? -5.907 32.276 -27.757 1.00 55.54 319 LEU B C 1
ATOM 2306 O O . LEU B 1 124 ? -5.827 32.636 -28.941 1.00 51.84 319 LEU B O 1
ATOM 2311 N N . LYS B 1 125 ? -5.137 32.782 -26.804 1.00 56.41 320 LYS B N 1
ATOM 2312 C CA . LYS B 1 125 ? -4.137 33.784 -27.129 1.00 55.01 320 LYS B CA 1
ATOM 2313 C C . LYS B 1 125 ? -2.924 33.151 -27.793 1.00 55.42 320 LYS B C 1
ATOM 2314 O O . LYS B 1 125 ? -3.017 32.076 -28.383 1.00 58.38 320 LYS B O 1
ATOM 2320 N N . ASP B 1 126 ? -1.784 33.825 -27.702 1.00 58.32 321 ASP B N 1
ATOM 2321 C CA . ASP B 1 126 ? -0.567 33.348 -28.347 1.00 55.72 321 ASP B CA 1
ATOM 2322 C C . ASP B 1 126 ? 0.056 32.166 -27.611 1.00 55.71 321 ASP B C 1
ATOM 2323 O O . ASP B 1 126 ? -0.052 32.054 -26.384 1.00 54.31 321 ASP B O 1
ATOM 2328 N N . GLY B 1 127 ? 0.698 31.287 -28.379 1.00 52.92 322 GLY B N 1
ATOM 2329 C CA . GLY B 1 127 ? 1.522 30.221 -27.842 1.00 45.55 322 GLY B CA 1
ATOM 2330 C C . GLY B 1 127 ? 0.843 29.210 -26.936 1.00 51.61 322 GLY B C 1
ATOM 2331 O O . GLY B 1 127 ? 1.525 28.539 -26.155 1.00 53.49 322 GLY B O 1
ATOM 2332 N N . VAL B 1 128 ? -0.480 29.089 -27.025 1.00 45.80 323 VAL B N 1
ATOM 2333 C CA . VAL B 1 128 ? -1.185 28.104 -26.220 1.00 48.68 323 VAL B CA 1
ATOM 2334 C C . VAL B 1 128 ? -0.798 26.688 -26.657 1.00 53.90 323 VAL B C 1
ATOM 2335 O O . VAL B 1 128 ? -0.591 26.433 -27.857 1.00 49.53 323 VAL B O 1
ATOM 2339 N N . ILE B 1 129 ? -0.662 25.784 -25.682 1.00 48.54 324 ILE B N 1
ATOM 2340 C CA . ILE B 1 129 ? -0.603 24.361 -25.972 1.00 45.73 324 ILE B CA 1
ATOM 2341 C C . ILE B 1 129 ? -1.859 23.682 -25.462 1.00 44.57 324 ILE B C 1
ATOM 2342 O O . ILE B 1 129 ? -2.106 23.656 -24.265 1.00 50.13 324 ILE B O 1
ATOM 2347 N N . VAL B 1 130 ? -2.662 23.146 -26.372 1.00 44.27 325 VAL B N 1
ATOM 2348 C CA . VAL B 1 130 ? -3.725 22.222 -25.999 1.00 41.30 325 VAL B CA 1
ATOM 2349 C C . VAL B 1 130 ? -3.181 20.843 -26.345 1.00 41.69 325 VAL B C 1
ATOM 2350 O O . VAL B 1 130 ? -3.049 20.505 -27.520 1.00 43.20 325 VAL B O 1
ATOM 2354 N N . ASN B 1 131 ? -2.812 20.063 -25.334 1.00 42.51 326 ASN B N 1
ATOM 2355 C CA . ASN B 1 131 ? -2.067 18.829 -25.589 1.00 43.69 326 ASN B CA 1
ATOM 2356 C C . ASN B 1 131 ? -2.940 17.623 -25.917 1.00 42.58 326 ASN B C 1
ATOM 2357 O O . ASN B 1 131 ? -4.153 17.745 -26.038 1.00 43.40 326 ASN B O 1
ATOM 2362 N N . THR B 1 132 ? -2.306 16.461 -26.043 1.00 42.35 327 THR B N 1
ATOM 2363 C CA . THR B 1 132 ? -2.954 15.234 -26.503 1.00 40.53 327 THR B CA 1
ATOM 2364 C C . THR B 1 132 ? -4.326 14.997 -25.887 1.00 39.78 327 THR B C 1
ATOM 2365 O O . THR B 1 132 ? -4.462 14.965 -24.683 1.00 46.46 327 THR B O 1
ATOM 2369 N N . ALA B 1 133 ? -5.340 14.856 -26.729 1.00 40.78 328 ALA B N 1
ATOM 2370 C CA . ALA B 1 133 ? -6.725 14.637 -26.294 1.00 41.99 328 ALA B CA 1
ATOM 2371 C C . ALA B 1 133 ? -7.254 15.570 -25.180 1.00 45.70 328 ALA B C 1
ATOM 2372 O O . ALA B 1 133 ? -8.221 15.229 -24.486 1.00 44.15 328 ALA B O 1
ATOM 2374 N N . ALA B 1 134 ? -6.627 16.733 -25.004 1.00 40.28 329 ALA B N 1
ATOM 2375 C CA . ALA B 1 134 ? -7.161 17.718 -24.072 1.00 43.54 329 ALA B CA 1
ATOM 2376 C C . ALA B 1 134 ? -8.337 18.423 -24.730 1.00 42.50 329 ALA B C 1
ATOM 2377 O O . ALA B 1 134 ? -8.326 18.642 -25.943 1.00 45.12 329 ALA B O 1
ATOM 2379 N N . THR B 1 135 ? -9.366 18.758 -23.959 1.00 36.65 330 THR B N 1
ATOM 2380 C CA . THR B 1 135 ? -10.502 19.463 -24.547 1.00 42.21 330 THR B CA 1
ATOM 2381 C C . THR B 1 135 ? -10.819 20.800 -23.886 1.00 45.26 330 THR B C 1
ATOM 2382 O O . THR B 1 135 ? -10.743 20.955 -22.662 1.00 45.73 330 THR B O 1
ATOM 2386 N N . VAL B 1 136 ? -11.175 21.757 -24.731 1.00 41.82 331 VAL B N 1
ATOM 2387 C CA . VAL B 1 136 ? -11.484 23.105 -24.322 1.00 44.14 331 VAL B CA 1
ATOM 2388 C C . VAL B 1 136 ? -12.876 23.349 -24.862 1.00 44.83 331 VAL B C 1
ATOM 2389 O O . VAL B 1 136 ? -13.068 23.402 -26.086 1.00 42.97 331 VAL B O 1
ATOM 2393 N N . ASP B 1 137 ? -13.858 23.473 -23.975 1.00 42.59 332 ASP B N 1
ATOM 2394 C CA . ASP B 1 137 ? -15.222 23.531 -24.469 1.00 46.77 332 ASP B CA 1
ATOM 2395 C C . ASP B 1 137 ? -15.684 24.921 -24.864 1.00 49.41 332 ASP B C 1
ATOM 2396 O O . ASP B 1 137 ? -14.891 25.855 -24.890 1.00 52.25 332 ASP B O 1
ATOM 2401 N N . HIS B 1 138 ? -16.968 25.044 -25.190 1.00 48.30 333 HIS B N 1
ATOM 2402 C CA . HIS B 1 138 ? -17.496 26.288 -25.723 1.00 49.05 333 HIS B CA 1
ATOM 2403 C C . HIS B 1 138 ? -17.210 27.489 -24.836 1.00 51.64 333 HIS B C 1
ATOM 2404 O O . HIS B 1 138 ? -17.330 27.417 -23.613 1.00 54.34 333 HIS B O 1
ATOM 2411 N N . ASP B 1 139 ? -16.793 28.576 -25.478 1.00 52.45 334 ASP B N 1
ATOM 2412 C CA . ASP B 1 139 ? -16.653 29.871 -24.834 1.00 52.03 334 ASP B CA 1
ATOM 2413 C C . ASP B 1 139 ? -15.629 29.887 -23.697 1.00 57.12 334 ASP B C 1
ATOM 2414 O O . ASP B 1 139 ? -15.833 30.548 -22.681 1.00 55.22 334 ASP B O 1
ATOM 2419 N N . CYS B 1 140 ? -14.530 29.156 -23.877 1.00 55.31 335 CYS B N 1
ATOM 2420 C CA . CYS B 1 140 ? -13.432 29.198 -22.918 1.00 56.21 335 CYS B CA 1
ATOM 2421 C C . CYS B 1 140 ? -12.438 30.273 -23.317 1.00 59.71 335 CYS B C 1
ATOM 2422 O O . CYS B 1 140 ? -12.378 30.668 -24.488 1.00 56.42 335 CYS B O 1
ATOM 2425 N N . LEU B 1 141 ? -11.676 30.762 -22.341 1.00 60.38 336 LEU B N 1
ATOM 2426 C CA . LEU B 1 141 ? -10.635 31.739 -22.618 1.00 56.71 336 LEU B CA 1
ATOM 2427 C C . LEU B 1 141 ? -9.309 31.248 -22.067 1.00 58.55 336 LEU B C 1
ATOM 2428 O O . LEU B 1 141 ? -9.146 31.065 -20.857 1.00 62.71 336 LEU B O 1
ATOM 2433 N N . LEU B 1 142 ? -8.364 31.014 -22.961 1.00 51.86 337 LEU B N 1
ATOM 2434 C CA . LEU B 1 142 ? -7.036 30.606 -22.542 1.00 58.59 337 LEU B CA 1
ATOM 2435 C C . LEU B 1 142 ? -6.067 31.728 -22.899 1.00 59.70 337 LEU B C 1
ATOM 2436 O O . LEU B 1 142 ? -5.862 32.033 -24.083 1.00 58.66 337 LEU B O 1
ATOM 2441 N N . ASP B 1 143 ? -5.489 32.357 -21.880 1.00 60.46 338 ASP B N 1
ATOM 2442 C CA . ASP B 1 143 ? -4.597 33.488 -22.108 1.00 59.80 338 ASP B CA 1
ATOM 2443 C C . ASP B 1 143 ? -3.228 33.023 -22.572 1.00 56.34 338 ASP B C 1
ATOM 2444 O O . ASP B 1 143 ? -2.955 31.826 -22.612 1.00 58.42 338 ASP B O 1
ATOM 2449 N N . ALA B 1 144 ? -2.377 33.970 -22.944 1.00 59.94 339 ALA B N 1
ATOM 2450 C CA . ALA B 1 144 ? -1.108 33.650 -23.601 1.00 59.25 339 ALA B CA 1
ATOM 2451 C C . ALA B 1 144 ? -0.272 32.592 -22.872 1.00 55.23 339 ALA B C 1
ATOM 2452 O O . ALA B 1 144 ? -0.133 32.623 -21.645 1.00 57.99 339 ALA B O 1
ATOM 2454 N N . PHE B 1 145 ? 0.234 31.636 -23.646 1.00 53.49 340 PHE B N 1
ATOM 2455 C CA . PHE B 1 145 ? 1.198 30.644 -23.172 1.00 54.33 340 PHE B CA 1
ATOM 2456 C C . PHE B 1 145 ? 0.689 29.724 -22.066 1.00 57.26 340 PHE B C 1
ATOM 2457 O O . PHE B 1 145 ? 1.459 29.210 -21.250 1.00 56.54 340 PHE B O 1
ATOM 2465 N N . VAL B 1 146 ? -0.623 29.516 -22.063 1.00 54.21 341 VAL B N 1
ATOM 2466 C CA . VAL B 1 146 ? -1.220 28.460 -21.272 1.00 51.72 341 VAL B CA 1
ATOM 2467 C C . VAL B 1 146 ? -0.827 27.110 -21.878 1.00 55.25 341 VAL B C 1
ATOM 2468 O O . VAL B 1 146 ? -0.703 26.968 -23.100 1.00 52.58 341 VAL B O 1
ATOM 2472 N N . HIS B 1 147 ? -0.592 26.127 -21.022 1.00 55.25 342 HIS B N 1
ATOM 2473 C CA . HIS B 1 147 ? -0.420 24.760 -21.479 1.00 53.03 342 HIS B CA 1
ATOM 2474 C C . HIS B 1 147 ? -1.530 23.910 -20.874 1.00 53.59 342 HIS B C 1
ATOM 2475 O O . HIS B 1 147 ? -1.545 23.710 -19.659 1.00 56.49 342 HIS B O 1
ATOM 2482 N N . ILE B 1 148 ? -2.454 23.421 -21.703 1.00 46.25 343 ILE B N 1
ATOM 2483 C CA . ILE B 1 148 ? -3.368 22.375 -21.265 1.00 47.15 343 ILE B CA 1
ATOM 2484 C C . ILE B 1 148 ? -2.788 21.005 -21.589 1.00 49.51 343 ILE B C 1
ATOM 2485 O O . ILE B 1 148 ? -2.587 20.668 -22.765 1.00 47.89 343 ILE B O 1
ATOM 2490 N N . SER B 1 149 ? -2.535 20.223 -20.543 1.00 48.53 344 SER B N 1
ATOM 2491 C CA . SER B 1 149 ? -1.818 18.955 -20.658 1.00 48.13 344 SER B CA 1
ATOM 2492 C C . SER B 1 149 ? -2.725 17.832 -21.174 1.00 48.23 344 SER B C 1
ATOM 2493 O O . SER B 1 149 ? -3.955 18.004 -21.214 1.00 47.53 344 SER B O 1
ATOM 2496 N N . PRO B 1 150 ? -2.129 16.690 -21.584 1.00 42.76 345 PRO B N 1
ATOM 2497 C CA . PRO B 1 150 ? -2.913 15.572 -22.123 1.00 44.55 345 PRO B CA 1
ATOM 2498 C C . PRO B 1 150 ? -4.185 15.217 -21.349 1.00 48.20 345 PRO B C 1
ATOM 2499 O O . PRO B 1 150 ? -4.161 15.049 -20.116 1.00 49.25 345 PRO B O 1
ATOM 2503 N N . GLY B 1 151 ? -5.294 15.121 -22.077 1.00 42.98 346 GLY B N 1
ATOM 2504 C CA . GLY B 1 151 ? -6.519 14.594 -21.511 1.00 45.50 346 GLY B CA 1
ATOM 2505 C C . GLY B 1 151 ? -7.167 15.442 -20.432 1.00 47.72 346 GLY B C 1
ATOM 2506 O O . GLY B 1 151 ? -8.052 14.961 -19.722 1.00 48.50 346 GLY B O 1
ATOM 2507 N N . ALA B 1 152 ? -6.743 16.695 -20.292 1.00 42.03 347 ALA B N 1
ATOM 2508 C CA . ALA B 1 152 ? -7.449 17.578 -19.376 1.00 42.79 347 ALA B CA 1
ATOM 2509 C C . ALA B 1 152 ? -8.703 18.064 -20.081 1.00 45.37 347 ALA B C 1
ATOM 2510 O O . ALA B 1 152 ? -8.705 18.192 -21.305 1.00 43.08 347 ALA B O 1
ATOM 2512 N N . HIS B 1 153 ? -9.764 18.327 -19.320 1.00 44.71 348 HIS B N 1
ATOM 2513 C CA . HIS B 1 153 ? -11.041 18.709 -19.916 1.00 44.58 348 HIS B CA 1
ATOM 2514 C C . HIS B 1 153 ? -11.645 19.942 -19.259 1.00 50.69 348 HIS B C 1
ATOM 2515 O O . HIS B 1 153 ? -11.996 19.921 -18.077 1.00 50.61 348 HIS B O 1
ATOM 2522 N N . LEU B 1 154 ? -11.791 21.008 -20.037 1.00 47.00 349 LEU B N 1
ATOM 2523 C CA . LEU B 1 154 ? -12.383 22.233 -19.530 1.00 48.42 349 LEU B CA 1
ATOM 2524 C C . LEU B 1 154 ? -13.852 22.313 -19.927 1.00 52.49 349 LEU B C 1
ATOM 2525 O O . LEU B 1 154 ? -14.187 22.189 -21.118 1.00 52.63 349 LEU B O 1
ATOM 2530 N N . SER B 1 155 ? -14.729 22.523 -18.946 1.00 48.62 350 SER B N 1
ATOM 2531 C CA . SER B 1 155 ? -16.137 22.678 -19.263 1.00 50.96 350 SER B CA 1
ATOM 2532 C C . SER B 1 155 ? -16.357 24.047 -19.882 1.00 51.96 350 SER B C 1
ATOM 2533 O O . SER B 1 155 ? -15.411 24.825 -20.011 1.00 50.74 350 SER B O 1
ATOM 2536 N N . GLY B 1 156 ? -17.596 24.336 -20.273 1.00 51.63 351 GLY B N 1
ATOM 2537 C CA . GLY B 1 156 ? -17.927 25.606 -20.893 1.00 52.60 351 GLY B CA 1
ATOM 2538 C C . GLY B 1 156 ? -17.585 26.812 -20.031 1.00 55.62 351 GLY B C 1
ATOM 2539 O O . GLY B 1 156 ? -17.639 26.741 -18.808 1.00 57.34 351 GLY B O 1
ATOM 2540 N N . ASN B 1 157 ? -17.226 27.919 -20.674 1.00 56.45 352 ASN B N 1
ATOM 2541 C CA . ASN B 1 157 ? -16.937 29.167 -19.967 1.00 59.04 352 ASN B CA 1
ATOM 2542 C C . ASN B 1 157 ? -15.910 29.022 -18.854 1.00 58.96 352 ASN B C 1
ATOM 2543 O O . ASN B 1 157 ? -16.107 29.502 -17.739 1.00 62.95 352 ASN B O 1
ATOM 2548 N N . THR B 1 158 ? -14.820 28.338 -19.175 1.00 54.72 353 THR B N 1
ATOM 2549 C CA . THR B 1 158 ? -13.668 28.250 -18.295 1.00 54.52 353 THR B CA 1
ATOM 2550 C C . THR B 1 158 ? -12.592 29.224 -18.767 1.00 62.91 353 THR B C 1
ATOM 2551 O O . THR B 1 158 ? -12.236 29.254 -19.960 1.00 60.78 353 THR B O 1
ATOM 2555 N N . ARG B 1 159 ? -12.086 30.035 -17.842 1.00 61.61 354 ARG B N 1
ATOM 2556 C CA . ARG B 1 159 ? -10.983 30.930 -18.159 1.00 62.74 354 ARG B CA 1
ATOM 2557 C C . ARG B 1 159 ? -9.727 30.465 -17.444 1.00 61.81 354 ARG B C 1
ATOM 2558 O O . ARG B 1 159 ? -9.782 30.067 -16.275 1.00 58.01 354 ARG B O 1
ATOM 2566 N N . ILE B 1 160 ? -8.605 30.498 -18.159 1.00 57.20 355 ILE B N 1
ATOM 2567 C CA . ILE B 1 160 ? -7.309 30.128 -17.594 1.00 58.95 355 ILE B CA 1
ATOM 2568 C C . ILE B 1 160 ? -6.325 31.257 -17.871 1.00 63.14 355 ILE B C 1
ATOM 2569 O O . ILE B 1 160 ? -6.155 31.675 -19.028 1.00 60.70 355 ILE B O 1
ATOM 2574 N N . GLY B 1 161 ? -5.670 31.739 -16.819 1.00 59.31 356 GLY B N 1
ATOM 2575 C CA . GLY B 1 161 ? -4.824 32.913 -16.933 1.00 60.00 356 GLY B CA 1
ATOM 2576 C C . GLY B 1 161 ? -3.463 32.670 -17.557 1.00 61.43 356 GLY B C 1
ATOM 2577 O O . GLY B 1 161 ? -2.941 31.552 -17.542 1.00 61.21 356 GLY B O 1
ATOM 2578 N N . GLU B 1 162 ? -2.896 33.745 -18.093 1.00 57.13 357 GLU B N 1
ATOM 2579 C CA . GLU B 1 162 ? -1.583 33.751 -18.727 1.00 59.14 357 GLU B CA 1
ATOM 2580 C C . GLU B 1 162 ? -0.553 32.793 -18.117 1.00 59.48 357 GLU B C 1
ATOM 2581 O O . GLU B 1 162 ? -0.372 32.754 -16.901 1.00 60.74 357 GLU B O 1
ATOM 2584 N N . GLU B 1 163 ? 0.104 32.017 -18.977 1.00 56.58 358 GLU B N 1
ATOM 2585 C CA . GLU B 1 163 ? 1.198 31.123 -18.579 1.00 58.38 358 GLU B CA 1
ATOM 2586 C C . GLU B 1 163 ? 0.849 29.997 -17.609 1.00 56.50 358 GLU B C 1
ATOM 2587 O O . GLU B 1 163 ? 1.742 29.253 -17.192 1.00 51.85 358 GLU B O 1
ATOM 2593 N N . SER B 1 164 ? -0.429 29.856 -17.262 1.00 54.12 359 SER B N 1
ATOM 2594 C CA . SER B 1 164 ? -0.837 28.773 -16.369 1.00 57.97 359 SER B CA 1
ATOM 2595 C C . SER B 1 164 ? -0.644 27.397 -17.020 1.00 62.89 359 SER B C 1
ATOM 2596 O O . SER B 1 164 ? -0.585 27.266 -18.253 1.00 62.74 359 SER B O 1
ATOM 2599 N N . ARG B 1 165 ? -0.542 26.378 -16.177 1.00 60.09 360 ARG B N 1
ATOM 2600 C CA . ARG B 1 165 ? -0.263 25.023 -16.621 1.00 59.09 360 ARG B CA 1
ATOM 2601 C C . ARG B 1 165 ? -1.286 24.098 -15.958 1.00 61.61 360 ARG B C 1
ATOM 2602 O O . ARG B 1 165 ? -1.284 23.934 -14.730 1.00 60.31 360 ARG B O 1
ATOM 2610 N N . ILE B 1 166 ? -2.183 23.533 -16.765 1.00 54.61 361 ILE B N 1
ATOM 2611 C CA . ILE B 1 166 ? -3.175 22.588 -16.265 1.00 52.12 361 ILE B CA 1
ATOM 2612 C C . ILE B 1 166 ? -2.730 21.167 -16.564 1.00 53.08 361 ILE B C 1
ATOM 2613 O O . ILE B 1 166 ? -2.517 20.813 -17.721 1.00 51.07 361 ILE B O 1
ATOM 2618 N N . GLY B 1 167 ? -2.616 20.353 -15.520 1.00 52.82 362 GLY B N 1
ATOM 2619 C CA . GLY B 1 167 ? -2.016 19.031 -15.618 1.00 50.80 362 GLY B CA 1
ATOM 2620 C C . GLY B 1 167 ? -2.825 17.943 -16.308 1.00 55.41 362 GLY B C 1
ATOM 2621 O O . GLY B 1 167 ? -4.042 18.064 -16.512 1.00 52.74 362 GLY B O 1
ATOM 2622 N N . THR B 1 168 ? -2.125 16.863 -16.657 1.00 54.32 363 THR B N 1
ATOM 2623 C CA . THR B 1 168 ? -2.713 15.706 -17.329 1.00 50.95 363 THR B CA 1
ATOM 2624 C C . THR B 1 168 ? -3.971 15.175 -16.642 1.00 52.77 363 THR B C 1
ATOM 2625 O O . THR B 1 168 ? -3.965 14.880 -15.451 1.00 54.87 363 THR B O 1
ATOM 2629 N N . GLY B 1 169 ? -5.055 15.054 -17.395 1.00 51.38 364 GLY B N 1
ATOM 2630 C CA . GLY B 1 169 ? -6.262 14.455 -16.866 1.00 47.11 364 GLY B CA 1
ATOM 2631 C C . GLY B 1 169 ? -6.930 15.292 -15.796 1.00 50.94 364 GLY B C 1
ATOM 2632 O O . GLY B 1 169 ? -7.727 14.776 -15.005 1.00 52.06 364 GLY B O 1
ATOM 2633 N N . ALA B 1 170 ? -6.612 16.582 -15.756 1.00 47.61 365 ALA B N 1
ATOM 2634 C CA . ALA B 1 170 ? -7.318 17.469 -14.849 1.00 51.17 365 ALA B CA 1
ATOM 2635 C C . ALA B 1 170 ? -8.663 17.815 -15.480 1.00 52.74 365 ALA B C 1
ATOM 2636 O O . ALA B 1 170 ? -8.879 17.550 -16.660 1.00 52.87 365 ALA B O 1
ATOM 2638 N N . CYS B 1 171 ? -9.579 18.391 -14.709 1.00 53.81 366 CYS B N 1
ATOM 2639 C CA . CYS B 1 171 ? -10.823 18.865 -15.304 1.00 52.93 366 CYS B CA 1
ATOM 2640 C C . CYS B 1 171 ? -11.322 20.130 -14.628 1.00 50.84 366 CYS B C 1
ATOM 2641 O O . CYS B 1 171 ? -10.747 20.580 -13.656 1.00 53.91 366 CYS B O 1
ATOM 2644 N N . SER B 1 172 ? -12.386 20.712 -15.159 1.00 49.13 367 SER B N 1
ATOM 2645 C CA . SER B 1 172 ? -12.947 21.917 -14.568 1.00 52.60 367 SER B CA 1
ATOM 2646 C C . SER B 1 172 ? -14.455 21.924 -14.714 1.00 56.07 367 SER B C 1
ATOM 2647 O O . SER B 1 172 ? -15.004 21.452 -15.712 1.00 51.27 367 SER B O 1
ATOM 2650 N N . ARG B 1 173 ? -15.121 22.438 -13.689 1.00 59.94 368 ARG B N 1
ATOM 2651 C CA . ARG B 1 173 ? -16.550 22.678 -13.732 1.00 58.39 368 ARG B CA 1
ATOM 2652 C C . ARG B 1 173 ? -16.730 23.893 -14.631 1.00 55.75 368 ARG B C 1
ATOM 2653 O O . ARG B 1 173 ? -15.786 24.672 -14.812 1.00 54.97 368 ARG B O 1
ATOM 2661 N N . GLN B 1 174 ? -17.914 24.070 -15.209 1.00 56.71 369 GLN B N 1
ATOM 2662 C CA . GLN B 1 174 ? -18.115 25.225 -16.081 1.00 59.09 369 GLN B CA 1
ATOM 2663 C C . GLN B 1 174 ? -18.051 26.520 -15.283 1.00 62.67 369 GLN B C 1
ATOM 2664 O O . GLN B 1 174 ? -18.092 26.493 -14.052 1.00 66.96 369 GLN B O 1
ATOM 2670 N N . GLN B 1 175 ? -17.930 27.646 -15.984 1.00 61.89 370 GLN B N 1
ATOM 2671 C CA . GLN B 1 175 ? -17.919 28.963 -15.345 1.00 63.48 370 GLN B CA 1
ATOM 2672 C C . GLN B 1 175 ? -16.915 29.076 -14.197 1.00 67.04 370 GLN B C 1
ATOM 2673 O O . GLN B 1 175 ? -17.150 29.821 -13.247 1.00 69.97 370 GLN B O 1
ATOM 2679 N N . THR B 1 176 ? -15.814 28.328 -14.265 1.00 65.20 371 THR B N 1
ATOM 2680 C CA . THR B 1 176 ? -14.741 28.525 -13.297 1.00 65.42 371 THR B CA 1
ATOM 2681 C C . THR B 1 176 ? -13.608 29.315 -13.925 1.00 63.25 371 THR B C 1
ATOM 2682 O O . THR B 1 176 ? -13.462 29.357 -15.145 1.00 59.65 371 THR B O 1
ATOM 2686 N N . THR B 1 177 ? -12.811 29.944 -13.070 1.00 65.65 372 THR B N 1
ATOM 2687 C CA . THR B 1 177 ? -11.769 30.847 -13.511 1.00 60.77 372 THR B CA 1
ATOM 2688 C C . THR B 1 177 ? -10.473 30.504 -12.801 1.00 60.09 372 THR B C 1
ATOM 2689 O O . THR B 1 177 ? -10.461 30.289 -11.596 1.00 59.24 372 THR B O 1
ATOM 2693 N N . VAL B 1 178 ? -9.389 30.436 -13.567 1.00 59.86 373 VAL B N 1
ATOM 2694 C CA . VAL B 1 178 ? -8.073 30.116 -13.043 1.00 58.16 373 VAL B CA 1
ATOM 2695 C C . VAL B 1 178 ? -7.168 31.304 -13.306 1.00 62.52 373 VAL B C 1
ATOM 2696 O O . VAL B 1 178 ? -7.094 31.795 -14.435 1.00 60.57 373 VAL B O 1
ATOM 2700 N N . GLY B 1 179 ? -6.488 31.773 -12.263 1.00 66.76 374 GLY B N 1
ATOM 2701 C CA . GLY B 1 179 ? -5.577 32.894 -12.399 1.00 64.66 374 GLY B CA 1
ATOM 2702 C C . GLY B 1 179 ? -4.379 32.594 -13.277 1.00 62.93 374 GLY B C 1
ATOM 2703 O O . GLY B 1 179 ? -4.215 31.475 -13.769 1.00 63.68 374 GLY B O 1
ATOM 2704 N N . SER B 1 180 ? -3.544 33.608 -13.481 1.00 66.03 375 SER B N 1
ATOM 2705 C CA . SER B 1 180 ? -2.315 33.456 -14.253 1.00 63.18 375 SER B CA 1
ATOM 2706 C C . SER B 1 180 ? -1.261 32.767 -13.407 1.00 60.84 375 SER B C 1
ATOM 2707 O O . SER B 1 180 ? -1.379 32.728 -12.185 1.00 66.16 375 SER B O 1
ATOM 2710 N N . GLY B 1 181 ? -0.243 32.218 -14.059 1.00 56.37 376 GLY B N 1
ATOM 2711 C CA . GLY B 1 181 ? 0.824 31.510 -13.373 1.00 60.11 376 GLY B CA 1
ATOM 2712 C C . GLY B 1 181 ? 0.388 30.430 -12.390 1.00 65.49 376 GLY B C 1
ATOM 2713 O O . GLY B 1 181 ? 1.083 30.161 -11.403 1.00 66.33 376 GLY B O 1
ATOM 2714 N N . VAL B 1 182 ? -0.763 29.816 -12.646 1.00 62.90 377 VAL B N 1
ATOM 2715 C CA . VAL B 1 182 ? -1.261 28.743 -11.794 1.00 58.29 377 VAL B CA 1
ATOM 2716 C C . VAL B 1 182 ? -0.687 27.407 -12.260 1.00 59.46 377 VAL B C 1
ATOM 2717 O O . VAL B 1 182 ? -0.376 27.237 -13.434 1.00 61.39 377 VAL B O 1
ATOM 2721 N N . THR B 1 183 ? -0.498 26.479 -11.330 1.00 57.04 378 THR B N 1
ATOM 2722 C CA . THR B 1 183 ? -0.172 25.111 -11.680 1.00 56.45 378 THR B CA 1
ATOM 2723 C C . THR B 1 183 ? -1.249 24.181 -11.127 1.00 62.06 378 THR B C 1
ATOM 2724 O O . THR B 1 183 ? -1.445 24.090 -9.913 1.00 62.94 378 THR B O 1
ATOM 2728 N N . ALA B 1 184 ? -1.978 23.525 -12.024 1.00 59.19 379 ALA B N 1
ATOM 2729 C CA . ALA B 1 184 ? -2.865 22.448 -11.621 1.00 58.51 379 ALA B CA 1
ATOM 2730 C C . ALA B 1 184 ? -2.121 21.150 -11.882 1.00 58.45 379 ALA B C 1
ATOM 2731 O O . ALA B 1 184 ? -1.590 20.945 -12.967 1.00 59.41 379 ALA B O 1
ATOM 2733 N N . GLY B 1 185 ? -2.052 20.288 -10.879 1.00 58.82 380 GLY B N 1
ATOM 2734 C CA . GLY B 1 185 ? -1.390 19.012 -11.049 1.00 56.21 380 GLY B CA 1
ATOM 2735 C C . GLY B 1 185 ? -2.247 18.060 -11.854 1.00 58.24 380 GLY B C 1
ATOM 2736 O O . GLY B 1 185 ? -3.389 18.375 -12.198 1.00 55.94 380 GLY B O 1
ATOM 2737 N N . ALA B 1 186 ? -1.697 16.892 -12.162 1.00 58.09 381 ALA B N 1
ATOM 2738 C CA . ALA B 1 186 ? -2.453 15.872 -12.867 1.00 53.52 381 ALA B CA 1
ATOM 2739 C C . ALA B 1 186 ? -3.661 15.461 -12.038 1.00 54.16 381 ALA B C 1
ATOM 2740 O O . ALA B 1 186 ? -3.579 15.392 -10.814 1.00 58.10 381 ALA B O 1
ATOM 2742 N N . GLY B 1 187 ? -4.784 15.211 -12.706 1.00 52.30 382 GLY B N 1
ATOM 2743 C CA . GLY B 1 187 ? -5.989 14.736 -12.048 1.00 53.50 382 GLY B CA 1
ATOM 2744 C C . GLY B 1 187 ? -6.755 15.794 -11.274 1.00 54.96 382 GLY B C 1
ATOM 2745 O O . GLY B 1 187 ? -7.788 15.504 -10.675 1.00 57.91 382 GLY B O 1
ATOM 2746 N N . ALA B 1 188 ? -6.248 17.021 -11.286 1.00 53.52 383 ALA B N 1
ATOM 2747 C CA . ALA B 1 188 ? -6.851 18.103 -10.523 1.00 56.43 383 ALA B CA 1
ATOM 2748 C C . ALA B 1 188 ? -8.282 18.371 -10.973 1.00 56.54 383 ALA B C 1
ATOM 2749 O O . ALA B 1 188 ? -8.536 18.606 -12.157 1.00 57.02 383 ALA B O 1
ATOM 2751 N N . VAL B 1 189 ? -9.212 18.327 -10.025 1.00 52.96 384 VAL B N 1
ATOM 2752 C CA . VAL B 1 189 ? -10.613 18.589 -10.317 1.00 53.47 384 VAL B CA 1
ATOM 2753 C C . VAL B 1 189 ? -10.975 19.994 -9.862 1.00 56.62 384 VAL B C 1
ATOM 2754 O O . VAL B 1 189 ? -11.307 20.211 -8.701 1.00 60.98 384 VAL B O 1
ATOM 2758 N N . ILE B 1 190 ? -10.914 20.945 -10.782 1.00 53.05 385 ILE B N 1
ATOM 2759 C CA . ILE B 1 190 ? -11.103 22.351 -10.445 1.00 55.55 385 ILE B CA 1
ATOM 2760 C C . ILE B 1 190 ? -12.567 22.771 -10.390 1.00 58.80 385 ILE B C 1
ATOM 2761 O O . ILE B 1 190 ? -13.192 23.020 -11.420 1.00 62.34 385 ILE B O 1
ATOM 2766 N N . VAL B 1 191 ? -13.105 22.868 -9.178 1.00 66.88 386 VAL B N 1
ATOM 2767 C CA . VAL B 1 191 ? -14.523 23.167 -9.000 1.00 69.15 386 VAL B CA 1
ATOM 2768 C C . VAL B 1 191 ? -14.793 24.535 -8.384 1.00 67.29 386 VAL B C 1
ATOM 2769 O O . VAL B 1 191 ? -15.932 24.851 -8.050 1.00 71.03 386 VAL B O 1
ATOM 2773 N N . CYS B 1 192 ? -13.744 25.339 -8.240 1.00 67.62 387 CYS B N 1
ATOM 2774 C CA . CYS B 1 192 ? -13.878 26.721 -7.778 1.00 67.94 387 CYS B CA 1
ATOM 2775 C C . CYS B 1 192 ? -12.702 27.532 -8.316 1.00 64.82 387 CYS B C 1
ATOM 2776 O O . CYS B 1 192 ? -11.719 26.950 -8.774 1.00 61.63 387 CYS B O 1
ATOM 2779 N N . ASP B 1 193 ? -12.794 28.861 -8.258 1.00 63.43 388 ASP B N 1
ATOM 2780 C CA . ASP B 1 193 ? -11.771 29.710 -8.866 1.00 61.06 388 ASP B CA 1
ATOM 2781 C C . ASP B 1 193 ? -10.379 29.495 -8.272 1.00 62.32 388 ASP B C 1
ATOM 2782 O O . ASP B 1 193 ? -10.245 29.032 -7.144 1.00 64.17 388 ASP B O 1
ATOM 2787 N N . ILE B 1 194 ? -9.346 29.810 -9.050 1.00 64.30 389 ILE B N 1
ATOM 2788 C CA . ILE B 1 194 ? -7.967 29.696 -8.581 1.00 65.22 389 ILE B CA 1
ATOM 2789 C C . ILE B 1 194 ? -7.260 31.039 -8.751 1.00 67.84 389 ILE B C 1
ATOM 2790 O O . ILE B 1 194 ? -7.224 31.596 -9.853 1.00 65.39 389 ILE B O 1
ATOM 2795 N N . PRO B 1 195 ? -6.700 31.567 -7.652 1.00 67.73 390 PRO B N 1
ATOM 2796 C CA . PRO B 1 195 ? -5.982 32.852 -7.623 1.00 66.29 390 PRO B CA 1
ATOM 2797 C C . PRO B 1 195 ? -4.579 32.752 -8.235 1.00 66.45 390 PRO B C 1
ATOM 2798 O O . PRO B 1 195 ? -3.988 31.663 -8.207 1.00 66.65 390 PRO B O 1
ATOM 2802 N N . ASP B 1 196 ? -4.062 33.864 -8.764 1.00 58.54 391 ASP B N 1
ATOM 2803 C CA . ASP B 1 196 ? -2.743 33.892 -9.407 1.00 60.69 391 ASP B CA 1
ATOM 2804 C C . ASP B 1 196 ? -1.649 33.206 -8.590 1.00 62.16 391 ASP B C 1
ATOM 2805 O O . ASP B 1 196 ? -1.635 33.292 -7.364 1.00 68.52 391 ASP B O 1
ATOM 2810 N N . GLY B 1 197 ? -0.744 32.515 -9.278 1.00 60.57 392 GLY B N 1
ATOM 2811 C CA . GLY B 1 197 ? 0.427 31.927 -8.648 1.00 57.79 392 GLY B CA 1
ATOM 2812 C C . GLY B 1 197 ? 0.196 30.624 -7.906 1.00 60.79 392 GLY B C 1
ATOM 2813 O O . GLY B 1 197 ? 1.138 29.859 -7.664 1.00 60.11 392 GLY B O 1
ATOM 2814 N N . MET B 1 198 ? -1.055 30.359 -7.547 1.00 57.17 393 MET B N 1
ATOM 2815 C CA . MET B 1 198 ? -1.363 29.188 -6.734 1.00 60.54 393 MET B CA 1
ATOM 2816 C C . MET B 1 198 ? -0.994 27.881 -7.438 1.00 63.06 393 MET B C 1
ATOM 2817 O O . MET B 1 198 ? -1.083 27.774 -8.660 1.00 65.89 393 MET B O 1
ATOM 2820 N N . THR B 1 199 ? -0.565 26.898 -6.655 1.00 63.67 394 THR B N 1
ATOM 2821 C CA . THR B 1 199 ? -0.375 25.538 -7.143 1.00 61.41 394 THR B CA 1
ATOM 2822 C C . THR B 1 199 ? -1.335 24.611 -6.419 1.00 64.44 394 THR B C 1
ATOM 2823 O O . THR B 1 199 ? -1.252 24.450 -5.200 1.00 67.57 394 THR B O 1
ATOM 2827 N N . VAL B 1 200 ? -2.236 23.996 -7.178 1.00 65.18 395 VAL B N 1
ATOM 2828 C CA . VAL B 1 200 ? -3.299 23.175 -6.607 1.00 65.02 395 VAL B CA 1
ATOM 2829 C C . VAL B 1 200 ? -3.236 21.726 -7.089 1.00 63.45 395 VAL B C 1
ATOM 2830 O O . VAL B 1 200 ? -2.423 21.383 -7.948 1.00 69.82 395 VAL B O 1
ATOM 2834 N N . ALA B 1 201 ? -4.108 20.890 -6.534 1.00 62.90 396 ALA B N 1
ATOM 2835 C CA . ALA B 1 201 ? -4.122 19.451 -6.805 1.00 62.09 396 ALA B CA 1
ATOM 2836 C C . ALA B 1 201 ? -5.236 18.747 -6.025 1.00 61.02 396 ALA B C 1
ATOM 2837 O O . ALA B 1 201 ? -5.815 19.310 -5.095 1.00 63.93 396 ALA B O 1
ATOM 2839 N N . GLY B 1 202 ? -5.536 17.515 -6.415 1.00 59.95 397 GLY B N 1
ATOM 2840 C CA . GLY B 1 202 ? -6.501 16.698 -5.702 1.00 55.01 397 GLY B CA 1
ATOM 2841 C C . GLY B 1 202 ? -7.940 16.865 -6.139 1.00 56.56 397 GLY B C 1
ATOM 2842 O O . GLY B 1 202 ? -8.273 17.719 -6.957 1.00 59.37 397 GLY B O 1
ATOM 2843 N N . ASN B 1 203 ? -8.800 16.033 -5.571 1.00 59.38 398 ASN B N 1
ATOM 2844 C CA . ASN B 1 203 ? -10.218 16.011 -5.900 1.00 62.02 398 ASN B CA 1
ATOM 2845 C C . ASN B 1 203 ? -11.068 16.373 -4.676 1.00 64.19 398 ASN B C 1
ATOM 2846 O O . ASN B 1 203 ? -11.345 15.510 -3.839 1.00 67.64 398 ASN B O 1
ATOM 2851 N N . PRO B 1 204 ? -11.506 17.638 -4.568 1.00 63.70 399 PRO B N 1
ATOM 2852 C CA . PRO B 1 204 ? -11.323 18.755 -5.495 1.00 64.16 399 PRO B CA 1
ATOM 2853 C C . PRO B 1 204 ? -9.979 19.442 -5.329 1.00 62.85 399 PRO B C 1
ATOM 2854 O O . PRO B 1 204 ? -9.285 19.220 -4.336 1.00 62.99 399 PRO B O 1
ATOM 2858 N N . ALA B 1 205 ? -9.630 20.278 -6.303 1.00 63.74 400 ALA B N 1
ATOM 2859 C CA . ALA B 1 205 ? -8.331 20.940 -6.330 1.00 64.61 400 ALA B CA 1
ATOM 2860 C C . ALA B 1 205 ? -8.167 21.930 -5.186 1.00 69.02 400 ALA B C 1
ATOM 2861 O O . ALA B 1 205 ? -8.872 22.936 -5.098 1.00 68.07 400 ALA B O 1
ATOM 2863 N N . LYS B 1 206 ? -7.223 21.631 -4.307 1.00 71.05 401 LYS B N 1
ATOM 2864 C CA . LYS B 1 206 ? -6.903 22.519 -3.205 1.00 70.32 401 LYS B CA 1
ATOM 2865 C C . LYS B 1 206 ? -5.419 22.814 -3.264 1.00 70.75 401 LYS B C 1
ATOM 2866 O O . LYS B 1 206 ? -4.658 22.042 -3.846 1.00 64.43 401 LYS B O 1
ATOM 2872 N N . PRO B 1 207 ? -5.006 23.950 -2.685 1.00 76.34 402 PRO B N 1
ATOM 2873 C CA . PRO B 1 207 ? -3.578 24.263 -2.584 1.00 74.01 402 PRO B CA 1
ATOM 2874 C C . PRO B 1 207 ? -2.820 23.130 -1.901 1.00 73.76 402 PRO B C 1
ATOM 2875 O O . PRO B 1 207 ? -3.385 22.433 -1.055 1.00 71.36 402 PRO B O 1
ATOM 2879 N N . LEU B 1 208 ? -1.561 22.943 -2.281 1.00 75.56 403 LEU B N 1
ATOM 2880 C CA . LEU B 1 208 ? -0.714 21.932 -1.657 1.00 80.79 403 LEU B CA 1
ATOM 2881 C C . LEU B 1 208 ? -0.073 22.453 -0.373 1.00 88.52 403 LEU B C 1
ATOM 2882 O O . LEU B 1 208 ? -0.612 22.304 0.728 1.00 91.61 403 LEU B O 1
ATOM 2888 N N . GLY C 1 3 ? -35.657 13.390 -47.420 1.00 64.36 198 GLY C N 1
ATOM 2889 C CA . GLY C 1 3 ? -35.272 13.874 -46.105 1.00 60.72 198 GLY C CA 1
ATOM 2890 C C . GLY C 1 3 ? -35.258 15.390 -45.995 1.00 61.71 198 GLY C C 1
ATOM 2891 O O . GLY C 1 3 ? -34.810 16.067 -46.925 1.00 60.38 198 GLY C O 1
ATOM 2892 N N . ASN C 1 4 ? -35.738 15.916 -44.860 1.00 60.49 199 ASN C N 1
ATOM 2893 C CA . ASN C 1 4 ? -35.754 17.362 -44.602 1.00 58.44 199 ASN C CA 1
ATOM 2894 C C . ASN C 1 4 ? -34.415 18.047 -44.855 1.00 55.50 199 ASN C C 1
ATOM 2895 O O . ASN C 1 4 ? -33.366 17.536 -44.480 1.00 53.48 199 ASN C O 1
ATOM 2900 N N . ARG C 1 5 ? -34.462 19.213 -45.486 1.00 56.91 200 ARG C N 1
ATOM 2901 C CA . ARG C 1 5 ? -33.245 19.913 -45.878 1.00 55.76 200 ARG C CA 1
ATOM 2902 C C . ARG C 1 5 ? -32.967 21.113 -44.981 1.00 53.98 200 ARG C C 1
ATOM 2903 O O . ARG C 1 5 ? -32.087 21.925 -45.266 1.00 53.19 200 ARG C O 1
ATOM 2911 N N . LYS C 1 6 ? -33.723 21.200 -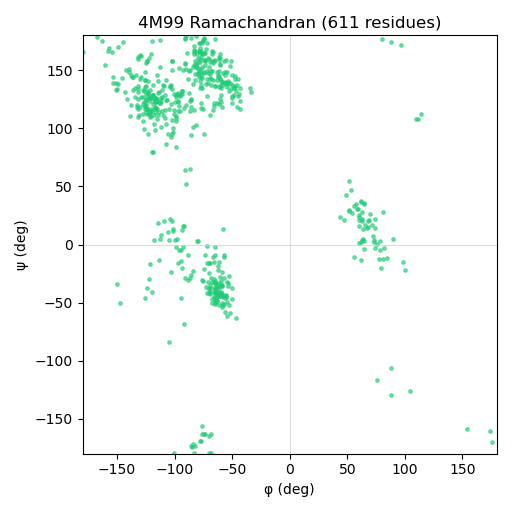43.891 1.00 50.62 201 LYS C N 1
ATOM 2912 C CA . LYS C 1 6 ? -33.592 22.271 -42.922 1.00 49.78 201 LYS C CA 1
ATOM 2913 C C . LYS C 1 6 ? -33.691 21.675 -41.520 1.00 51.54 201 LYS C C 1
ATOM 2914 O O . LYS C 1 6 ? -34.429 20.718 -41.297 1.00 50.13 201 LYS C O 1
ATOM 2920 N N . LEU C 1 7 ? -32.952 22.255 -40.580 1.00 49.19 202 LEU C N 1
ATOM 2921 C CA . LEU C 1 7 ? -32.962 21.815 -39.194 1.00 48.39 202 LEU C CA 1
ATOM 2922 C C . LEU C 1 7 ? -33.135 23.017 -38.281 1.00 49.27 202 LEU C C 1
ATOM 2923 O O . LEU C 1 7 ? -32.511 24.054 -38.490 1.00 51.32 202 LEU C O 1
ATOM 2928 N N . ALA C 1 8 ? -33.979 22.885 -37.267 1.00 51.10 203 ALA C N 1
ATOM 2929 C CA . ALA C 1 8 ? -34.132 23.951 -36.280 1.00 51.10 203 ALA C CA 1
ATOM 2930 C C . ALA C 1 8 ? -33.472 23.516 -35.001 1.00 47.64 203 ALA C C 1
ATOM 2931 O O . ALA C 1 8 ? -33.794 22.453 -34.482 1.00 51.60 203 ALA C O 1
ATOM 2933 N N . VAL C 1 9 ? -32.544 24.321 -34.496 1.00 45.66 204 VAL C N 1
ATOM 2934 C CA . VAL C 1 9 ? -31.897 24.000 -33.232 1.00 50.82 204 VAL C CA 1
ATOM 2935 C C . VAL C 1 9 ? -32.543 24.786 -32.092 1.00 56.16 204 VAL C C 1
ATOM 2936 O O . VAL C 1 9 ? -32.393 26.008 -31.998 1.00 56.04 204 VAL C O 1
ATOM 2940 N N . ILE C 1 10 ? -33.276 24.083 -31.236 1.00 51.96 205 ILE C N 1
ATOM 2941 C CA . ILE C 1 10 ? -33.919 24.723 -30.093 1.00 52.72 205 ILE C CA 1
ATOM 2942 C C . ILE C 1 10 ? -32.917 24.852 -28.950 1.00 52.10 205 ILE C C 1
ATOM 2943 O O . ILE C 1 10 ? -32.447 23.853 -28.408 1.00 52.32 205 ILE C O 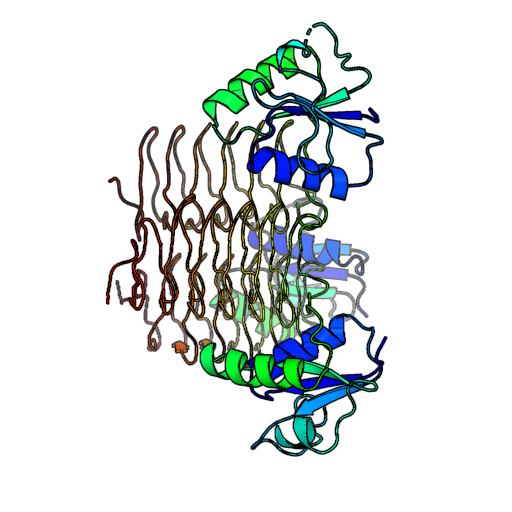1
ATOM 2948 N N . GLY C 1 11 ? -32.599 26.091 -28.586 1.00 52.69 206 GLY C N 1
ATOM 2949 C CA . GLY C 1 11 ? -31.613 26.358 -27.557 1.00 48.21 206 GLY C CA 1
ATOM 2950 C C . GLY C 1 11 ? -30.427 27.034 -28.195 1.00 58.17 206 GLY C C 1
ATOM 2951 O O . GLY C 1 11 ? -29.724 26.416 -28.994 1.00 61.59 206 GLY C O 1
ATOM 2952 N N . ALA C 1 12 ? -30.206 28.306 -27.872 1.00 59.50 207 ALA C N 1
ATOM 2953 C CA . ALA C 1 12 ? -29.160 29.074 -28.547 1.00 54.58 207 ALA C CA 1
ATOM 2954 C C . ALA C 1 12 ? -28.037 29.482 -27.605 1.00 56.94 207 ALA C C 1
ATOM 2955 O O . ALA C 1 12 ? -27.263 30.394 -27.908 1.00 62.97 207 ALA C O 1
ATOM 2957 N N . GLY C 1 13 ? -27.951 28.804 -26.463 1.00 52.96 208 GLY C N 1
ATOM 2958 C CA . GLY C 1 13 ? -26.858 29.014 -25.541 1.00 45.33 208 GLY C CA 1
ATOM 2959 C C . GLY C 1 13 ? -25.598 28.349 -26.051 1.00 51.02 208 GLY C C 1
ATOM 2960 O O . GLY C 1 13 ? -25.499 28.005 -27.236 1.00 50.73 208 GLY C O 1
ATOM 2961 N N . GLY C 1 14 ? -24.629 28.173 -25.157 1.00 50.53 209 GLY C N 1
ATOM 2962 C CA . GLY C 1 14 ? -23.363 27.557 -25.505 1.00 49.30 209 GLY C CA 1
ATOM 2963 C C . GLY C 1 14 ? -23.582 26.203 -26.147 1.00 53.00 209 GLY C C 1
ATOM 2964 O O . GLY C 1 14 ? -23.035 25.907 -27.213 1.00 49.33 209 GLY C O 1
ATOM 2965 N N . HIS C 1 15 ? -24.408 25.390 -25.497 1.00 49.66 210 HIS C N 1
ATOM 2966 C CA . HIS C 1 15 ? -24.692 24.050 -25.976 1.00 50.18 210 HIS C CA 1
ATOM 2967 C C . HIS C 1 15 ? -25.211 24.070 -27.413 1.00 48.16 210 HIS C C 1
ATOM 2968 O O . HIS C 1 15 ? -24.753 23.299 -28.256 1.00 47.23 210 HIS C O 1
ATOM 2975 N N . GLY C 1 16 ? -26.140 24.978 -27.688 1.00 49.47 211 GLY C N 1
ATOM 2976 C CA . GLY C 1 16 ? -26.706 25.125 -29.020 1.00 48.75 211 GLY C CA 1
ATOM 2977 C C . GLY C 1 16 ? -25.680 25.495 -30.074 1.00 49.36 211 GLY C C 1
ATOM 2978 O O . GLY C 1 16 ? -25.791 25.090 -31.231 1.00 49.47 211 GLY C O 1
ATOM 2979 N N . LYS C 1 17 ? -24.676 26.268 -29.675 1.00 50.06 212 LYS C N 1
ATOM 2980 C CA . LYS C 1 17 ? -23.624 26.667 -30.599 1.00 49.20 212 LYS C CA 1
ATOM 2981 C C . LYS C 1 17 ? -22.850 25.442 -31.040 1.00 50.07 212 LYS C C 1
ATOM 2982 O O . LYS C 1 17 ? -22.560 25.262 -32.230 1.00 49.65 212 LYS C O 1
ATOM 2988 N N . VAL C 1 18 ? -22.526 24.593 -30.072 1.00 49.55 213 VAL C N 1
ATOM 2989 C CA . VAL C 1 18 ? -21.840 23.346 -30.373 1.00 48.77 213 VAL C CA 1
ATOM 2990 C C . VAL C 1 18 ? -22.713 22.425 -31.240 1.00 50.13 213 VAL C C 1
ATOM 2991 O O . VAL C 1 18 ? -22.221 21.814 -32.195 1.00 49.97 213 VAL C O 1
ATOM 2995 N N . VAL C 1 19 ? -24.005 22.345 -30.934 1.00 46.24 214 VAL C N 1
ATOM 2996 C CA . VAL C 1 19 ? -24.880 21.464 -31.699 1.00 46.14 214 VAL C CA 1
ATOM 2997 C C . VAL C 1 19 ? -25.044 21.954 -33.132 1.00 46.78 214 VAL C C 1
ATOM 2998 O O . VAL C 1 19 ? -24.944 21.166 -34.065 1.00 51.63 214 VAL C O 1
ATOM 3002 N N . ALA C 1 20 ? -25.298 23.248 -33.315 1.00 50.13 215 ALA C N 1
ATOM 3003 C CA . ALA C 1 20 ? -25.463 23.786 -34.663 1.00 47.17 215 ALA C CA 1
ATOM 3004 C C . ALA C 1 20 ? -24.178 23.622 -35.473 1.00 48.10 215 ALA C C 1
ATOM 3005 O O . ALA C 1 20 ? -24.230 23.343 -36.681 1.00 50.05 215 ALA C O 1
ATOM 3007 N N . GLU C 1 21 ? -23.026 23.787 -34.823 1.00 42.73 216 GLU C N 1
ATOM 3008 C CA . GLU C 1 21 ? -21.771 23.537 -35.522 1.00 46.47 216 GLU C CA 1
ATOM 3009 C C . GLU C 1 21 ? -21.634 22.062 -35.910 1.00 46.15 216 GLU C C 1
ATOM 3010 O O . GLU C 1 21 ? -21.122 21.749 -36.987 1.00 42.32 216 GLU C O 1
ATOM 3016 N N . LEU C 1 22 ? -22.114 21.170 -35.041 1.00 46.20 217 LEU C N 1
ATOM 3017 C CA . LEU C 1 22 ? -22.115 19.730 -35.319 1.00 45.56 217 LEU C CA 1
ATOM 3018 C C . LEU C 1 22 ? -22.915 19.440 -36.579 1.00 43.81 217 LEU C C 1
ATOM 3019 O O . LEU C 1 22 ? -22.440 18.732 -37.477 1.00 41.85 217 LEU C O 1
ATOM 3024 N N . ALA C 1 23 ? -24.129 19.978 -36.643 1.00 41.36 218 ALA C N 1
ATOM 3025 C CA . ALA C 1 23 ? -24.995 19.741 -37.802 1.00 43.69 218 ALA C CA 1
ATOM 3026 C C . ALA C 1 23 ? -24.412 20.351 -39.058 1.00 43.23 218 ALA C C 1
ATOM 3027 O O . ALA C 1 23 ? -24.492 19.763 -40.140 1.00 49.05 218 ALA C O 1
ATOM 3029 N N . ALA C 1 24 ? -23.827 21.534 -38.912 1.00 44.69 219 ALA C N 1
ATOM 3030 C CA . ALA C 1 24 ? -23.138 22.186 -40.019 1.00 45.14 219 ALA C CA 1
ATOM 3031 C C . ALA C 1 24 ? -22.009 21.290 -40.534 1.00 47.27 219 ALA C C 1
ATOM 3032 O O . ALA C 1 24 ? -21.847 21.122 -41.751 1.00 45.86 219 ALA C O 1
ATOM 3034 N N . ALA C 1 25 ? -21.253 20.688 -39.613 1.00 42.36 220 ALA C N 1
ATOM 3035 C CA . ALA C 1 25 ? -20.162 19.784 -39.998 1.00 41.16 220 ALA C CA 1
ATOM 3036 C C . ALA C 1 25 ? -20.660 18.548 -40.762 1.00 42.66 220 ALA C C 1
ATOM 3037 O O . ALA C 1 25 ? -19.887 17.864 -41.422 1.00 44.02 220 ALA C O 1
ATOM 3039 N N . LEU C 1 26 ? -21.948 18.253 -40.658 1.00 44.70 221 LEU C N 1
ATOM 3040 C CA . LEU C 1 26 ? -22.498 17.100 -41.345 1.00 44.46 221 LEU C CA 1
ATOM 3041 C C . LEU C 1 26 ? -22.645 17.435 -42.813 1.00 47.11 221 LEU C C 1
ATOM 3042 O O . LEU C 1 26 ? -22.541 16.562 -43.666 1.00 49.52 221 LEU C O 1
ATOM 3047 N N . GLY C 1 27 ? -22.893 18.708 -43.096 1.00 47.19 222 GLY C N 1
ATOM 3048 C CA . GLY C 1 27 ? -22.972 19.191 -44.463 1.00 49.02 222 GLY C CA 1
ATOM 3049 C C . GLY C 1 27 ? -24.120 18.621 -45.271 1.00 47.85 222 GLY C C 1
ATOM 3050 O O . GLY C 1 27 ? -23.974 18.414 -46.463 1.00 52.07 222 GLY C O 1
ATOM 3051 N N . THR C 1 28 ? -25.261 18.373 -44.632 1.00 49.81 223 THR C N 1
ATOM 3052 C CA . THR C 1 28 ? -26.378 17.732 -45.315 1.00 49.67 223 THR C CA 1
ATOM 3053 C C . THR C 1 28 ? -27.623 18.597 -45.295 1.00 51.09 223 THR C C 1
ATOM 3054 O O . THR C 1 28 ? -28.555 18.373 -46.060 1.00 52.82 223 THR C O 1
ATOM 3058 N N . TYR C 1 29 ? -27.651 19.588 -44.421 1.00 52.04 224 TYR C N 1
ATOM 3059 C CA . TYR C 1 29 ? -28.771 20.511 -44.437 1.00 49.21 224 TYR C CA 1
ATOM 3060 C C . TYR C 1 29 ? -28.451 21.689 -45.340 1.00 51.12 224 TYR C C 1
ATOM 3061 O O . TYR C 1 29 ? -27.285 21.988 -45.572 1.00 55.57 224 TYR C O 1
ATOM 3070 N N . GLY C 1 30 ? -29.485 22.340 -45.865 1.00 53.96 225 GLY C N 1
ATOM 3071 C CA . GLY C 1 30 ? -29.307 23.525 -46.685 1.00 49.67 225 GLY C CA 1
ATOM 3072 C C . GLY C 1 30 ? -29.414 24.750 -45.800 1.00 52.94 225 GLY C C 1
ATOM 3073 O O . GLY C 1 30 ? -28.945 25.837 -46.148 1.00 59.03 225 GLY C O 1
ATOM 3074 N N . GLU C 1 31 ? -30.040 24.574 -44.644 1.00 46.74 226 GLU C N 1
ATOM 3075 C CA . GLU C 1 31 ? -30.147 25.657 -43.686 1.00 55.13 226 GLU C CA 1
ATOM 3076 C C . GLU C 1 31 ? -30.294 25.145 -42.262 1.00 53.94 226 GLU C C 1
ATOM 3077 O O . GLU C 1 31 ? -31.005 24.170 -42.009 1.00 54.90 226 GLU C O 1
ATOM 3083 N N . ILE C 1 32 ? -29.608 25.806 -41.337 1.00 49.80 227 ILE C N 1
ATOM 3084 C CA . ILE C 1 32 ? -29.700 25.463 -39.928 1.00 49.15 227 ILE C CA 1
ATOM 3085 C C . ILE C 1 32 ? -30.045 26.733 -39.170 1.00 53.98 227 ILE C C 1
ATOM 3086 O O . ILE C 1 32 ? -29.336 27.741 -39.264 1.00 53.85 227 ILE C O 1
ATOM 3091 N N . VAL C 1 33 ? -31.152 26.694 -38.438 1.00 51.81 228 VAL C N 1
ATOM 3092 C CA . VAL C 1 33 ? -31.647 27.885 -37.770 1.00 51.87 228 VAL C CA 1
ATOM 3093 C C . VAL C 1 33 ? -31.796 27.621 -36.286 1.00 51.12 228 VAL C C 1
ATOM 3094 O O . VAL C 1 33 ? -31.891 26.463 -35.866 1.00 54.73 228 VAL C O 1
ATOM 3098 N N . PHE C 1 34 ? -31.797 28.688 -35.492 1.00 52.92 229 PHE C N 1
ATOM 3099 C CA . PHE C 1 34 ? -31.997 28.570 -34.048 1.00 54.29 229 PHE C CA 1
ATOM 3100 C C . PHE C 1 34 ? -33.418 28.944 -33.633 1.00 55.15 229 PHE C C 1
ATOM 3101 O O . PHE C 1 34 ? -34.058 29.772 -34.270 1.00 57.70 229 PHE C O 1
ATOM 3109 N N . LEU C 1 35 ? -33.902 28.336 -32.557 1.00 58.69 230 LEU C N 1
ATOM 3110 C CA . LEU C 1 35 ? -35.065 28.851 -31.837 1.00 56.39 230 LEU C CA 1
ATOM 3111 C C . LEU C 1 35 ? -34.643 29.125 -30.412 1.00 60.21 230 LEU C C 1
ATOM 3112 O O . LEU C 1 35 ? -33.994 28.283 -29.776 1.00 60.37 230 LEU C O 1
ATOM 3117 N N . ASP C 1 36 ? -35.003 30.295 -29.902 1.00 60.65 231 ASP C N 1
ATOM 3118 C CA . ASP C 1 36 ? -34.680 30.622 -28.524 1.00 59.46 231 ASP C CA 1
ATOM 3119 C C . ASP C 1 36 ? -35.681 31.625 -27.976 1.00 61.96 231 ASP C C 1
ATOM 3120 O O . ASP C 1 36 ? -36.149 32.503 -28.687 1.00 63.28 231 ASP C O 1
ATOM 3125 N N . ASP C 1 37 ? -36.005 31.493 -26.699 1.00 64.60 232 ASP C N 1
ATOM 3126 C CA . ASP C 1 37 ? -37.044 32.311 -26.100 1.00 61.99 232 ASP C CA 1
ATOM 3127 C C . ASP C 1 37 ? -36.544 33.698 -25.714 1.00 62.98 232 ASP C C 1
ATOM 3128 O O . ASP C 1 37 ? -37.299 34.505 -25.170 1.00 64.62 232 ASP C O 1
ATOM 3133 N N . ARG C 1 38 ? -35.283 33.987 -26.020 1.00 61.32 233 ARG C N 1
ATOM 3134 C CA . ARG C 1 38 ? -34.663 35.204 -25.515 1.00 60.91 233 ARG C CA 1
ATOM 3135 C C . ARG C 1 38 ? -33.645 35.776 -26.499 1.00 62.93 233 ARG C C 1
ATOM 3136 O O . ARG C 1 38 ? -33.679 36.960 -26.833 1.00 66.91 233 ARG C O 1
ATOM 3144 N N . THR C 1 39 ? -32.742 34.929 -26.969 1.00 60.98 234 THR C N 1
ATOM 3145 C CA . THR C 1 39 ? -31.724 35.358 -27.911 1.00 57.83 234 THR C CA 1
ATOM 3146 C C . THR C 1 39 ? -32.369 35.781 -29.226 1.00 62.75 234 THR C C 1
ATOM 3147 O O . THR C 1 39 ? -33.273 35.106 -29.730 1.00 65.54 234 THR C O 1
ATOM 3151 N N . GLN C 1 40 ? -31.911 36.902 -29.774 1.00 61.53 235 GLN C N 1
ATOM 3152 C CA . GLN C 1 40 ? -32.485 37.443 -30.997 1.00 57.91 235 GLN C CA 1
ATOM 3153 C C . GLN C 1 40 ? -31.407 37.578 -32.064 1.00 62.24 235 GLN C C 1
ATOM 3154 O O . GLN C 1 40 ? -30.221 37.587 -31.756 1.00 65.02 235 GLN C O 1
ATOM 3157 N N . GLY C 1 41 ? -31.821 37.667 -33.322 1.00 60.11 236 GLY C N 1
ATOM 3158 C CA . GLY C 1 41 ? -30.897 37.957 -34.400 1.00 58.45 236 GLY C CA 1
ATOM 3159 C C . GLY C 1 41 ? -30.203 36.770 -35.039 1.00 64.16 236 GLY C C 1
ATOM 3160 O O . GLY C 1 41 ? -30.809 36.022 -35.814 1.00 63.95 236 GLY C O 1
ATOM 3161 N N . SER C 1 42 ? -28.919 36.616 -34.722 1.00 66.30 237 SER C N 1
ATOM 3162 C CA . SER C 1 42 ? -28.067 35.601 -35.339 1.00 63.06 237 SER C CA 1
ATOM 3163 C C . SER C 1 42 ? -26.968 35.155 -34.372 1.00 67.45 237 SER C C 1
ATOM 3164 O O . SER C 1 42 ? -26.306 35.980 -33.736 1.00 67.42 237 SER C O 1
ATOM 3167 N N . VAL C 1 43 ? -26.778 33.846 -34.258 1.00 64.77 238 VAL C N 1
ATOM 3168 C CA . VAL C 1 43 ? -25.704 33.307 -33.431 1.00 60.83 238 VAL C CA 1
ATOM 3169 C C . VAL C 1 43 ? -24.727 32.554 -34.313 1.00 58.00 238 VAL C C 1
ATOM 3170 O O . VAL C 1 43 ? -25.103 31.577 -34.959 1.00 59.65 238 VAL C O 1
ATOM 3174 N N . ASN C 1 44 ? -23.488 33.032 -34.366 1.00 57.13 239 ASN C N 1
ATOM 3175 C CA . ASN C 1 44 ? -22.412 32.298 -35.012 1.00 59.05 239 ASN C CA 1
ATOM 3176 C C . ASN C 1 44 ? -22.680 32.109 -36.495 1.00 58.48 239 ASN C C 1
ATOM 3177 O O . ASN C 1 44 ? -22.137 31.203 -37.123 1.00 60.86 239 ASN C O 1
ATOM 3182 N N . GLY C 1 45 ? -23.537 32.967 -37.041 1.00 59.80 240 GLY C N 1
ATOM 3183 C CA . GLY C 1 45 ? -23.911 32.917 -38.442 1.00 52.68 240 GLY C CA 1
ATOM 3184 C C . GLY C 1 45 ? -25.236 32.212 -38.624 1.00 53.15 240 GLY C C 1
ATOM 3185 O O . GLY C 1 45 ? -25.847 32.287 -39.683 1.00 55.42 240 GLY C O 1
ATOM 3186 N N . PHE C 1 46 ? -25.676 31.511 -37.586 1.00 54.37 241 PHE C N 1
ATOM 3187 C CA . PHE C 1 46 ? -26.956 30.821 -37.638 1.00 54.86 241 PHE C CA 1
ATOM 3188 C C . PHE C 1 46 ? -28.073 31.770 -37.214 1.00 57.30 241 PHE C C 1
ATOM 3189 O O . PHE C 1 46 ? -28.034 32.356 -36.124 1.00 57.09 241 PHE C O 1
ATOM 3197 N N . PRO C 1 47 ? -29.066 31.950 -38.086 1.00 52.33 242 PRO C N 1
ATOM 3198 C CA . PRO C 1 47 ? -30.170 32.839 -37.733 1.00 53.70 242 PRO C CA 1
ATOM 3199 C C . PRO C 1 47 ? -31.077 32.241 -36.672 1.00 58.79 242 PRO C C 1
ATOM 3200 O O . PRO C 1 47 ? -31.523 31.105 -36.821 1.00 58.35 242 PRO C O 1
ATOM 3204 N N . VAL C 1 48 ? -31.318 33.005 -35.608 1.00 58.81 243 VAL C N 1
ATOM 3205 C CA . VAL C 1 48 ? -32.370 32.710 -34.652 1.00 53.58 243 VAL C CA 1
ATOM 3206 C C . VAL C 1 48 ? -33.665 33.237 -35.251 1.00 57.93 243 VAL C C 1
ATOM 3207 O O . VAL C 1 48 ? -33.907 34.439 -35.232 1.00 61.69 243 VAL C O 1
ATOM 3211 N N . ILE C 1 49 ? -34.493 32.341 -35.784 1.00 57.08 244 ILE C N 1
ATOM 3212 C CA . ILE C 1 49 ? -35.682 32.740 -36.533 1.00 53.00 244 ILE C CA 1
ATOM 3213 C C . ILE C 1 49 ? -36.935 32.934 -35.673 1.00 50.80 244 ILE C C 1
ATOM 3214 O O . ILE C 1 49 ? -37.956 33.415 -36.160 1.00 55.07 244 ILE C O 1
ATOM 3219 N N . GLY C 1 50 ? -36.872 32.561 -34.402 1.00 53.36 245 GLY C N 1
ATOM 3220 C CA . GLY C 1 50 ? -38.017 32.763 -33.527 1.00 53.84 245 GLY C CA 1
ATOM 3221 C C . GLY C 1 50 ? -37.848 32.208 -32.126 1.00 58.87 245 GLY C C 1
ATOM 3222 O O . GLY C 1 50 ? -36.751 31.815 -31.715 1.00 57.95 245 GLY C O 1
ATOM 3223 N N . THR C 1 51 ? -38.944 32.192 -31.377 1.00 61.80 246 THR C N 1
ATOM 3224 C CA . THR C 1 51 ? -38.978 31.496 -30.096 1.00 61.33 246 THR C CA 1
ATOM 3225 C C . THR C 1 51 ? -39.434 30.054 -30.306 1.00 61.63 246 THR C C 1
ATOM 3226 O O . THR C 1 51 ? -39.746 29.638 -31.429 1.00 62.35 246 THR C O 1
ATOM 3230 N N . THR C 1 52 ? -39.494 29.301 -29.215 1.00 63.35 247 THR C N 1
ATOM 3231 C CA . THR C 1 52 ? -39.977 27.924 -29.257 1.00 62.31 247 THR C CA 1
ATOM 3232 C C . THR C 1 52 ? -41.439 27.849 -29.711 1.00 63.82 247 THR C C 1
ATOM 3233 O O . THR C 1 52 ? -41.898 26.817 -30.188 1.00 66.70 247 THR C O 1
ATOM 3237 N N . LEU C 1 53 ? -42.162 28.952 -29.560 1.00 63.45 248 LEU C N 1
ATOM 3238 C CA . LEU C 1 53 ? -43.555 29.038 -29.986 1.00 65.10 248 LEU C CA 1
ATOM 3239 C C . LEU C 1 53 ? -43.756 28.634 -31.446 1.00 64.11 248 LEU C C 1
ATOM 3240 O O . LEU C 1 53 ? -44.798 28.086 -31.804 1.00 65.71 248 LEU C O 1
ATOM 3245 N N . LEU C 1 54 ? -42.760 28.918 -32.282 1.00 64.01 249 LEU C N 1
ATOM 3246 C CA . LEU C 1 54 ? -42.807 28.555 -33.698 1.00 64.76 249 LEU C CA 1
ATOM 3247 C C . LEU C 1 54 ? -42.963 27.048 -33.891 1.00 66.37 249 LEU C C 1
ATOM 3248 O O . LEU C 1 54 ? -43.447 26.597 -34.937 1.00 63.35 249 LEU C O 1
ATOM 3253 N N . LEU C 1 55 ? -42.546 26.281 -32.881 1.00 60.68 250 LEU C N 1
ATOM 3254 C CA . LEU C 1 55 ? -42.584 24.824 -32.941 1.00 60.48 250 LEU C CA 1
ATOM 3255 C C . LEU C 1 55 ? -44.017 24.300 -32.999 1.00 66.65 250 LEU C C 1
ATOM 3256 O O . LEU C 1 55 ? -44.326 23.415 -33.801 1.00 66.16 250 LEU C O 1
ATOM 3261 N N . GLU C 1 56 ? -44.883 24.848 -32.147 1.00 68.99 251 GLU C N 1
ATOM 3262 C CA . GLU C 1 56 ? -46.300 24.494 -32.149 1.00 64.05 251 GLU C CA 1
ATOM 3263 C C . GLU C 1 56 ? -47.080 25.338 -33.156 1.00 67.15 251 GLU C C 1
ATOM 3264 O O . GLU C 1 56 ? -48.110 24.904 -33.665 1.00 70.90 251 GLU C O 1
ATOM 3266 N N . ASN C 1 57 ? -46.576 26.533 -33.457 1.00 70.05 252 ASN C N 1
ATOM 3267 C CA . ASN C 1 57 ? -47.282 27.465 -34.344 1.00 69.85 252 ASN C CA 1
ATOM 3268 C C . ASN C 1 57 ? -46.924 27.362 -35.827 1.00 73.61 252 ASN C C 1
ATOM 3269 O O . ASN C 1 57 ? -47.744 26.932 -36.641 1.00 76.95 252 ASN C O 1
ATOM 3271 N N . SER C 1 58 ? -45.700 27.751 -36.172 1.00 70.61 253 SER C N 1
ATOM 3272 C CA . SER C 1 58 ? -45.325 27.946 -37.573 1.00 68.59 253 SER C CA 1
ATOM 3273 C C . SER C 1 58 ? -44.652 26.750 -38.278 1.00 67.52 253 SER C C 1
ATOM 3274 O O . SER C 1 58 ? -45.011 26.407 -39.407 1.00 63.99 253 SER C O 1
ATOM 3277 N N . LEU C 1 59 ? -43.684 26.126 -37.610 1.00 65.12 254 LEU C N 1
ATOM 3278 C CA . LEU C 1 59 ? -42.817 25.120 -38.230 1.00 60.56 254 LEU C CA 1
ATOM 3279 C C . LEU C 1 59 ? -43.523 23.875 -38.767 1.00 63.29 254 LEU C C 1
ATOM 3280 O O . LEU C 1 59 ? -44.377 23.285 -38.097 1.00 62.03 254 LEU C O 1
ATOM 3285 N N . SER C 1 60 ? -43.130 23.463 -39.970 1.00 60.95 255 SER C N 1
ATOM 3286 C CA . SER C 1 60 ? -43.666 22.248 -40.574 1.00 61.16 255 SER C CA 1
ATOM 3287 C C . SER C 1 60 ? -42.751 21.046 -40.368 1.00 63.38 255 SER C C 1
ATOM 3288 O O . SER C 1 60 ? -41.545 21.125 -40.618 1.00 60.57 255 SER C O 1
ATOM 3291 N N . PRO C 1 61 ? -43.319 19.922 -39.901 1.00 63.17 256 PRO C N 1
ATOM 3292 C CA . PRO C 1 61 ? -42.536 18.682 -39.808 1.00 63.43 256 PRO C CA 1
ATOM 3293 C C . PRO C 1 61 ? -42.086 18.140 -41.173 1.00 62.82 256 PRO C C 1
ATOM 3294 O O . PRO C 1 61 ? -41.268 17.225 -41.232 1.00 62.63 256 PRO C O 1
ATOM 3298 N N . GLU C 1 62 ? -42.594 18.709 -42.257 1.00 60.20 257 GLU C N 1
ATOM 3299 C CA . GLU C 1 62 ? -42.236 18.226 -43.578 1.00 62.90 257 GLU C CA 1
ATOM 3300 C C . GLU C 1 62 ? -41.081 19.041 -44.124 1.00 66.18 257 GLU C C 1
ATOM 3301 O O . GLU C 1 62 ? -40.554 18.754 -45.213 1.00 69.33 257 GLU C O 1
ATOM 3307 N N . GLN C 1 63 ? -40.693 20.064 -43.368 1.00 61.76 258 GLN C N 1
ATOM 3308 C CA . GLN C 1 63 ? -39.640 20.973 -43.803 1.00 61.43 258 GLN C CA 1
ATOM 3309 C C . GLN C 1 63 ? -38.450 20.968 -42.840 1.00 56.00 258 GLN C C 1
ATOM 3310 O O . GLN C 1 63 ? -37.298 20.982 -43.267 1.00 54.59 258 GLN C O 1
ATOM 3316 N N . PHE C 1 64 ? -38.735 20.943 -41.542 1.00 56.04 259 PHE C N 1
ATOM 3317 C CA . PHE C 1 64 ? -37.693 21.067 -40.535 1.00 50.85 259 PHE C CA 1
ATOM 3318 C C . PHE C 1 64 ? -37.516 19.810 -39.704 1.00 57.69 259 PHE C C 1
ATOM 3319 O O . PHE C 1 64 ? -38.498 19.260 -39.184 1.00 56.90 259 PHE C O 1
ATOM 3327 N N . ASP C 1 65 ? -36.267 19.362 -39.569 1.00 53.17 260 ASP C N 1
ATOM 3328 C CA . ASP C 1 65 ? -35.920 18.441 -38.498 1.00 50.78 260 ASP C CA 1
ATOM 3329 C C . ASP C 1 65 ? -35.772 19.292 -37.259 1.00 51.39 260 ASP C C 1
ATOM 3330 O O . ASP C 1 65 ? -35.580 20.504 -37.357 1.00 51.81 260 ASP C O 1
ATOM 3335 N N . ILE C 1 66 ? -35.855 18.662 -36.096 1.00 49.39 261 ILE C N 1
ATOM 3336 C CA . ILE C 1 66 ? -35.711 19.370 -34.835 1.00 51.85 261 ILE C CA 1
ATOM 3337 C C . ILE C 1 66 ? -34.620 18.719 -33.989 1.00 51.12 261 ILE C C 1
ATOM 3338 O O . ILE C 1 66 ? -34.545 17.494 -33.877 1.00 50.56 261 ILE C O 1
ATOM 3343 N N . THR C 1 67 ? -33.769 19.539 -33.393 1.00 49.35 262 THR C N 1
ATOM 3344 C CA . THR C 1 67 ? -32.943 19.051 -32.308 1.00 51.50 262 THR C CA 1
ATOM 3345 C C . THR C 1 67 ? -33.054 19.995 -31.105 1.00 47.51 262 THR C C 1
ATOM 3346 O O . THR C 1 67 ? -33.197 21.203 -31.258 1.00 49.53 262 THR C O 1
ATOM 3350 N N . VAL C 1 68 ? -33.032 19.422 -29.912 1.00 45.36 263 VAL C N 1
ATOM 3351 C CA . VAL C 1 68 ? -33.215 20.187 -28.684 1.00 48.63 263 VAL C CA 1
ATOM 3352 C C . VAL C 1 68 ? -31.876 20.335 -27.990 1.00 48.93 263 VAL C C 1
ATOM 3353 O O . VAL C 1 68 ? -31.433 19.454 -27.238 1.00 48.14 263 VAL C O 1
ATOM 3357 N N . ALA C 1 69 ? -31.229 21.456 -28.264 1.00 47.28 264 ALA C N 1
ATOM 3358 C CA . ALA C 1 69 ? -29.938 21.748 -27.682 1.00 46.44 264 ALA C CA 1
ATOM 3359 C C . ALA C 1 69 ? -30.137 22.508 -26.389 1.00 50.08 264 ALA C C 1
ATOM 3360 O O . ALA C 1 69 ? -29.760 23.674 -26.279 1.00 52.72 264 ALA C O 1
ATOM 3362 N N . VAL C 1 70 ? -30.766 21.845 -25.426 1.00 48.16 265 VAL C N 1
ATOM 3363 C CA . VAL C 1 70 ? -30.902 22.370 -24.080 1.00 43.40 265 VAL C CA 1
ATOM 3364 C C . VAL C 1 70 ? -30.173 21.410 -23.181 1.00 42.77 265 VAL C C 1
ATOM 3365 O O . VAL C 1 70 ? -30.486 20.230 -23.156 1.00 48.17 265 VAL C O 1
ATOM 3369 N N . GLY C 1 71 ? -29.198 21.911 -22.443 1.00 47.45 266 GLY C 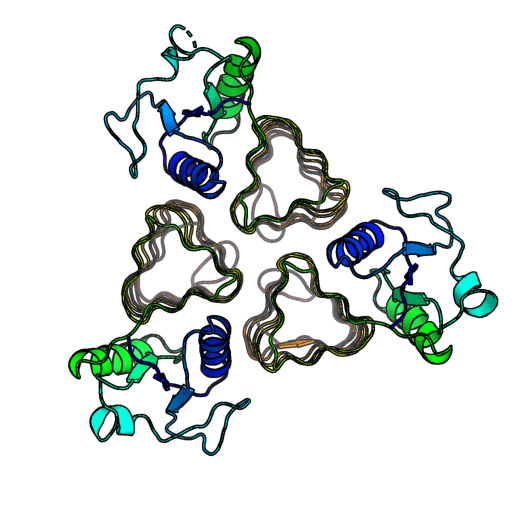N 1
ATOM 3370 C CA . GLY C 1 71 ? -28.393 21.063 -21.584 1.00 49.75 266 GLY C CA 1
ATOM 3371 C C . GLY C 1 71 ? -29.188 20.402 -20.478 1.00 53.64 266 GLY C C 1
ATOM 3372 O O . GLY C 1 71 ? -29.001 19.213 -20.175 1.00 52.08 266 GLY C O 1
ATOM 3373 N N . ASN C 1 72 ? -30.086 21.174 -19.873 1.00 53.37 267 ASN C N 1
ATOM 3374 C CA . ASN C 1 72 ? -30.872 20.664 -18.763 1.00 53.27 267 ASN C CA 1
ATOM 3375 C C . ASN C 1 72 ? -31.738 19.480 -19.193 1.00 47.23 267 ASN C C 1
ATOM 3376 O O . ASN C 1 72 ? -32.569 19.590 -20.096 1.00 49.28 267 ASN C O 1
ATOM 3381 N N . ASN C 1 73 ? -31.522 18.351 -18.533 1.00 43.94 268 ASN C N 1
ATOM 3382 C CA . ASN C 1 73 ? -32.171 17.098 -18.897 1.00 46.55 268 ASN C CA 1
ATOM 3383 C C . ASN C 1 73 ? -33.692 17.138 -18.880 1.00 52.00 268 ASN C C 1
ATOM 3384 O O . ASN C 1 73 ? -34.343 16.627 -19.802 1.00 52.27 268 ASN C O 1
ATOM 3389 N N . ARG C 1 74 ? -34.259 17.752 -17.842 1.00 58.00 269 ARG C N 1
ATOM 3390 C CA . ARG C 1 74 ? -35.711 17.759 -17.658 1.00 54.05 269 ARG C CA 1
ATOM 3391 C C . ARG C 1 74 ? -36.408 18.609 -18.716 1.00 54.73 269 ARG C C 1
ATOM 3392 O O . ARG C 1 74 ? -37.431 18.197 -19.279 1.00 56.00 269 ARG C O 1
ATOM 3395 N N . ILE C 1 75 ? -35.845 19.780 -19.006 1.00 50.97 270 ILE C N 1
ATOM 3396 C CA . ILE C 1 75 ? -36.410 20.646 -20.044 1.00 54.82 270 ILE C CA 1
ATOM 3397 C C . ILE C 1 75 ? -36.162 20.101 -21.445 1.00 56.55 270 ILE C C 1
ATOM 3398 O O . ILE C 1 75 ? -37.026 20.223 -22.326 1.00 58.50 270 ILE C O 1
ATOM 3403 N N . ARG C 1 76 ? -34.990 19.501 -21.659 1.00 54.30 271 ARG C N 1
ATOM 3404 C CA . ARG C 1 76 ? -34.738 18.816 -22.926 1.00 53.08 271 ARG C CA 1
ATOM 3405 C C . ARG C 1 76 ? -35.789 17.727 -23.133 1.00 52.92 271 ARG C C 1
ATOM 3406 O O . ARG C 1 76 ? -36.365 17.617 -24.220 1.00 52.21 271 ARG C O 1
ATOM 3414 N N . ARG C 1 77 ? -36.055 16.951 -22.080 1.00 50.61 272 ARG C N 1
ATOM 3415 C CA . ARG C 1 77 ? -37.103 15.929 -22.132 1.00 51.76 272 ARG C CA 1
ATOM 3416 C C . ARG C 1 77 ? -38.446 16.528 -22.508 1.00 54.97 272 ARG C C 1
ATOM 3417 O O . ARG C 1 77 ? -39.156 15.995 -23.370 1.00 56.58 272 ARG C O 1
ATOM 3425 N N . GLN C 1 78 ? -38.772 17.646 -21.857 1.00 53.35 273 GLN C N 1
ATOM 3426 C CA . GLN C 1 78 ? -40.042 18.329 -22.050 1.00 55.80 273 GLN C CA 1
ATOM 3427 C C . GLN C 1 78 ? -40.214 18.799 -23.497 1.00 55.14 273 GLN C C 1
ATOM 3428 O O . GLN C 1 78 ? -41.226 18.500 -24.150 1.00 56.56 273 GLN C O 1
ATOM 3434 N N . ILE C 1 79 ? -39.216 19.516 -24.007 1.00 55.18 274 ILE C N 1
ATOM 3435 C CA . ILE C 1 79 ? -39.296 20.056 -25.364 1.00 55.19 274 ILE C CA 1
ATOM 3436 C C . ILE C 1 79 ? -39.221 18.951 -26.418 1.00 53.30 274 ILE C C 1
ATOM 3437 O O . ILE C 1 79 ? -39.883 19.040 -27.458 1.00 54.19 274 ILE C O 1
ATOM 3442 N N . THR C 1 80 ? -38.438 17.906 -26.152 1.00 51.17 275 THR C N 1
ATOM 3443 C CA . THR C 1 80 ? -38.333 16.802 -27.110 1.00 54.87 275 THR C CA 1
ATOM 3444 C C . THR C 1 80 ? -39.659 16.062 -27.282 1.00 57.90 275 THR C C 1
ATOM 3445 O O . THR C 1 80 ? -40.114 15.826 -28.413 1.00 52.51 275 THR C O 1
ATOM 3449 N N . GLU C 1 81 ? -40.263 15.687 -26.152 1.00 58.82 276 GLU C N 1
ATOM 3450 C CA . GLU C 1 81 ? -41.548 14.991 -26.164 1.00 56.74 276 GLU C CA 1
ATOM 3451 C C . GLU C 1 81 ? -42.600 15.846 -26.837 1.00 57.45 276 GLU C C 1
ATOM 3452 O O . GLU C 1 81 ? -43.392 15.349 -27.645 1.00 58.94 276 GLU C O 1
ATOM 3458 N N . ASN C 1 82 ? -42.589 17.138 -26.522 1.00 57.95 277 ASN C N 1
ATOM 3459 C CA . ASN C 1 82 ? -43.423 18.093 -27.244 1.00 61.68 277 ASN C CA 1
ATOM 3460 C C . ASN C 1 82 ? -43.195 17.987 -28.755 1.00 59.66 277 ASN C C 1
ATOM 3461 O O . ASN C 1 82 ? -44.147 17.805 -29.515 1.00 64.00 277 ASN C O 1
ATOM 3466 N N . ALA C 1 83 ? -41.934 18.060 -29.180 1.00 57.75 278 ALA C N 1
ATOM 3467 C CA . ALA C 1 83 ? -41.589 18.015 -30.606 1.00 60.00 278 ALA C CA 1
ATOM 3468 C C . ALA C 1 83 ? -42.029 16.719 -31.293 1.00 57.98 278 ALA C C 1
ATOM 3469 O O . ALA C 1 83 ? -42.567 16.743 -32.405 1.00 56.74 278 ALA C O 1
ATOM 3471 N N . ALA C 1 84 ? -41.796 15.592 -30.625 1.00 58.14 279 ALA C N 1
ATOM 3472 C CA . ALA C 1 84 ? -42.200 14.287 -31.150 1.00 57.64 279 ALA C CA 1
ATOM 3473 C C . ALA C 1 84 ? -43.717 14.201 -31.283 1.00 59.36 279 ALA C C 1
ATOM 3474 O O . ALA C 1 84 ? -44.228 13.737 -32.301 1.00 63.39 279 ALA C O 1
ATOM 3476 N N . ALA C 1 85 ? -44.428 14.676 -30.262 1.00 60.34 280 ALA C N 1
ATOM 3477 C CA . ALA C 1 85 ? -45.889 14.695 -30.266 1.00 54.45 280 ALA C CA 1
ATOM 3478 C C . ALA C 1 85 ? -46.447 15.498 -31.437 1.00 61.26 280 ALA C C 1
ATOM 3479 O O . ALA C 1 85 ? -47.489 15.150 -31.993 1.00 65.47 280 ALA C O 1
ATOM 3481 N N . LEU C 1 86 ? -45.747 16.568 -31.808 1.00 60.30 281 LEU C N 1
ATOM 3482 C CA . LEU C 1 86 ? -46.167 17.428 -32.914 1.00 60.83 281 LEU C CA 1
ATOM 3483 C C . LEU C 1 86 ? -45.809 16.852 -34.289 1.00 62.30 281 LEU C C 1
ATOM 3484 O O . LEU C 1 86 ? -46.033 17.490 -35.316 1.00 55.70 281 LEU C O 1
ATOM 3489 N N . GLY C 1 87 ? -45.244 15.648 -34.304 1.00 62.94 282 GLY C N 1
ATOM 3490 C CA . GLY C 1 87 ? -44.939 14.967 -35.552 1.00 59.80 282 GLY C CA 1
ATOM 3491 C C . GLY C 1 87 ? -43.563 15.248 -36.126 1.00 61.55 282 GLY C C 1
ATOM 3492 O O . GLY C 1 87 ? -43.242 14.784 -37.214 1.00 64.25 282 GLY C O 1
ATOM 3493 N N . PHE C 1 88 ? -42.745 16.004 -35.399 1.00 61.12 283 PHE C N 1
ATOM 3494 C CA . PHE C 1 88 ? -41.424 16.394 -35.893 1.00 60.07 283 PHE C CA 1
ATOM 3495 C C . PHE C 1 88 ? -40.403 15.273 -35.781 1.00 56.70 283 PHE C C 1
ATOM 3496 O O . PHE C 1 88 ? -40.380 14.545 -34.790 1.00 59.83 283 PHE C O 1
ATOM 3504 N N . LYS C 1 89 ? -39.546 15.144 -36.790 1.00 58.69 284 LYS C N 1
ATOM 3505 C CA . LYS C 1 89 ? -38.427 14.207 -36.705 1.00 52.10 284 LYS C CA 1
ATOM 3506 C C . LYS C 1 89 ? -37.306 14.761 -35.833 1.00 50.63 284 LYS C C 1
ATOM 3507 O O . LYS C 1 89 ? -36.961 15.934 -35.912 1.00 52.82 284 LYS C O 1
ATOM 3513 N N . LEU C 1 90 ? -36.744 13.908 -34.994 1.00 50.29 285 LEU C N 1
ATOM 3514 C CA . LEU C 1 90 ? -35.658 14.303 -34.123 1.00 48.67 285 LEU C CA 1
ATOM 3515 C C . LEU C 1 90 ? -34.422 13.450 -34.424 1.00 50.53 285 LEU C C 1
ATOM 3516 O O . LEU C 1 90 ? -34.120 12.492 -33.699 1.00 45.77 285 LEU C O 1
ATOM 3521 N N . PRO C 1 91 ? -33.696 13.805 -35.501 1.00 52.95 286 PRO C N 1
ATOM 3522 C CA . PRO C 1 91 ? -32.530 13.052 -35.974 1.00 49.12 286 PRO C CA 1
ATOM 3523 C C . PRO C 1 91 ? -31.497 12.877 -34.888 1.00 47.25 286 PRO C C 1
ATOM 3524 O O . PRO C 1 91 ? -31.261 13.794 -34.110 1.00 49.72 286 PRO C O 1
ATOM 3528 N N . VAL C 1 92 ? -30.903 11.695 -34.821 1.00 47.87 287 VAL C N 1
ATOM 3529 C CA . VAL C 1 92 ? -29.758 11.487 -33.954 1.00 44.35 287 VAL C CA 1
ATOM 3530 C C . VAL C 1 92 ? -28.574 12.156 -34.630 1.00 45.45 287 VAL C C 1
ATOM 3531 O O . VAL C 1 92 ? -28.190 11.782 -35.736 1.00 48.84 287 VAL C O 1
ATOM 3535 N N . LEU C 1 93 ? -28.012 13.167 -33.981 1.00 43.60 288 LEU C N 1
ATOM 3536 C CA . LEU C 1 93 ? -26.921 13.926 -34.579 1.00 42.43 288 LEU C CA 1
ATOM 3537 C C . LEU C 1 93 ? -25.571 13.426 -34.097 1.00 40.12 288 LEU C C 1
ATOM 3538 O O . LEU C 1 93 ? -25.240 13.534 -32.898 1.00 41.57 288 LEU C O 1
ATOM 3543 N N . ILE C 1 94 ? -24.787 12.879 -35.022 1.00 36.86 289 ILE C N 1
ATOM 3544 C CA . ILE C 1 94 ? -23.479 12.339 -34.658 1.00 39.82 289 ILE C CA 1
ATOM 3545 C C . ILE C 1 94 ? -22.353 13.117 -35.316 1.00 36.95 289 ILE C C 1
ATOM 3546 O O . ILE C 1 94 ? -22.246 13.161 -36.537 1.00 42.80 289 ILE C O 1
ATOM 3551 N N . HIS C 1 95 ? -21.530 13.757 -34.500 1.00 36.61 290 HIS C N 1
ATOM 3552 C CA . HIS C 1 95 ? -20.446 14.560 -35.028 1.00 39.01 290 HIS C CA 1
ATOM 3553 C C . HIS C 1 95 ? -19.542 13.685 -35.885 1.00 42.29 290 HIS C C 1
ATOM 3554 O O . HIS C 1 95 ? -19.260 12.535 -35.517 1.00 40.39 290 HIS C O 1
ATOM 3561 N N . PRO C 1 96 ? -19.082 14.224 -37.024 1.00 35.96 291 PRO C N 1
ATOM 3562 C CA . PRO C 1 96 ? -18.213 13.450 -37.915 1.00 36.81 291 PRO C CA 1
ATOM 3563 C C . PRO C 1 96 ? -16.995 12.912 -37.192 1.00 36.80 291 PRO C C 1
ATOM 3564 O O . PRO C 1 96 ? -16.525 11.827 -37.519 1.00 39.26 291 PRO C O 1
ATOM 3568 N N . ASP C 1 97 ? -16.509 13.640 -36.197 1.00 38.39 292 ASP C N 1
ATOM 3569 C CA . ASP C 1 97 ? -15.330 13.197 -35.467 1.00 37.70 292 ASP C CA 1
ATOM 3570 C C . ASP C 1 97 ? -15.689 12.388 -34.234 1.00 38.56 292 ASP C C 1
ATOM 3571 O O . ASP C 1 97 ? -14.861 12.175 -33.353 1.00 35.59 292 ASP C O 1
ATOM 3576 N N . ALA C 1 98 ? -16.930 11.929 -34.167 1.00 38.42 293 ALA C N 1
ATOM 3577 C CA . ALA C 1 98 ? -17.269 10.930 -33.164 1.00 38.43 293 ALA C CA 1
ATOM 3578 C C . ALA C 1 98 ? -17.178 9.564 -33.823 1.00 41.10 293 ALA C C 1
ATOM 3579 O O . ALA C 1 98 ? -17.361 9.435 -35.038 1.00 42.44 293 ALA C O 1
ATOM 3581 N N . THR C 1 99 ? -16.878 8.547 -33.027 1.00 40.26 294 THR C N 1
ATOM 3582 C CA . THR C 1 99 ? -16.975 7.174 -33.484 1.00 39.29 294 THR C CA 1
ATOM 3583 C C . THR C 1 99 ? -18.135 6.464 -32.786 1.00 41.93 294 THR C C 1
ATOM 3584 O O . THR C 1 99 ? -18.087 6.223 -31.578 1.00 37.01 294 THR C O 1
ATOM 3588 N N . VAL C 1 100 ? -19.175 6.140 -33.546 1.00 39.67 295 VAL C N 1
ATOM 3589 C CA . VAL C 1 100 ? -20.312 5.398 -33.014 1.00 38.74 295 VAL C CA 1
ATOM 3590 C C . VAL C 1 100 ? -20.388 3.992 -33.610 1.00 44.55 295 VAL C C 1
ATOM 3591 O O . VAL C 1 100 ? -20.456 3.831 -34.837 1.00 44.41 295 VAL C O 1
ATOM 3595 N N . SER C 1 101 ? -20.392 2.976 -32.748 1.00 42.89 296 SER C N 1
ATOM 3596 C CA . SER C 1 101 ? -20.463 1.585 -33.209 1.00 42.42 296 SER C CA 1
ATOM 3597 C C . SER C 1 101 ? -21.687 1.273 -34.064 1.00 43.23 296 SER C C 1
ATOM 3598 O O . SER C 1 101 ? -22.793 1.732 -33.774 1.00 42.56 296 SER C O 1
ATOM 3601 N N . PRO C 1 102 ? -21.487 0.473 -35.125 1.00 44.67 297 PRO C N 1
ATOM 3602 C CA . PRO C 1 102 ? -22.590 0.023 -35.988 1.00 41.69 297 PRO C CA 1
ATOM 3603 C C . PRO C 1 102 ? -23.572 -0.906 -35.263 1.00 40.76 297 PRO C C 1
ATOM 3604 O O . PRO C 1 102 ? -24.668 -1.121 -35.759 1.00 41.11 297 PRO C O 1
ATOM 3608 N N . SER C 1 103 ? -23.189 -1.446 -34.108 1.00 42.59 298 SER C N 1
ATOM 3609 C CA . SER C 1 103 ? -24.109 -2.280 -33.336 1.00 44.33 298 SER C CA 1
ATOM 3610 C C . SER C 1 103 ? -24.783 -1.516 -32.190 1.00 46.68 298 SER C C 1
ATOM 3611 O O . SER C 1 103 ? -25.618 -2.072 -31.476 1.00 50.62 298 SER C O 1
ATOM 3614 N N . ALA C 1 104 ? -24.428 -0.244 -32.028 1.00 46.14 299 ALA C N 1
ATOM 3615 C CA . ALA C 1 104 ? -25.018 0.591 -30.989 1.00 43.87 299 ALA C CA 1
ATOM 3616 C C . ALA C 1 104 ? -26.407 1.083 -31.383 1.00 44.78 299 ALA C C 1
ATOM 3617 O O . ALA C 1 104 ? -26.697 1.287 -32.560 1.00 44.91 299 ALA C O 1
ATOM 3619 N N . ILE C 1 105 ? -27.269 1.263 -30.386 1.00 44.57 300 ILE C N 1
ATOM 3620 C CA . ILE C 1 105 ? -28.619 1.767 -30.629 1.00 43.27 300 ILE C CA 1
ATOM 3621 C C . ILE C 1 105 ? -28.829 3.090 -29.885 1.00 40.99 300 ILE C C 1
ATOM 3622 O O . ILE C 1 105 ? -28.554 3.206 -28.691 1.00 42.98 300 ILE C O 1
ATOM 3627 N N . ILE C 1 106 ? -29.296 4.094 -30.612 1.00 39.20 301 ILE C N 1
ATOM 3628 C CA . ILE C 1 106 ? -29.373 5.438 -30.076 1.00 45.49 301 ILE C CA 1
ATOM 3629 C C . ILE C 1 106 ? -30.727 6.058 -30.403 1.00 46.30 301 ILE C C 1
ATOM 3630 O O . ILE C 1 106 ? -31.137 6.085 -31.565 1.00 43.23 301 ILE C O 1
ATOM 3635 N N . GLY C 1 107 ? -31.417 6.561 -29.379 1.00 43.62 302 GLY C N 1
ATOM 3636 C CA . GLY C 1 107 ? -32.753 7.094 -29.568 1.00 43.30 302 GLY C CA 1
ATOM 3637 C C . GLY C 1 107 ? -32.822 8.528 -30.060 1.00 45.10 302 GLY C C 1
ATOM 3638 O O . GLY C 1 107 ? -31.909 9.324 -29.823 1.00 47.03 302 GLY C O 1
ATOM 3639 N N . GLN C 1 108 ? -33.932 8.852 -30.720 1.00 42.26 303 GLN C N 1
ATOM 3640 C CA . GLN C 1 108 ? -34.155 10.159 -31.344 1.00 45.54 303 GLN C CA 1
ATOM 3641 C C . GLN C 1 108 ? -33.820 11.321 -30.420 1.00 46.50 303 GLN C C 1
ATOM 3642 O O . GLN C 1 108 ? -34.028 11.242 -29.217 1.00 46.38 303 GLN C O 1
ATOM 3648 N N . GLY C 1 109 ? -33.302 12.399 -30.998 1.00 48.19 304 GLY C N 1
ATOM 3649 C CA . GLY C 1 109 ? -32.971 13.591 -30.242 1.00 44.18 304 GLY C CA 1
ATOM 3650 C C . GLY C 1 109 ? -31.662 13.478 -29.474 1.00 46.68 304 GLY C C 1
ATOM 3651 O O . GLY C 1 109 ? -31.281 14.393 -28.738 1.00 46.83 304 GLY C O 1
ATOM 3652 N N . SER C 1 110 ? -30.964 12.360 -29.630 1.00 44.97 305 SER C N 1
ATOM 3653 C CA . SER C 1 110 ? -29.666 12.226 -28.994 1.00 43.23 305 SER C CA 1
ATOM 3654 C C . SER C 1 110 ? -28.578 12.925 -29.811 1.00 43.03 305 SER C C 1
ATOM 3655 O O . SER C 1 110 ? -28.685 13.072 -31.029 1.00 43.09 305 SER C O 1
ATOM 3658 N N . VAL C 1 111 ? -27.529 13.354 -29.125 1.00 44.56 306 VAL C N 1
ATOM 3659 C CA . VAL C 1 111 ? -26.461 14.114 -29.749 1.00 42.73 306 VAL C CA 1
ATOM 3660 C C . VAL C 1 111 ? -25.139 13.502 -29.322 1.00 43.54 306 VAL C C 1
ATOM 3661 O O . VAL C 1 111 ? -24.935 13.224 -28.132 1.00 40.46 306 VAL C O 1
ATOM 3665 N N . VAL C 1 112 ? -24.262 13.242 -30.293 1.00 41.05 307 VAL C N 1
ATOM 3666 C CA . VAL C 1 112 ? -22.949 12.681 -29.983 1.00 39.22 307 VAL C CA 1
ATOM 3667 C C . VAL C 1 112 ? -21.844 13.628 -30.484 1.00 41.21 307 VAL C C 1
ATOM 3668 O O . VAL C 1 112 ? -21.654 13.806 -31.685 1.00 42.07 307 VAL C O 1
ATOM 3672 N N . MET C 1 113 ? -21.137 14.255 -29.548 1.00 41.55 308 MET C N 1
ATOM 3673 C CA . MET C 1 113 ? -20.218 15.351 -29.864 1.00 39.43 308 MET C CA 1
ATOM 3674 C C . MET C 1 113 ? -18.903 14.878 -30.463 1.00 42.17 308 MET C C 1
ATOM 3675 O O . MET C 1 113 ? -18.580 13.686 -30.419 1.00 41.59 308 MET C O 1
ATOM 3680 N N . ALA C 1 114 ? -18.150 15.827 -31.022 1.00 38.97 309 ALA C N 1
ATOM 3681 C CA . ALA C 1 114 ? -16.799 15.566 -31.508 1.00 38.93 309 ALA C CA 1
ATOM 3682 C C . ALA C 1 114 ? -15.971 14.747 -30.507 1.00 40.91 309 ALA C C 1
ATOM 3683 O O . ALA C 1 114 ? -16.103 14.904 -29.290 1.00 39.66 309 ALA C O 1
ATOM 3685 N N . LYS C 1 115 ? -15.151 13.848 -31.044 1.00 41.50 310 LYS C N 1
ATOM 3686 C CA . LYS C 1 115 ? -14.309 12.940 -30.259 1.00 41.28 310 LYS C CA 1
ATOM 3687 C C . LYS C 1 115 ? -15.038 11.988 -29.307 1.00 39.19 310 LYS C C 1
ATOM 3688 O O . LYS C 1 115 ? -14.389 11.202 -28.605 1.00 41.91 310 LYS C O 1
ATOM 3694 N N . ALA C 1 116 ? -16.366 12.035 -29.270 1.00 39.01 311 ALA C N 1
ATOM 3695 C CA . ALA C 1 116 ? -17.089 11.096 -28.400 1.00 44.08 311 ALA C CA 1
ATOM 3696 C C . ALA C 1 116 ? -17.043 9.699 -29.014 1.00 41.30 311 ALA C C 1
ATOM 3697 O O . ALA C 1 116 ? -16.891 9.552 -30.233 1.00 42.02 311 ALA C O 1
ATOM 3699 N N . VAL C 1 117 ? -17.159 8.677 -28.177 1.00 40.07 312 VAL C N 1
ATOM 3700 C CA . VAL C 1 117 ? -17.194 7.305 -28.671 1.00 41.01 312 VAL C CA 1
ATOM 3701 C C . VAL C 1 117 ? -18.275 6.507 -27.972 1.00 40.88 312 VAL C C 1
ATOM 3702 O O . VAL C 1 117 ? -18.371 6.513 -26.743 1.00 42.39 312 VAL C O 1
ATOM 3706 N N . VAL C 1 118 ? -19.053 5.783 -28.762 1.00 39.27 313 VAL C N 1
ATOM 3707 C CA . VAL C 1 118 ? -20.028 4.834 -28.249 1.00 41.84 313 VAL C CA 1
ATOM 3708 C C . VAL C 1 118 ? -19.700 3.447 -28.817 1.00 40.20 313 VAL C C 1
ATOM 3709 O O . VAL C 1 118 ? -19.889 3.208 -30.004 1.00 41.46 313 VAL C O 1
ATOM 3713 N N . GLN C 1 119 ? -19.217 2.541 -27.967 1.00 43.39 314 GLN C N 1
ATOM 3714 C CA . GLN C 1 119 ? -18.813 1.198 -28.393 1.00 41.66 314 GLN C CA 1
ATOM 3715 C C . GLN C 1 119 ? -19.969 0.192 -28.541 1.00 45.90 314 GLN C C 1
ATOM 3716 O O . GLN C 1 119 ? -21.140 0.517 -28.302 1.00 44.81 314 GLN C O 1
ATOM 3722 N N . ALA C 1 120 ? -19.616 -1.029 -28.944 1.00 46.49 315 ALA C N 1
ATOM 3723 C CA . ALA C 1 120 ? -20.572 -2.056 -29.397 1.00 40.43 315 ALA C CA 1
ATOM 3724 C C . ALA C 1 120 ? -21.654 -2.460 -28.393 1.00 46.53 315 ALA C C 1
ATOM 3725 O O . ALA C 1 120 ? -21.373 -2.670 -27.193 1.00 47.50 315 ALA C O 1
ATOM 3727 N N . GLY C 1 121 ? -22.881 -2.590 -28.894 1.00 42.70 316 GLY C N 1
ATOM 3728 C CA . GLY C 1 121 ? -23.985 -3.079 -28.090 1.00 44.83 316 GLY C CA 1
ATOM 3729 C C . GLY C 1 121 ? -24.520 -2.086 -27.072 1.00 50.65 316 GLY C C 1
ATOM 3730 O O . GLY C 1 121 ? -25.485 -2.374 -26.355 1.00 52.78 316 GLY C O 1
ATOM 3731 N N . SER C 1 122 ? -23.889 -0.919 -26.988 1.00 47.09 317 SER C N 1
ATOM 3732 C CA . SER C 1 122 ? -24.404 0.146 -26.151 1.00 41.62 317 SER C CA 1
ATOM 3733 C C . SER C 1 122 ? -25.788 0.560 -26.612 1.00 44.64 317 SER C C 1
ATOM 3734 O O . SER C 1 122 ? -26.058 0.691 -27.818 1.00 44.18 317 SER C O 1
ATOM 3737 N N . VAL C 1 123 ? -26.675 0.753 -25.645 1.00 43.98 318 VAL C N 1
ATOM 3738 C CA . VAL C 1 123 ? -27.998 1.269 -25.944 1.00 44.45 318 VAL C CA 1
ATOM 3739 C C . VAL C 1 123 ? -28.150 2.655 -25.318 1.00 46.08 318 VAL C C 1
ATOM 3740 O O . VAL C 1 123 ? -27.812 2.861 -24.143 1.00 44.33 318 VAL C O 1
ATOM 3744 N N . LEU C 1 124 ? -28.624 3.603 -26.121 1.00 40.82 319 LEU C N 1
ATOM 3745 C CA . LEU C 1 124 ? -28.911 4.955 -25.656 1.00 41.22 319 LEU C CA 1
ATOM 3746 C C . LEU C 1 124 ? -30.366 5.251 -25.951 1.00 46.51 319 LEU C C 1
ATOM 3747 O O . LEU C 1 124 ? -30.840 5.059 -27.088 1.00 42.69 319 LEU C O 1
ATOM 3752 N N . LYS C 1 125 ? -31.078 5.739 -24.941 1.00 47.06 320 LYS C N 1
ATOM 3753 C CA . LYS C 1 125 ? -32.483 6.056 -25.141 1.00 49.66 320 LYS C CA 1
ATOM 3754 C C . LYS C 1 125 ? -32.606 7.440 -25.749 1.00 44.15 320 LYS C C 1
ATOM 3755 O O . LYS C 1 125 ? -31.606 8.017 -26.151 1.00 50.37 320 LYS C O 1
ATOM 3761 N N . ASP C 1 126 ? -33.828 7.956 -25.831 1.00 44.53 321 ASP C N 1
ATOM 3762 C CA . ASP C 1 126 ? -34.089 9.250 -26.444 1.00 41.26 321 ASP C CA 1
ATOM 3763 C C . ASP C 1 126 ? -33.385 10.403 -25.734 1.00 44.68 321 ASP C C 1
ATOM 3764 O O . ASP C 1 126 ? -33.205 10.378 -24.509 1.00 42.01 321 ASP C O 1
ATOM 3769 N N . GLY C 1 127 ? -32.955 11.386 -26.523 1.00 41.61 322 GLY C N 1
ATOM 3770 C CA . GLY C 1 127 ? -32.385 12.619 -26.004 1.00 43.22 322 GLY C CA 1
ATOM 3771 C C . GLY C 1 127 ? -31.163 12.505 -25.103 1.00 46.83 322 GLY C C 1
ATOM 3772 O O . GLY C 1 127 ? -31.010 13.298 -24.167 1.00 46.61 322 GLY C O 1
ATOM 3773 N N . VAL C 1 128 ? -30.287 11.538 -25.372 1.00 44.45 323 VAL C N 1
ATOM 3774 C CA . VAL C 1 128 ? -29.038 11.443 -24.628 1.00 42.34 323 VAL C CA 1
ATOM 3775 C C . VAL C 1 128 ? -28.065 12.458 -25.204 1.00 42.73 323 VAL C C 1
ATOM 3776 O O . VAL C 1 128 ? -28.111 12.769 -26.388 1.00 42.13 323 VAL C O 1
ATOM 3780 N N . ILE C 1 129 ? -27.212 13.015 -24.360 1.00 45.99 324 ILE C N 1
ATOM 3781 C CA . ILE C 1 129 ? -26.073 13.772 -24.847 1.00 45.04 324 ILE C CA 1
ATOM 3782 C C . ILE C 1 129 ? -24.819 13.045 -24.400 1.00 45.54 324 ILE C C 1
ATOM 3783 O O . ILE C 1 129 ? -24.623 12.808 -23.194 1.00 51.19 324 ILE C O 1
ATOM 3788 N N . VAL C 1 130 ? -23.982 12.681 -25.367 1.00 42.62 325 VAL C N 1
ATOM 3789 C CA . VAL C 1 130 ? -22.628 12.222 -25.086 1.00 44.73 325 VAL C CA 1
ATOM 3790 C C . VAL C 1 130 ? -21.673 13.337 -25.530 1.00 45.91 325 VAL C C 1
ATOM 3791 O O . VAL C 1 130 ? -21.435 13.545 -26.729 1.00 42.18 325 VAL C O 1
ATOM 3795 N N . ASN C 1 131 ? -21.146 14.077 -24.564 1.00 48.02 326 ASN C N 1
ATOM 3796 C CA . ASN C 1 131 ? -20.456 15.322 -24.882 1.00 45.29 326 ASN C CA 1
ATOM 3797 C C . ASN C 1 131 ? -19.004 15.165 -25.293 1.00 42.51 326 ASN C C 1
ATOM 3798 O O . ASN C 1 131 ? -18.477 14.048 -25.352 1.00 40.72 326 ASN C O 1
ATOM 3803 N N . THR C 1 132 ? -18.376 16.305 -25.572 1.00 42.40 327 THR C N 1
ATOM 3804 C CA . THR C 1 132 ? -17.040 16.367 -26.157 1.00 42.24 327 THR C CA 1
ATOM 3805 C C . THR C 1 132 ? -16.066 15.377 -25.522 1.00 42.63 327 THR C C 1
ATOM 3806 O O . THR C 1 132 ? -15.784 15.460 -24.333 1.00 44.28 327 THR C O 1
ATOM 3810 N N . ALA C 1 133 ? -15.583 14.433 -26.328 1.00 40.81 328 ALA C N 1
ATOM 3811 C CA . ALA C 1 133 ? -14.579 13.451 -25.919 1.00 39.31 328 ALA C CA 1
ATOM 3812 C C . ALA C 1 133 ? -15.039 12.498 -24.819 1.00 41.95 328 ALA C C 1
ATOM 3813 O O . ALA C 1 133 ? -14.217 11.800 -24.230 1.00 41.73 328 ALA C O 1
ATOM 3815 N N . ALA C 1 134 ? -16.337 12.458 -24.537 1.00 42.25 329 ALA C N 1
ATOM 3816 C CA . ALA C 1 134 ? -16.839 11.481 -23.572 1.00 41.47 329 ALA C CA 1
ATOM 3817 C C . ALA C 1 134 ? -16.952 10.105 -24.240 1.00 43.63 329 ALA C C 1
ATOM 3818 O O . ALA C 1 134 ? -17.277 9.997 -25.425 1.00 47.56 329 ALA C O 1
ATOM 3820 N N . THR C 1 135 ? -16.665 9.048 -23.498 1.00 40.82 330 THR C N 1
ATOM 3821 C CA . THR C 1 135 ? -16.756 7.727 -24.077 1.00 42.60 330 THR C CA 1
ATOM 3822 C C . THR C 1 135 ? -17.678 6.792 -23.287 1.00 45.36 330 THR C C 1
ATOM 3823 O O . THR C 1 135 ? -17.660 6.749 -22.055 1.00 49.95 330 THR C O 1
ATOM 3827 N N . VAL C 1 136 ? -18.498 6.065 -24.033 1.00 43.24 331 VAL C N 1
ATOM 3828 C CA . VAL C 1 136 ? -19.445 5.121 -23.492 1.00 44.31 331 VAL C CA 1
ATOM 3829 C C . VAL C 1 136 ? -19.033 3.769 -24.042 1.00 45.71 331 VAL C C 1
ATOM 3830 O O . VAL C 1 136 ? -19.250 3.473 -25.223 1.00 39.91 331 VAL C O 1
ATOM 3834 N N . ASP C 1 137 ? -18.401 2.949 -23.214 1.00 47.71 332 ASP C N 1
ATOM 3835 C CA . ASP C 1 137 ? -17.903 1.695 -23.743 1.00 44.19 332 ASP C CA 1
ATOM 3836 C C . ASP C 1 137 ? -18.961 0.633 -24.009 1.00 42.56 332 ASP C C 1
ATOM 3837 O O . ASP C 1 137 ? -20.157 0.937 -24.102 1.00 40.12 332 ASP C O 1
ATOM 3842 N N . HIS C 1 138 ? -18.510 -0.610 -24.153 1.00 43.42 333 HIS C N 1
ATOM 3843 C CA . HIS C 1 138 ? -19.373 -1.673 -24.665 1.00 45.72 333 HIS C CA 1
ATOM 3844 C C . HIS C 1 138 ? -20.496 -2.070 -23.707 1.00 44.94 333 HIS C C 1
ATOM 3845 O O . HIS C 1 138 ? -20.280 -2.196 -22.501 1.00 44.31 333 HIS C O 1
ATOM 3852 N N . ASP C 1 139 ? -21.691 -2.254 -24.267 1.00 45.98 334 ASP C N 1
ATOM 3853 C CA . ASP C 1 139 ? -22.841 -2.775 -23.529 1.00 48.26 334 ASP C CA 1
ATOM 3854 C C . ASP C 1 139 ? -23.254 -1.870 -22.377 1.00 52.32 334 ASP C C 1
ATOM 3855 O O . ASP C 1 139 ? -23.651 -2.338 -21.314 1.00 53.60 334 ASP C O 1
ATOM 3860 N N . CYS C 1 140 ? -23.144 -0.569 -22.589 1.00 47.66 335 CYS C N 1
ATOM 3861 C CA . CYS C 1 140 ? -23.642 0.368 -21.617 1.00 45.96 335 CYS C CA 1
ATOM 3862 C C . CYS C 1 140 ? -25.096 0.695 -21.938 1.00 46.76 335 CYS C C 1
ATOM 3863 O O . CYS C 1 140 ? -25.525 0.631 -23.096 1.00 42.67 335 CYS C O 1
ATOM 3866 N N . LEU C 1 141 ? -25.858 1.023 -20.903 1.00 48.95 336 LEU C N 1
ATOM 3867 C CA . LEU C 1 141 ? -27.232 1.447 -21.099 1.00 49.58 336 LEU C CA 1
ATOM 3868 C C . LEU C 1 141 ? -27.415 2.842 -20.512 1.00 49.03 336 LEU C C 1
ATOM 3869 O O . LEU C 1 141 ? -27.116 3.094 -19.343 1.00 47.46 336 LEU C O 1
ATOM 3874 N N . LEU C 1 142 ? -27.870 3.752 -21.358 1.00 45.15 337 LEU C N 1
ATOM 3875 C CA . LEU C 1 142 ? -28.061 5.133 -20.977 1.00 44.47 337 LEU C CA 1
ATOM 3876 C C . LEU C 1 142 ? -29.524 5.410 -21.228 1.00 49.36 337 LEU C C 1
ATOM 3877 O O . LEU C 1 142 ? -29.993 5.377 -22.389 1.00 46.79 337 LEU C O 1
ATOM 3882 N N . ASP C 1 143 ? -30.255 5.652 -20.142 1.00 47.66 338 ASP C N 1
ATOM 3883 C CA . ASP C 1 143 ? -31.693 5.846 -20.238 1.00 50.58 338 ASP C CA 1
ATOM 3884 C C . ASP C 1 143 ? -31.992 7.257 -20.727 1.00 48.39 338 ASP C C 1
ATOM 3885 O O . ASP C 1 143 ? -31.075 8.064 -20.869 1.00 49.75 338 ASP C O 1
ATOM 3890 N N . ALA C 1 144 ? -33.261 7.544 -21.001 1.00 45.38 339 ALA C N 1
ATOM 3891 C CA . ALA C 1 144 ? -33.630 8.762 -21.715 1.00 44.78 339 ALA C CA 1
ATOM 3892 C C . ALA C 1 144 ? -33.104 10.036 -21.072 1.00 50.77 339 ALA C C 1
ATOM 3893 O O . ALA C 1 144 ? -33.099 10.181 -19.846 1.00 54.87 339 ALA C O 1
ATOM 3895 N N . PHE C 1 145 ? -32.617 10.935 -21.919 1.00 48.63 340 PHE C N 1
ATOM 3896 C CA . PHE C 1 145 ? -32.179 12.259 -21.494 1.00 48.83 340 PHE C CA 1
ATOM 3897 C C . PHE C 1 145 ? -31.075 12.258 -20.440 1.00 47.68 340 PHE C C 1
ATOM 3898 O O . PHE C 1 145 ? -30.988 13.161 -19.620 1.00 52.22 340 PHE C O 1
ATOM 3906 N N . VAL C 1 146 ? -30.231 11.237 -20.479 1.00 45.77 341 VAL C N 1
ATOM 3907 C CA . VAL C 1 146 ? -28.981 11.237 -19.733 1.00 45.26 341 VAL C CA 1
ATOM 3908 C C . VAL C 1 146 ? -27.986 12.226 -20.366 1.00 49.79 341 VAL C C 1
ATOM 3909 O O . VAL C 1 146 ? -27.999 12.445 -21.585 1.00 47.66 341 VAL C O 1
ATOM 3913 N N . HIS C 1 147 ? -27.141 12.846 -19.546 1.00 49.89 342 HIS C N 1
ATOM 3914 C CA . HIS C 1 147 ? -26.074 13.678 -20.076 1.00 47.31 342 HIS C CA 1
ATOM 3915 C C . HIS C 1 147 ? -24.712 13.209 -19.557 1.00 51.71 342 HIS C C 1
ATOM 3916 O O . HIS C 1 147 ? -24.443 13.228 -18.351 1.00 52.53 342 HIS C O 1
ATOM 3923 N N . ILE C 1 148 ? -23.861 12.772 -20.485 1.00 50.57 343 ILE C N 1
ATOM 3924 C CA . ILE C 1 148 ? -22.474 12.438 -20.180 1.00 47.41 343 ILE C CA 1
ATOM 3925 C C . ILE C 1 148 ? -21.605 13.631 -20.589 1.00 49.54 343 ILE C C 1
ATOM 3926 O O . ILE C 1 148 ? -21.392 13.883 -21.777 1.00 50.36 343 ILE C O 1
ATOM 3931 N N . SER C 1 149 ? -21.118 14.367 -19.601 1.00 47.62 344 SER C N 1
ATOM 3932 C CA . SER C 1 149 ? -20.385 15.602 -19.836 1.00 48.77 344 SER C CA 1
ATOM 3933 C C . SER C 1 149 ? -19.032 15.340 -20.515 1.00 48.83 344 SER C C 1
ATOM 3934 O O . SER C 1 149 ? -18.579 14.194 -20.561 1.00 46.48 344 SER C O 1
ATOM 3937 N N . PRO C 1 150 ? -18.384 16.404 -21.045 1.00 48.70 345 PRO C N 1
ATOM 3938 C CA . PRO C 1 150 ? -17.090 16.218 -21.715 1.00 42.31 345 PRO C CA 1
ATOM 3939 C C . PRO C 1 150 ? -16.063 15.394 -20.944 1.00 44.98 345 PRO C C 1
ATOM 3940 O O . PRO C 1 150 ? -15.880 15.578 -19.736 1.00 46.92 345 PRO C O 1
ATOM 3944 N N . GLY C 1 151 ? -15.412 14.470 -21.650 1.00 43.81 346 GLY C N 1
ATOM 3945 C CA . GLY C 1 151 ? -14.287 13.729 -21.101 1.00 43.66 346 GLY C CA 1
ATOM 3946 C C . GLY C 1 151 ? -14.632 12.672 -20.061 1.00 45.61 346 GLY C C 1
ATOM 3947 O O . GLY C 1 151 ? -13.737 12.027 -19.508 1.00 44.67 346 GLY C O 1
ATOM 3948 N N . ALA C 1 152 ? -15.916 12.486 -19.780 1.00 41.72 347 ALA C N 1
ATOM 3949 C CA . ALA C 1 152 ? -16.302 11.395 -18.898 1.00 45.46 347 ALA C CA 1
ATOM 3950 C C . ALA C 1 152 ? -16.144 10.055 -19.629 1.00 47.15 347 ALA C C 1
ATOM 3951 O O . ALA C 1 152 ? -16.496 9.931 -20.808 1.00 44.70 347 ALA C O 1
ATOM 3953 N N . HIS C 1 153 ? -15.617 9.057 -18.927 1.00 44.29 348 HIS C N 1
ATOM 3954 C CA . HIS C 1 153 ? -15.404 7.730 -19.503 1.00 44.79 348 HIS C CA 1
ATOM 3955 C C . HIS C 1 153 ? -16.146 6.648 -18.725 1.00 50.20 348 HIS C C 1
ATOM 3956 O O . HIS C 1 153 ? -15.848 6.395 -17.552 1.00 47.22 348 HIS C O 1
ATOM 3963 N N . LEU C 1 154 ? -17.117 6.023 -19.384 1.00 45.88 349 LEU C N 1
ATOM 3964 C CA . LEU C 1 154 ? -17.891 4.941 -18.789 1.00 46.17 349 LEU C CA 1
ATOM 3965 C C . LEU C 1 154 ? -17.321 3.584 -19.206 1.00 51.52 349 LEU C C 1
ATOM 3966 O O . LEU C 1 154 ? -17.244 3.279 -20.415 1.00 51.80 349 LEU C O 1
ATOM 3971 N N . SER C 1 155 ? -16.948 2.756 -18.230 1.00 46.67 350 SER C N 1
ATOM 3972 C CA . SER C 1 155 ? -16.463 1.417 -18.548 1.00 43.06 350 SER C CA 1
ATOM 3973 C C . SER C 1 155 ? -17.580 0.546 -19.103 1.00 45.66 350 SER C C 1
ATOM 3974 O O . SER C 1 155 ? -18.719 1.010 -19.270 1.00 42.56 350 SER C O 1
ATOM 3977 N N . GLY C 1 156 ? -17.254 -0.708 -19.412 1.00 45.19 351 GLY C N 1
ATOM 3978 C CA . GLY C 1 156 ? -18.234 -1.607 -20.006 1.00 48.98 351 GLY C CA 1
ATOM 3979 C C . GLY C 1 156 ? -19.358 -1.964 -19.034 1.00 47.01 351 GLY C C 1
ATOM 3980 O O . GLY C 1 156 ? -19.134 -2.037 -17.826 1.00 45.30 351 GLY C O 1
ATOM 3981 N N . ASN C 1 157 ? -20.554 -2.202 -19.568 1.00 45.43 352 ASN C N 1
ATOM 3982 C CA . ASN C 1 157 ? -21.728 -2.527 -18.767 1.00 45.05 352 ASN C CA 1
ATOM 3983 C C . ASN C 1 157 ? -21.947 -1.509 -17.657 1.00 53.50 352 ASN C C 1
ATOM 3984 O O . ASN C 1 157 ? -22.015 -1.854 -16.473 1.00 53.01 352 ASN C O 1
ATOM 3989 N N . THR C 1 158 ? -22.021 -0.244 -18.051 1.00 49.37 353 THR C N 1
ATOM 3990 C CA . THR C 1 158 ? -22.449 0.802 -17.148 1.00 47.33 353 THR C CA 1
ATOM 3991 C C . THR C 1 158 ? -23.893 1.150 -17.484 1.00 51.00 353 THR C C 1
ATOM 3992 O O . THR C 1 158 ? -24.251 1.274 -18.667 1.00 46.63 353 THR C O 1
ATOM 3996 N N . ARG C 1 159 ? -24.734 1.264 -16.457 1.00 47.50 354 ARG C N 1
ATOM 3997 C CA . ARG C 1 159 ? -26.118 1.688 -16.665 1.00 48.20 354 ARG C CA 1
ATOM 3998 C C . ARG C 1 159 ? -26.293 3.084 -16.103 1.00 45.46 354 ARG C C 1
ATOM 3999 O O . ARG C 1 159 ? -25.801 3.380 -15.015 1.00 49.94 354 ARG C O 1
ATOM 4002 N N . ILE C 1 160 ? -26.980 3.944 -16.841 1.00 42.58 355 ILE C N 1
ATOM 4003 C CA . ILE C 1 160 ? -27.287 5.276 -16.337 1.00 49.63 355 ILE C CA 1
ATOM 4004 C C . ILE C 1 160 ? -28.787 5.509 -16.431 1.00 50.68 355 ILE C C 1
ATOM 4005 O O . ILE C 1 160 ? -29.362 5.462 -17.530 1.00 50.47 355 ILE C O 1
ATOM 4010 N N . GLY C 1 161 ? -29.422 5.741 -15.280 1.00 47.63 356 GLY C N 1
ATOM 4011 C CA . GLY C 1 161 ? -30.865 5.907 -15.238 1.00 52.70 356 GLY C CA 1
ATOM 4012 C C . GLY C 1 161 ? -31.319 7.248 -15.780 1.00 50.86 356 GLY C C 1
ATOM 4013 O O . GLY C 1 161 ? -30.532 8.191 -15.814 1.00 50.34 356 GLY C O 1
ATOM 4014 N N . GLU C 1 162 ? -32.586 7.326 -16.192 1.00 54.78 357 GLU C N 1
ATOM 4015 C CA . GLU C 1 162 ? -33.201 8.554 -16.729 1.00 56.34 357 GLU C CA 1
ATOM 4016 C C . GLU C 1 162 ? -32.718 9.858 -16.090 1.00 54.00 357 GLU C C 1
ATOM 4017 O O . GLU C 1 162 ? -32.603 9.960 -14.868 1.00 53.28 357 GLU C O 1
ATOM 4023 N N . GLU C 1 163 ? -32.431 10.840 -16.942 1.00 55.06 358 GLU C N 1
ATOM 4024 C CA . GLU C 1 163 ? -32.148 12.225 -16.539 1.00 51.43 358 GLU C CA 1
ATOM 4025 C C . GLU C 1 163 ? -30.894 12.447 -15.691 1.00 47.24 358 GLU C C 1
ATOM 4026 O O . GLU C 1 163 ? -30.553 13.589 -15.411 1.00 47.55 358 GLU C O 1
ATOM 4032 N N . SER C 1 164 ? -30.200 11.377 -15.310 1.00 42.52 359 SER C N 1
ATOM 4033 C CA . SER C 1 164 ? -28.956 11.518 -14.556 1.00 45.28 359 SER C CA 1
ATOM 4034 C C . SER C 1 164 ? -27.903 12.294 -15.340 1.00 52.31 359 SER C C 1
ATOM 4035 O O . SER C 1 164 ? -28.006 12.462 -16.568 1.00 50.00 359 SER C O 1
ATOM 4038 N N . ARG C 1 165 ? -26.879 12.761 -14.630 1.00 50.34 360 ARG C N 1
ATOM 4039 C CA . ARG C 1 165 ? -25.908 13.665 -15.227 1.00 49.96 360 ARG C CA 1
ATOM 4040 C C . ARG C 1 165 ? -24.510 13.300 -14.792 1.00 49.50 360 ARG C C 1
ATOM 4041 O O . ARG C 1 165 ? -24.159 13.478 -13.628 1.00 51.46 360 ARG C O 1
ATOM 4049 N N . ILE C 1 166 ? -23.704 12.784 -15.716 1.00 49.51 361 ILE C N 1
ATOM 4050 C CA . ILE C 1 166 ? -22.323 12.443 -15.366 1.00 49.33 361 ILE C CA 1
ATOM 4051 C C . ILE C 1 166 ? -21.386 13.584 -15.753 1.00 49.59 361 ILE C C 1
ATOM 4052 O O . ILE C 1 166 ? -21.293 13.964 -16.913 1.00 49.31 361 ILE C O 1
ATOM 4057 N N . GLY C 1 167 ? -20.708 14.134 -14.755 1.00 53.35 362 GLY C N 1
ATOM 4058 C CA . GLY C 1 167 ? -19.956 15.361 -14.913 1.00 48.59 362 GLY C CA 1
ATOM 4059 C C . GLY C 1 167 ? -18.640 15.229 -15.649 1.00 52.45 362 GLY C C 1
ATOM 4060 O O . GLY C 1 167 ? -18.101 14.136 -15.819 1.00 53.14 362 GLY C O 1
ATOM 4061 N N . THR C 1 168 ? -18.123 16.373 -16.077 1.00 51.82 363 THR C N 1
ATOM 4062 C CA . THR C 1 168 ? -16.894 16.459 -16.846 1.00 48.28 363 THR C CA 1
ATOM 4063 C C . THR C 1 168 ? -15.731 15.693 -16.214 1.00 48.90 363 THR C C 1
ATOM 4064 O O . THR C 1 168 ? -15.346 15.949 -15.078 1.00 50.22 363 THR C O 1
ATOM 4068 N N . GLY C 1 169 ? -15.175 14.741 -16.953 1.00 46.46 364 GLY C N 1
ATOM 4069 C CA . GLY C 1 169 ? -14.018 14.008 -16.475 1.00 44.46 364 GLY C CA 1
ATOM 4070 C C . GLY C 1 169 ? -14.345 12.992 -15.397 1.00 44.36 364 GLY C C 1
ATOM 4071 O O . GLY C 1 169 ? -13.449 12.495 -14.714 1.00 41.72 364 GLY C O 1
ATOM 4072 N N . ALA C 1 170 ? -15.627 12.686 -15.229 1.00 42.01 365 ALA C N 1
ATOM 4073 C CA . ALA C 1 170 ? -16.005 11.622 -14.315 1.00 49.44 365 ALA C CA 1
ATOM 4074 C C . ALA C 1 170 ? -15.747 10.274 -14.981 1.00 52.01 365 ALA C C 1
ATOM 4075 O O . ALA C 1 170 ? -15.541 10.202 -16.189 1.00 49.81 365 ALA C O 1
ATOM 4077 N N . CYS C 1 171 ? -15.747 9.203 -14.199 1.00 50.17 366 CYS C N 1
ATOM 4078 C CA . CYS C 1 171 ? -15.585 7.889 -14.786 1.00 53.69 366 CYS C CA 1
ATOM 4079 C C . CYS C 1 171 ? -16.316 6.840 -13.976 1.00 50.77 366 CYS C C 1
ATOM 4080 O O . CYS C 1 171 ? -16.793 7.116 -12.877 1.00 53.77 366 CYS C O 1
ATOM 4083 N N . SER C 1 172 ? -16.408 5.638 -14.536 1.00 46.99 367 SER C N 1
ATOM 4084 C CA . SER C 1 172 ? -17.010 4.512 -13.844 1.00 50.97 367 SER C CA 1
ATOM 4085 C C . SER C 1 172 ? -16.162 3.273 -14.073 1.00 52.12 367 SER C C 1
ATOM 4086 O O . SER C 1 172 ? -15.593 3.110 -15.152 1.00 50.58 367 SER C O 1
ATOM 4089 N N . ARG C 1 173 ? -16.059 2.404 -13.068 1.00 49.60 368 ARG C N 1
ATOM 4090 C CA . ARG C 1 173 ? -15.509 1.076 -13.323 1.00 53.29 368 ARG C CA 1
ATOM 4091 C C . ARG C 1 173 ? -16.625 0.256 -13.978 1.00 53.17 368 ARG C C 1
ATOM 4092 O O . ARG C 1 173 ? -17.774 0.710 -14.037 1.00 53.85 368 ARG C O 1
ATOM 4100 N N . GLN C 1 174 ? -16.293 -0.919 -14.508 1.00 52.73 369 GLN C N 1
ATOM 4101 C CA . GLN C 1 174 ? -17.278 -1.717 -15.242 1.00 49.71 369 GLN C CA 1
ATOM 4102 C C . GLN C 1 174 ? -18.368 -2.248 -14.314 1.00 53.84 369 GLN C C 1
ATOM 4103 O O . GLN C 1 174 ? -18.210 -2.225 -13.091 1.00 56.96 369 GLN C O 1
ATOM 4109 N N . GLN C 1 175 ? -19.476 -2.702 -14.898 1.00 52.59 370 GLN C N 1
ATOM 4110 C CA . GLN C 1 175 ? -20.571 -3.315 -14.139 1.00 54.61 370 GLN C CA 1
ATOM 4111 C C . GLN C 1 175 ? -21.091 -2.389 -13.041 1.00 60.99 370 GLN C C 1
ATOM 4112 O O . GLN C 1 175 ? -21.500 -2.835 -11.968 1.00 66.17 370 GLN C O 1
ATOM 4118 N N . THR C 1 176 ? -21.054 -1.091 -13.311 1.00 59.07 371 THR C N 1
ATOM 4119 C CA . THR C 1 176 ? -21.542 -0.108 -12.363 1.00 55.61 371 THR C CA 1
ATOM 4120 C C . THR C 1 176 ? -22.903 0.381 -12.820 1.00 56.21 371 THR C C 1
ATOM 4121 O O . THR C 1 176 ? -23.119 0.597 -14.021 1.00 53.01 371 THR C O 1
ATOM 4125 N N . THR C 1 177 ? -23.829 0.514 -11.868 1.00 57.85 372 THR C N 1
ATOM 4126 C CA . THR C 1 177 ? -25.173 1.014 -12.161 1.00 58.42 372 THR C CA 1
ATOM 4127 C C . THR C 1 177 ? -25.405 2.349 -11.471 1.00 60.31 372 THR C C 1
ATOM 4128 O O . THR C 1 177 ? -24.981 2.553 -10.323 1.00 54.97 372 THR C O 1
ATOM 4132 N N . VAL C 1 178 ? -26.076 3.256 -12.175 1.00 53.35 373 VAL C N 1
ATOM 4133 C CA . VAL C 1 178 ? -26.360 4.570 -11.634 1.00 48.44 373 VAL C CA 1
ATOM 4134 C C . VAL C 1 178 ? -27.834 4.820 -11.823 1.00 50.06 373 VAL C C 1
ATOM 4135 O O . VAL C 1 178 ? -28.365 4.666 -12.930 1.00 53.14 373 VAL C O 1
ATOM 4139 N N . GLY C 1 179 ? -28.500 5.178 -10.730 1.00 53.78 374 GLY C N 1
ATOM 4140 C CA . GLY C 1 179 ? -29.937 5.365 -10.745 1.00 53.98 374 GLY C CA 1
ATOM 4141 C C . GLY C 1 179 ? -30.343 6.587 -11.533 1.00 51.53 374 GLY C C 1
ATOM 4142 O O . GLY C 1 179 ? -29.488 7.292 -12.084 1.00 52.73 374 GLY C O 1
ATOM 4143 N N . SER C 1 180 ? -31.647 6.834 -11.587 1.00 51.22 375 SER C N 1
ATOM 4144 C CA . SER C 1 180 ? -32.178 7.997 -12.276 1.00 53.36 375 SER C CA 1
ATOM 4145 C C . SER C 1 180 ? -32.037 9.228 -11.398 1.00 56.90 375 SER C C 1
ATOM 4146 O O . SER C 1 180 ? -31.925 9.113 -10.169 1.00 56.18 375 SER C O 1
ATOM 4149 N N . GLY C 1 181 ? -32.024 10.399 -12.037 1.00 54.98 376 GLY C N 1
ATOM 4150 C CA . GLY C 1 181 ? -31.932 11.672 -11.338 1.00 52.24 376 GLY C CA 1
ATOM 4151 C C . GLY C 1 181 ? -30.685 11.852 -10.487 1.00 54.80 376 GLY C C 1
ATOM 4152 O O . GLY C 1 181 ? -30.684 12.617 -9.518 1.00 57.72 376 GLY C O 1
ATOM 4153 N N . VAL C 1 182 ? -29.621 11.145 -10.848 1.00 49.06 377 VAL C N 1
ATOM 4154 C CA . VAL C 1 182 ? -28.347 11.270 -10.164 1.00 48.47 377 VAL C CA 1
ATOM 4155 C C . VAL C 1 182 ? -27.541 12.415 -10.773 1.00 48.67 377 VAL C C 1
ATOM 4156 O O . VAL C 1 182 ? -27.721 12.758 -11.935 1.00 51.00 377 VAL C O 1
ATOM 4160 N N . THR C 1 183 ? -26.701 13.050 -9.965 1.00 51.79 378 THR C N 1
ATOM 4161 C CA . THR C 1 183 ? -25.758 14.032 -10.459 1.00 50.76 378 THR C CA 1
ATOM 4162 C C . THR C 1 183 ? -24.397 13.619 -9.939 1.00 56.40 378 THR C C 1
ATOM 4163 O O . THR C 1 183 ? -24.115 13.739 -8.733 1.00 56.65 378 THR C O 1
ATOM 4167 N N . ALA C 1 184 ? -23.562 13.083 -10.822 1.00 49.34 379 ALA C N 1
ATOM 4168 C CA . ALA C 1 184 ? -22.187 12.833 -10.435 1.00 50.86 379 ALA C CA 1
ATOM 4169 C C . ALA C 1 184 ? -21.435 14.019 -10.988 1.00 53.04 379 ALA C C 1
ATOM 4170 O O . ALA C 1 184 ? -21.597 14.366 -12.156 1.00 54.19 379 ALA C O 1
ATOM 4172 N N . GLY C 1 185 ? -20.636 14.667 -10.151 1.00 54.92 380 GLY C N 1
ATOM 4173 C CA . GLY C 1 185 ? -19.982 15.891 -10.569 1.00 57.18 380 GLY C CA 1
ATOM 4174 C C . GLY C 1 185 ? -18.673 15.653 -11.291 1.00 56.23 380 GLY C C 1
ATOM 4175 O O . GLY C 1 185 ? -18.225 14.515 -11.431 1.00 56.75 380 GLY C O 1
ATOM 4176 N N . ALA C 1 186 ? -18.062 16.742 -11.742 1.00 53.66 381 ALA C N 1
ATOM 4177 C CA . ALA C 1 186 ? -16.758 16.693 -12.383 1.00 50.69 381 ALA C CA 1
ATOM 4178 C C . ALA C 1 186 ? -15.746 15.872 -11.585 1.00 51.25 381 ALA C C 1
ATOM 4179 O O . ALA C 1 186 ? -15.581 16.077 -10.389 1.00 54.59 381 ALA C O 1
ATOM 4181 N N . GLY C 1 187 ? -15.084 14.930 -12.257 1.00 49.96 382 GLY C N 1
ATOM 4182 C CA . GLY C 1 187 ? -14.023 14.138 -11.653 1.00 44.40 382 GLY C CA 1
ATOM 4183 C C . GLY C 1 187 ? -14.493 12.954 -10.831 1.00 48.25 382 GLY C C 1
ATOM 4184 O O . GLY C 1 187 ? -13.677 12.191 -10.303 1.00 47.46 382 GLY C O 1
ATOM 4185 N N . ALA C 1 188 ? -15.808 12.800 -10.708 1.00 51.93 383 ALA C N 1
ATOM 4186 C CA . ALA C 1 188 ? -16.362 11.750 -9.866 1.00 54.25 383 ALA C CA 1
ATOM 4187 C C . ALA C 1 188 ? -15.912 10.370 -10.343 1.00 53.75 383 ALA C C 1
ATOM 4188 O O . ALA C 1 188 ? -16.124 9.996 -11.499 1.00 56.52 383 ALA C O 1
ATOM 4190 N N . VAL C 1 189 ? -15.269 9.636 -9.443 1.00 50.76 384 VAL C N 1
ATOM 4191 C CA . VAL C 1 189 ? -14.754 8.304 -9.716 1.00 50.47 384 VAL C CA 1
ATOM 4192 C C . VAL C 1 189 ? -15.725 7.245 -9.187 1.00 52.36 384 VAL C C 1
ATOM 4193 O O . VAL C 1 189 ? -15.561 6.724 -8.087 1.00 54.88 384 VAL C O 1
ATOM 4197 N N . ILE C 1 190 ? -16.734 6.933 -9.994 1.00 52.35 385 ILE C N 1
ATOM 4198 C CA . ILE C 1 190 ? -17.825 6.040 -9.611 1.00 52.38 385 ILE C CA 1
ATOM 4199 C C . ILE C 1 190 ? -17.441 4.558 -9.582 1.00 52.55 385 ILE C C 1
ATOM 4200 O O . ILE C 1 190 ? -17.494 3.892 -10.608 1.00 57.02 385 ILE C O 1
ATOM 4205 N N . VAL C 1 191 ? -17.073 4.041 -8.410 1.00 55.63 386 VAL C N 1
ATOM 4206 C CA . VAL C 1 191 ? -16.713 2.627 -8.279 1.00 56.46 386 VAL C CA 1
ATOM 4207 C C . VAL C 1 191 ? -17.728 1.778 -7.501 1.00 59.78 386 VAL C C 1
ATOM 4208 O O . VAL C 1 191 ? -17.393 0.698 -7.011 1.00 63.44 386 VAL C O 1
ATOM 4212 N N . CYS C 1 192 ? -18.961 2.261 -7.391 1.00 54.63 387 CYS C N 1
ATOM 4213 C CA . CYS C 1 192 ? -20.044 1.464 -6.823 1.00 57.71 387 CYS C CA 1
ATOM 4214 C C . CYS C 1 192 ? -21.385 1.994 -7.305 1.00 55.04 387 CYS C C 1
ATOM 4215 O O . CYS C 1 192 ? -21.466 3.092 -7.855 1.00 55.45 387 CYS C O 1
ATOM 4218 N N . ASP C 1 193 ? -22.441 1.217 -7.101 1.00 54.36 388 ASP C N 1
ATOM 4219 C CA . ASP C 1 193 ? -23.756 1.636 -7.554 1.00 52.37 388 ASP C CA 1
ATOM 4220 C C . ASP C 1 193 ? -24.180 2.928 -6.883 1.00 55.06 388 ASP C C 1
ATOM 4221 O O . ASP C 1 193 ? -23.660 3.297 -5.832 1.00 61.07 388 ASP C O 1
ATOM 4226 N N . ILE C 1 194 ? -25.114 3.627 -7.509 1.00 56.49 389 ILE C N 1
ATOM 4227 C CA . ILE C 1 194 ? -25.578 4.905 -6.994 1.00 54.40 389 ILE C CA 1
ATOM 4228 C C . ILE C 1 194 ? -27.097 4.992 -7.123 1.00 59.79 389 ILE C C 1
ATOM 4229 O O . ILE C 1 194 ? -27.651 4.886 -8.229 1.00 53.45 389 ILE C O 1
ATOM 4234 N N . PRO C 1 195 ? -27.773 5.152 -5.973 1.00 58.91 390 PRO C N 1
ATOM 4235 C CA . PRO C 1 195 ? -29.236 5.153 -5.833 1.00 57.90 390 PRO C CA 1
ATOM 4236 C C . PRO C 1 195 ? -29.860 6.397 -6.446 1.00 55.65 390 PRO C C 1
ATOM 4237 O O . PRO C 1 195 ? -29.164 7.399 -6.616 1.00 57.26 390 PRO C O 1
ATOM 4241 N N . ASP C 1 196 ? -31.152 6.339 -6.752 1.00 53.25 391 ASP C N 1
ATOM 4242 C CA . ASP C 1 196 ? -31.849 7.466 -7.372 1.00 57.83 391 ASP C CA 1
ATOM 4243 C C . ASP C 1 196 ? -31.667 8.810 -6.666 1.00 55.94 391 ASP C C 1
ATOM 4244 O O . ASP C 1 196 ? -31.299 8.857 -5.498 1.00 61.24 391 ASP C O 1
ATOM 4249 N N . GLY C 1 197 ? -31.883 9.895 -7.410 1.00 55.70 392 GLY C N 1
ATOM 4250 C CA . GLY C 1 197 ? -31.832 11.249 -6.881 1.00 52.68 392 GLY C CA 1
ATOM 4251 C C . GLY C 1 197 ? -30.566 11.723 -6.177 1.00 53.55 392 GLY C C 1
ATOM 4252 O O . GLY C 1 197 ? -30.422 12.920 -5.895 1.00 56.47 392 GLY C O 1
ATOM 4253 N N . MET C 1 198 ? -29.650 10.804 -5.884 1.00 50.65 393 MET C N 1
ATOM 4254 C CA . MET C 1 198 ? -28.437 11.136 -5.140 1.00 49.99 393 MET C CA 1
ATOM 4255 C C . MET C 1 198 ? -27.500 12.070 -5.931 1.00 56.27 393 MET C C 1
ATOM 4256 O O . MET C 1 198 ? -27.555 12.129 -7.169 1.00 53.91 393 MET C O 1
ATOM 4259 N N . THR C 1 199 ? -26.657 12.808 -5.208 1.00 54.41 394 THR C N 1
ATOM 4260 C CA . THR C 1 199 ? -25.647 13.667 -5.814 1.00 49.04 394 THR C CA 1
ATOM 4261 C C . THR C 1 199 ? -24.304 13.323 -5.200 1.00 55.11 394 THR C C 1
ATOM 4262 O O . THR C 1 199 ? -24.138 13.405 -3.985 1.00 67.68 394 THR C O 1
ATOM 4266 N N . VAL C 1 200 ? -23.348 12.912 -6.027 1.00 58.09 395 VAL C N 1
ATOM 4267 C CA . VAL C 1 200 ? -22.069 12.443 -5.511 1.00 56.77 395 VAL C CA 1
ATOM 4268 C C . VAL C 1 200 ? -20.931 13.145 -6.216 1.00 54.12 395 VAL C C 1
ATOM 4269 O O . VAL C 1 200 ? -21.120 13.726 -7.275 1.00 59.56 395 VAL C O 1
ATOM 4273 N N . ALA C 1 201 ? -19.753 13.092 -5.610 1.00 56.49 396 ALA C N 1
ATOM 4274 C CA . ALA C 1 201 ? -18.533 13.607 -6.214 1.00 53.76 396 ALA C CA 1
ATOM 4275 C C . ALA C 1 201 ? -17.390 12.994 -5.442 1.00 54.09 396 ALA C C 1
ATOM 4276 O O . ALA C 1 201 ? -17.620 12.283 -4.463 1.00 57.07 396 ALA C O 1
ATOM 4278 N N . GLY C 1 202 ? -16.166 13.253 -5.885 1.00 58.42 397 GLY C N 1
ATOM 4279 C CA . GLY C 1 202 ? -14.986 12.783 -5.181 1.00 54.36 397 GLY C CA 1
ATOM 4280 C C . GLY C 1 202 ? -14.393 11.490 -5.708 1.00 56.51 397 GLY C C 1
ATOM 4281 O O . GLY C 1 202 ? -14.982 10.810 -6.551 1.00 54.80 397 GLY C O 1
ATOM 4282 N N . ASN C 1 203 ? -13.217 11.157 -5.182 1.00 58.23 398 ASN C N 1
ATOM 4283 C CA . ASN C 1 203 ? -12.472 9.959 -5.541 1.00 55.77 398 ASN C CA 1
ATOM 4284 C C . ASN C 1 203 ? -12.212 9.119 -4.280 1.00 60.87 398 ASN C C 1
ATOM 4285 O O . ASN C 1 203 ? -11.217 9.334 -3.576 1.00 62.74 398 ASN C O 1
ATOM 4290 N N . PRO C 1 204 ? -13.080 8.131 -4.007 1.00 57.69 399 PRO C N 1
ATOM 4291 C CA . PRO C 1 204 ? -14.211 7.700 -4.833 1.00 56.64 399 PRO C CA 1
ATOM 4292 C C . PRO C 1 204 ? -15.436 8.564 -4.614 1.00 57.80 399 PRO C C 1
ATOM 4293 O O . PRO C 1 204 ? -15.486 9.329 -3.650 1.00 61.27 399 PRO C O 1
ATOM 4297 N N . ALA C 1 205 ? -16.404 8.454 -5.515 1.00 57.41 400 ALA C N 1
ATOM 4298 C CA . ALA C 1 205 ? -17.625 9.243 -5.433 1.00 56.11 400 ALA C CA 1
ATOM 4299 C C . ALA C 1 205 ? -18.444 8.866 -4.211 1.00 63.90 400 ALA C C 1
ATOM 4300 O O . ALA C 1 205 ? -18.869 7.718 -4.063 1.00 68.25 400 ALA C O 1
ATOM 4302 N N . LYS C 1 206 ? -18.658 9.835 -3.328 1.00 68.36 401 LYS C N 1
ATOM 4303 C CA . LYS C 1 206 ? -19.566 9.665 -2.195 1.00 64.13 401 LYS C CA 1
ATOM 4304 C C . LYS C 1 206 ? -20.607 10.770 -2.264 1.00 65.86 401 LYS C C 1
ATOM 4305 O O . LYS C 1 206 ? -20.369 11.810 -2.898 1.00 63.28 401 LYS C O 1
ATOM 4311 N N . PRO C 1 207 ? -21.770 10.554 -1.619 1.00 69.61 402 PRO C N 1
ATOM 4312 C CA . PRO C 1 207 ? -22.702 11.670 -1.426 1.00 69.87 402 PRO C CA 1
ATOM 4313 C C . PRO C 1 207 ? -21.965 12.832 -0.762 1.00 69.68 402 PRO C C 1
ATOM 4314 O O . PRO C 1 207 ? -21.113 12.609 0.101 1.00 64.72 402 PRO C O 1
ATOM 4318 N N . LEU C 1 208 ? -22.252 14.056 -1.186 1.00 73.22 403 LEU C N 1
ATOM 4319 C CA . LEU C 1 208 ? -21.542 15.205 -0.634 1.00 78.65 403 LEU C CA 1
ATOM 4320 C C . LEU C 1 208 ? -22.092 15.567 0.747 1.00 87.00 403 LEU C C 1
ATOM 4321 O O . LEU C 1 208 ? -21.363 16.040 1.628 1.00 82.25 403 LEU C O 1
#

Solvent-accessible surface area: 21802 Å² total; per-residue (Å²): 118,36,143,56,0,0,0,1,10,10,45,19,26,0,34,6,0,0,17,1,0,48,52,59,63,85,39,58,62,18,1,1,0,24,104,204,48,159,52,72,22,58,66,30,45,20,72,19,55,36,108,43,5,103,106,76,19,44,39,152,89,13,9,0,0,3,4,30,34,84,13,156,74,2,58,118,24,4,87,54,0,38,90,73,53,12,125,2,14,48,4,56,20,71,48,12,18,38,9,122,34,18,115,30,15,74,6,0,2,0,0,0,11,0,0,0,11,0,26,0,41,2,95,46,0,0,2,0,15,0,10,0,0,0,6,36,40,2,50,0,20,20,3,0,24,0,10,11,1,0,8,0,7,8,57,1,114,0,6,31,35,0,112,0,9,9,24,0,2,0,118,93,124,4,57,1,14,40,42,2,39,2,20,14,6,0,6,0,41,68,87,9,100,100,55,27,62,2,19,15,32,52,4,129,103,180,116,36,142,60,0,0,0,1,11,9,46,18,25,0,35,6,0,0,20,1,0,49,51,57,64,89,40,62,66,18,1,1,0,26,102,74,64,167,48,77,25,52,72,27,46,19,73,24,47,38,145,45,12,109,85,17,48,40,151,88,13,8,0,0,5,3,28,32,76,14,62,82,3,66,108,28,4,93,74,0,37,95,86,50,11,130,2,16,48,4,54,21,71,52,12,18,37,7,125,27,18,111,32,14,76,6,0,3,0,1,1,10,0,0,0,12,0,24,0,40,2,91,48,1,0,1,0,14,0,10,0,0,0,4,34,39,2,54,0,43,15,5,0,22,0,11,10,1,0,8,0,11,7,50,0,135,1,9,35,48,0,118,0,9,8,25,0,4,0,121,86,128,2,44,3,14,37,41,2,34,2,23,14,6,0,6,0,46,69,90,10,93,102,54,31,61,2,25,15,33,55,6,133,92,181,114,36,149,54,0,0,0,2,12,8,46,18,26,0,35,8,0,0,19,0,1,48,55,58,64,84,37,64,62,17,1,0,0,26,99,212,51,108,54,75,22,63,67,27,46,16,73,19,44,36,131,43,4,75,86,84,19,41,44,150,87,18,9,0,0,4,4,30,29,82,12,74,80,1,51,124,26,3,91,68,0,38,91,64,54,9,125,2,14,50,4,52,21,70,50,12,20,38,9,125,31,18,113,29,14,73,4,0,3,0,1,0,13,0,0,0,11,0,26,0,42,2,93,46,0,0,1,0,12,0,9,0,0,0,5,35,41,2,63,0,39,13,4,0,8,0,1,10,1,0,8,0,7,7,52,0,44,0,9,78,48,0,84,0,3,8,24,0,4,1,119,81,128,3,60,2,14,39,39,2,55,1,21,12,6,0,8,1,45,69,88,10,96,98,56,33,65,3,22,15,33,56,9,128,89,183

Secondary structure (DSSP, 8-state):
--SEEEEE--SHHHHHHHHHHHHHT--SEEEEE-SS--SEETTEEEEE-TTHHHHT--TTTEEEEE--S-HHHHHHHHHHHHHTT-B---EE-TT-EE-TT-EE-TT-EE-TT-EE-TT-EE-TT-EE-TT-EE-TT-EE-TT-EE-TT-EE-TT-EE-TT-EE-TT-EE-TT-EE-TT-EEPTT-EE-S-B-TT-EEETTTTEE-/--SEEEEE--SHHHHHHHHHHHHHT--SEEEEE-SS--EEETTEEEEE-GGG-----TTTEEEEE--S-HHHHHHHHHHHHHTT-----EE-TTSEE-TT-EE-TT-EE-TT-EE-TT-EE-TT-EE-TT-EE-TT-EE-TT-EE-TT-EE-TT-EE-TT-EEPTT-EE-TT-EE-TT-EE-TT-EE-S-B-TT-EEETTTTEE-/--SEEEEE--SHHHHHHHHHHHHHT--SEEEEE-SS--SEETTEEEEE-THHHHTT--TTTEEEEE---SHHHHHHHHHHHHHTT-----EE-TTSEE-TT-EE-TT-EE-TT-EE-TT-EE-TT-EE-TT-EE-TT-EE-TT-EE-TT-EE-SS-EE-TT-EEPTT-EE-TT-EE-TT-EE-TT-EE-S-B-TT-EEETTTTEE-

Foldseek 3Di:
DAQEEEEEDLPPLSVQLQVQVVQVVRHPAYAYADPDDAAAHPNHHHPYHLCCLVPPDDLRHYAYAYSDLQLVVNVVSVVVSVVVPHFQDEGEGPQEAEEPQEAAAGREYEGHLEYEEHQEYHYYNEYQYANEYHYANEYEYGSEYEEHQEYEDHHEYAEGSEYEEANEYEDHNEYEYECEYEYHHEYDDHHHDYNFYWYDVPTDGD/DAQEEEEEDLPPLSLQLQVQVVQVVRHPAYAYADPDDAAARPPHHHDYHLVVLVVDDLVHYAYAYRDLQLVVSVVSVVVNVVSPHFQQEREGPQEEEAPQEAEAGNEYHGHLEYEEHQEYYYANEYQDANEYDYHNEYEYGSEYRYHQEYEDAQEYAERREYAEHNEYEDHNEYEYHCEYEYHNEDHDHYHYHNFYWYDVHTDGD/DAQEAEEEDQPPLSVQQQVQVVQVVRHPAYAYADPDDAAADPNHHHPYHLVCLLPPDDLVHYAYAYRDLQLVVNVVSVVVNVVSVHFQDEGERPQEAEDPQEAAEGNEYEGHLEYEEHCEYYYANEYQDANEYHYANEYEYHSEYEYHQEYEEHHEYAEGREYHEHNEYEHHVEYEYHLEYEYHNADHDHYYYPNAYWYDVDTDGD